Protein AF-0000000074519060 (afdb_homodimer)

Radius of gyration: 31.49 Å; Cα contacts (8 Å, |Δi|>4): 1302; chains: 2; bounding box: 94×118×75 Å

pLDDT: mean 82.84, std 19.75, range [19.69, 97.9]

Nearest PDB structures (foldseek):
  5svl-assembly2_B  TM=9.702E-01  e=4.907E-45  Homo sapiens
  5svk-assembly1_A  TM=9.669E-01  e=4.152E-44  Homo sapiens
  5svl-assembly1_A  TM=9.612E-01  e=6.510E-44  Homo sapiens
  9ik1-assembly1_B  TM=9.567E-01  e=2.003E-43  Homo sapiens
  8jv5-assembly1_C  TM=9.174E-01  e=6.611E-35  Danio rerio

Structure (mmCIF, N/CA/C/O backbone):
data_AF-0000000074519060-model_v1
#
loop_
_entity.id
_entity.type
_entity.pdbx_description
1 polymer 'Purinergic receptor P2X 3'
#
loop_
_atom_site.group_PDB
_atom_site.id
_atom_site.type_symbol
_atom_site.label_atom_id
_atom_site.label_alt_id
_atom_site.label_comp_id
_atom_site.label_asym_id
_atom_site.label_entity_id
_atom_site.label_seq_id
_atom_site.pdbx_PDB_ins_code
_atom_site.Cartn_x
_atom_site.Cartn_y
_atom_site.Cartn_z
_atom_site.occupancy
_atom_site.B_iso_or_equiv
_atom_site.auth_seq_id
_atom_site.auth_comp_id
_atom_site.auth_asym_id
_atom_site.auth_atom_id
_atom_site.pdbx_PDB_model_num
ATOM 1 N N . MET A 1 1 ? 25.918 49.165 24.374 1 21.14 1 MET A N 1
ATOM 2 C CA . MET A 1 1 ? 25.138 48.046 24.893 1 21.14 1 MET A CA 1
ATOM 3 C C . MET A 1 1 ? 24.402 47.327 23.767 1 21.14 1 MET A C 1
ATOM 5 O O . MET A 1 1 ? 23.461 47.872 23.188 1 21.14 1 MET A O 1
ATOM 9 N N . GLY A 1 2 ? 25.042 46.788 22.783 1 26.24 2 GLY A N 1
ATOM 10 C CA . GLY A 1 2 ? 24.632 46.111 21.563 1 26.24 2 GLY A CA 1
ATOM 11 C C . GLY A 1 2 ? 23.669 44.966 21.81 1 26.24 2 GLY A C 1
ATOM 12 O O . GLY A 1 2 ? 24.004 44.006 22.508 1 26.24 2 GLY A O 1
ATOM 13 N N . PHE A 1 3 ? 22.344 45.283 22.008 1 28.4 3 PHE A N 1
ATOM 14 C CA . PHE A 1 3 ? 21.275 44.313 22.218 1 28.4 3 PHE A CA 1
ATOM 15 C C . PHE A 1 3 ? 21.353 43.192 21.189 1 28.4 3 PHE A C 1
ATOM 17 O O . PHE A 1 3 ? 21.356 43.448 19.983 1 28.4 3 PHE A O 1
ATOM 24 N N . GLY A 1 4 ? 22.137 42.144 21.496 1 32.3 4 GLY A N 1
ATOM 25 C CA . GLY A 1 4 ? 22.197 40.931 20.695 1 32.3 4 GLY A CA 1
ATOM 26 C C . GLY A 1 4 ? 20.835 40.464 20.217 1 32.3 4 GLY A C 1
ATOM 27 O O . GLY A 1 4 ? 19.839 40.602 20.931 1 32.3 4 GLY A O 1
ATOM 28 N N . VAL A 1 5 ? 20.567 40.705 19.02 1 35.98 5 VAL A N 1
ATOM 29 C CA . VAL A 1 5 ? 19.341 40.223 18.392 1 35.98 5 VAL A CA 1
ATOM 30 C C . VAL A 1 5 ? 19.112 38.759 18.764 1 35.98 5 VAL A C 1
ATOM 32 O O . VAL A 1 5 ? 20.002 37.923 18.596 1 35.98 5 VAL A O 1
ATOM 35 N N . PRO A 1 6 ? 18.287 38.451 19.788 1 38.47 6 PRO A N 1
ATOM 36 C CA . PRO A 1 6 ? 17.953 37.075 20.164 1 38.47 6 PRO A CA 1
ATOM 37 C C . PRO A 1 6 ? 17.731 36.17 18.954 1 38.47 6 PRO A C 1
ATOM 39 O O . PRO A 1 6 ? 17.068 36.57 17.993 1 38.47 6 PRO A O 1
ATOM 42 N N . ALA A 1 7 ? 18.799 35.483 18.598 1 42.97 7 ALA A N 1
ATOM 43 C CA . ALA A 1 7 ? 18.671 34.574 17.462 1 42.97 7 ALA A CA 1
ATOM 44 C C . ALA A 1 7 ? 17.712 33.43 17.78 1 42.97 7 ALA A C 1
ATOM 46 O O . ALA A 1 7 ? 17.837 32.778 18.819 1 42.97 7 ALA A O 1
ATOM 47 N N . VAL A 1 8 ? 16.549 33.552 17.315 1 45.77 8 VAL A N 1
ATOM 48 C CA . VAL A 1 8 ? 15.575 32.471 17.422 1 45.77 8 VAL A CA 1
ATOM 49 C C . VAL A 1 8 ? 16.056 31.262 16.623 1 45.77 8 VAL A C 1
ATOM 51 O O . VAL A 1 8 ? 16.361 31.376 15.434 1 45.77 8 VAL A O 1
ATOM 54 N N . ARG A 1 9 ? 16.741 30.236 17.296 1 49.39 9 ARG A N 1
ATOM 55 C CA . ARG A 1 9 ? 17.128 28.999 16.626 1 49.39 9 ARG A CA 1
ATOM 56 C C . ARG A 1 9 ? 15.927 28.076 16.445 1 49.39 9 ARG A C 1
ATOM 58 O O . ARG A 1 9 ? 15.141 27.881 17.375 1 49.39 9 ARG A O 1
ATOM 65 N N . ASP A 1 10 ? 15.547 27.941 15.224 1 53.11 10 ASP A N 1
ATOM 66 C CA . ASP A 1 10 ? 14.475 27.011 14.884 1 53.11 10 ASP A CA 1
ATOM 67 C C . ASP A 1 10 ? 15.018 25.6 14.673 1 53.11 10 ASP A C 1
ATOM 69 O O . ASP A 1 10 ? 16.157 25.427 14.235 1 53.11 10 ASP A O 1
ATOM 73 N N . THR A 1 11 ? 14.529 24.561 15.505 1 59.2 11 THR A N 1
ATOM 74 C CA . THR A 1 11 ? 15.085 23.213 15.448 1 59.2 11 THR A CA 1
ATOM 75 C C . THR A 1 11 ? 14.12 22.26 14.747 1 59.2 11 THR A C 1
ATOM 77 O O . THR A 1 11 ? 12.921 22.532 14.665 1 59.2 11 THR A O 1
ATOM 80 N N . THR A 1 12 ? 14.682 21.348 14.272 1 66.1 12 THR A N 1
ATOM 81 C CA . THR A 1 12 ? 14.016 20.191 13.685 1 66.1 12 THR A CA 1
ATOM 82 C C . THR A 1 12 ? 13.292 19.382 14.757 1 66.1 12 THR A C 1
ATOM 84 O O . THR A 1 12 ? 13.783 19.248 15.879 1 66.1 12 THR A O 1
ATOM 87 N N . LEU A 1 13 ? 12.065 19.011 14.611 1 80.56 13 LEU A N 1
ATOM 88 C CA . LEU A 1 13 ? 11.24 18.206 15.505 1 80.56 13 LEU A CA 1
ATOM 89 C C . LEU A 1 13 ? 11.392 16.721 15.195 1 80.56 13 LEU A C 1
ATOM 91 O O . LEU A 1 13 ? 11.37 16.32 14.028 1 80.56 13 LEU A O 1
ATOM 95 N N . GLU A 1 14 ? 11.792 15.991 16.256 1 83.76 14 GLU A N 1
ATOM 96 C CA . GLU A 1 14 ? 11.685 14.537 16.192 1 83.76 14 GLU A CA 1
ATOM 97 C C . GLU A 1 14 ? 10.406 14.047 16.865 1 83.76 14 GLU A C 1
ATOM 99 O O . GLU A 1 14 ? 10.079 14.476 17.974 1 83.76 14 GLU A O 1
ATOM 104 N N . SER A 1 15 ? 9.683 13.229 16.118 1 87.85 15 SER A N 1
ATOM 105 C CA . SER A 1 15 ? 8.39 12.827 16.66 1 87.85 15 SER A CA 1
ATOM 106 C C . SER A 1 15 ? 8.16 11.329 16.488 1 87.85 15 SER A C 1
ATOM 108 O O . SER A 1 15 ? 8.684 10.718 15.554 1 87.85 15 SER A O 1
ATOM 110 N N . SER A 1 16 ? 7.493 10.714 17.478 1 89.26 16 SER A N 1
ATOM 111 C CA . SER A 1 16 ? 6.999 9.343 17.415 1 89.26 16 SER A CA 1
ATOM 112 C C . SER A 1 16 ? 5.498 9.284 17.679 1 89.26 16 SER A C 1
ATOM 114 O O . SER A 1 16 ? 5 9.925 18.607 1 89.26 16 SER A O 1
ATOM 116 N N . VAL A 1 17 ? 4.787 8.539 16.769 1 91.67 17 VAL A N 1
ATOM 117 C CA . VAL A 1 17 ? 3.338 8.412 16.892 1 91.67 17 VAL A CA 1
ATOM 118 C C . VAL A 1 17 ? 2.951 6.936 16.945 1 91.67 17 VAL A C 1
ATOM 120 O O . VAL A 1 17 ? 3.425 6.134 16.137 1 91.67 17 VAL A O 1
ATOM 123 N N . VAL A 1 18 ? 2.159 6.546 17.936 1 91.32 18 VAL A N 1
ATOM 124 C CA . VAL A 1 18 ? 1.543 5.227 18.044 1 91.32 18 VAL A CA 1
ATOM 125 C C . VAL A 1 18 ? 0.028 5.373 18.169 1 91.32 18 VAL A C 1
ATOM 127 O O . VAL A 1 18 ? -0.461 6.154 18.989 1 91.32 18 VAL A O 1
ATOM 130 N N . THR A 1 19 ? -0.684 4.666 17.315 1 94.88 19 THR A N 1
ATOM 131 C CA . THR A 1 19 ? -2.139 4.763 17.345 1 94.88 19 THR A CA 1
ATOM 132 C C . THR A 1 19 ? -2.766 3.407 17.652 1 94.88 19 THR A C 1
ATOM 134 O O . THR A 1 19 ? -2.186 2.364 17.342 1 94.88 19 THR A O 1
ATOM 137 N N . LYS A 1 20 ? -3.877 3.455 18.287 1 92.27 20 LYS A N 1
ATOM 138 C CA . LYS A 1 20 ? -4.67 2.266 18.586 1 92.27 20 LYS A CA 1
ATOM 139 C C . LYS A 1 20 ? -6.16 2.538 18.399 1 92.27 20 LYS A C 1
ATOM 141 O O . LYS A 1 20 ? -6.713 3.447 19.021 1 92.27 20 LYS A O 1
ATOM 146 N N . VAL A 1 21 ? -6.801 1.755 17.551 1 95.34 21 VAL A N 1
ATOM 147 C CA . VAL A 1 21 ? -8.235 1.884 17.311 1 95.34 21 VAL A CA 1
ATOM 148 C C . VAL A 1 21 ? -8.988 0.806 18.087 1 95.34 21 VAL A C 1
ATOM 150 O O . VAL A 1 21 ? -8.537 -0.339 18.168 1 95.34 21 VAL A O 1
ATOM 153 N N . LYS A 1 22 ? -10.147 1.234 18.682 1 93.14 22 LYS A N 1
ATOM 154 C CA . LYS A 1 22 ? -11.008 0.291 19.389 1 93.14 22 LYS A CA 1
ATOM 155 C C . LYS A 1 22 ? -12.458 0.421 18.931 1 93.14 22 LYS A C 1
ATOM 157 O O . LYS A 1 22 ? -12.948 1.53 18.71 1 93.14 22 LYS A O 1
ATOM 162 N N . GLY A 1 23 ? -13.067 -0.754 18.723 1 95.06 23 GLY A N 1
ATOM 163 C CA . GLY A 1 23 ? -14.473 -0.796 18.354 1 95.06 23 GLY A CA 1
ATOM 164 C C . GLY A 1 23 ? -14.89 -2.117 17.736 1 95.06 23 GLY A C 1
ATOM 165 O O . GLY A 1 23 ? -14.041 -2.905 17.313 1 95.06 23 GLY A O 1
ATOM 166 N N . VAL A 1 24 ? -16.189 -2.387 17.856 1 95.29 24 VAL A N 1
ATOM 167 C CA . VAL A 1 24 ? -16.809 -3.543 17.217 1 95.29 24 VAL A CA 1
ATOM 168 C C . VAL A 1 24 ? -17.987 -3.089 16.358 1 95.29 24 VAL A C 1
ATOM 170 O O . VAL A 1 24 ? -18.781 -2.243 16.778 1 95.29 24 VAL A O 1
ATOM 173 N N . GLY A 1 25 ? -17.932 -3.575 15.185 1 94.26 25 GLY A N 1
ATOM 174 C CA . GLY A 1 25 ? -18.991 -3.138 14.288 1 94.26 25 GLY A CA 1
ATOM 175 C C . GLY A 1 25 ? -19.727 -4.29 13.63 1 94.26 25 GLY A C 1
ATOM 176 O O . GLY A 1 25 ? -19.143 -5.347 13.383 1 94.26 25 GLY A O 1
ATOM 177 N N . ARG A 1 26 ? -20.98 -4.016 13.456 1 92.56 26 ARG A N 1
ATOM 178 C CA . ARG A 1 26 ? -21.787 -4.961 12.692 1 92.56 26 ARG A CA 1
ATOM 179 C C . ARG A 1 26 ? -21.699 -4.673 11.197 1 92.56 26 ARG A C 1
ATOM 181 O O . ARG A 1 26 ? -21.81 -3.52 10.774 1 92.56 26 ARG A O 1
ATOM 188 N N . TYR A 1 27 ? -21.467 -5.705 10.491 1 92.47 27 TYR A N 1
ATOM 189 C CA . TYR A 1 27 ? -21.408 -5.618 9.036 1 92.47 27 TYR A CA 1
ATOM 190 C C . TYR A 1 27 ? -22.232 -6.725 8.389 1 92.47 27 TYR A C 1
ATOM 192 O O . TYR A 1 27 ? -21.724 -7.821 8.141 1 92.47 27 TYR A O 1
ATOM 200 N N . GLY A 1 28 ? -23.434 -6.321 8 1 88.51 28 GLY A N 1
ATOM 201 C CA . GLY A 1 28 ? -24.354 -7.367 7.582 1 88.51 28 GLY A CA 1
ATOM 202 C C . GLY A 1 28 ? -24.6 -8.41 8.655 1 88.51 28 GLY A C 1
ATOM 203 O O . GLY A 1 28 ? -25.038 -8.081 9.76 1 88.51 28 GLY A O 1
ATOM 204 N N . ASP A 1 29 ? -24.191 -9.648 8.343 1 89.51 29 ASP A N 1
ATOM 205 C CA . ASP A 1 29 ? -24.409 -10.741 9.286 1 89.51 29 ASP A CA 1
ATOM 206 C C . ASP A 1 29 ? -23.127 -11.074 10.045 1 89.51 29 ASP A C 1
ATOM 208 O O . ASP A 1 29 ? -23.072 -12.065 10.776 1 89.51 29 ASP A O 1
ATOM 212 N N . ARG A 1 30 ? -22.232 -10.129 9.916 1 91.87 30 ARG A N 1
ATOM 213 C CA . ARG A 1 30 ? -20.953 -10.365 10.578 1 91.87 30 ARG A CA 1
ATOM 214 C C . ARG A 1 30 ? -20.671 -9.291 11.623 1 91.87 30 ARG A C 1
ATOM 216 O O . ARG A 1 30 ? -21.264 -8.21 11.586 1 91.87 30 ARG A O 1
ATOM 223 N N . VAL A 1 31 ? -19.89 -9.719 12.552 1 94.2 31 VAL A N 1
ATOM 224 C CA . VAL A 1 31 ? -19.322 -8.799 13.532 1 94.2 31 VAL A CA 1
ATOM 225 C C . VAL A 1 31 ? -17.819 -8.659 13.299 1 94.2 31 VAL A C 1
ATOM 227 O O . VAL A 1 31 ? -17.104 -9.658 13.201 1 94.2 31 VAL A O 1
ATOM 230 N N . LEU A 1 32 ? -17.436 -7.455 13.098 1 94.8 32 LEU A N 1
ATOM 231 C CA . LEU A 1 32 ? -16.032 -7.195 12.798 1 94.8 32 LEU A CA 1
ATOM 232 C C . LEU A 1 32 ? -15.34 -6.518 13.976 1 94.8 32 LEU A C 1
ATOM 234 O O . LEU A 1 32 ? -15.937 -5.676 14.652 1 94.8 32 LEU A O 1
ATOM 238 N N . ASP A 1 33 ? -14.106 -6.898 14.201 1 95.29 33 ASP A N 1
ATOM 239 C CA . ASP A 1 33 ? -13.267 -6.214 15.179 1 95.29 33 ASP A CA 1
ATOM 240 C C . ASP A 1 33 ? -12.054 -5.572 14.509 1 95.29 33 ASP A C 1
ATOM 242 O O . ASP A 1 33 ? -11.969 -5.527 13.28 1 95.29 33 ASP A O 1
ATOM 246 N N . THR A 1 34 ? -11.146 -5.022 15.285 1 93.66 34 THR A N 1
ATOM 247 C CA . THR A 1 34 ? -10.063 -4.185 14.781 1 93.66 34 THR A CA 1
ATOM 248 C C . THR A 1 34 ? -9.172 -4.971 13.824 1 93.66 34 THR A C 1
ATOM 250 O O . THR A 1 34 ? -8.598 -4.402 12.893 1 93.66 34 THR A O 1
ATOM 253 N N . ALA A 1 35 ? -9.093 -6.227 14.028 1 92.23 35 ALA A N 1
ATOM 254 C CA . ALA A 1 35 ? -8.251 -7.056 13.169 1 92.23 35 ALA A CA 1
ATOM 255 C C . ALA A 1 35 ? -8.85 -7.182 11.771 1 92.23 35 ALA A C 1
ATOM 257 O O . ALA A 1 35 ? -8.146 -7.52 10.816 1 92.23 35 ALA A O 1
ATOM 258 N N . ASP A 1 36 ? -10.183 -6.915 11.677 1 93.09 36 ASP A N 1
ATOM 259 C CA . ASP A 1 36 ? -10.885 -7.083 10.409 1 93.09 36 ASP A CA 1
ATOM 260 C C . ASP A 1 36 ? -10.881 -5.786 9.603 1 93.09 36 ASP A C 1
ATOM 262 O O . ASP A 1 36 ? -10.818 -5.814 8.372 1 93.09 36 ASP A O 1
ATOM 266 N N . TYR A 1 37 ? -10.897 -4.64 10.377 1 94.89 37 TYR A N 1
ATOM 267 C CA . TYR A 1 37 ? -11.26 -3.451 9.614 1 94.89 37 TYR A CA 1
ATOM 268 C C . TYR A 1 37 ? -10.15 -2.409 9.668 1 94.89 37 TYR A C 1
ATOM 270 O O . TYR A 1 37 ? -10.208 -1.395 8.968 1 94.89 37 TYR A O 1
ATOM 278 N N . VAL A 1 38 ? -9.116 -2.649 10.448 1 95.07 38 VAL A N 1
ATOM 279 C CA . VAL A 1 38 ? -8.034 -1.672 10.52 1 95.07 38 VAL A CA 1
ATOM 280 C C . VAL A 1 38 ? -6.823 -2.184 9.745 1 95.07 38 VAL A C 1
ATOM 282 O O . VAL A 1 38 ? -6.411 -3.335 9.914 1 95.07 38 VAL A O 1
ATOM 285 N N . THR A 1 39 ? -6.28 -1.283 8.918 1 92.23 39 THR A N 1
ATOM 286 C CA . THR A 1 39 ? -5.058 -1.626 8.2 1 92.23 39 THR A CA 1
ATOM 287 C C . THR A 1 39 ? -4.187 -0.39 7.995 1 92.23 39 THR A C 1
ATOM 289 O O . THR A 1 39 ? -4.699 0.701 7.737 1 92.23 39 THR A O 1
ATOM 292 N N . PRO A 1 40 ? -2.828 -0.575 8.139 1 89.84 40 PRO A N 1
ATOM 293 C CA . PRO A 1 40 ? -2.185 -1.747 8.738 1 89.84 40 PRO A CA 1
ATOM 294 C C . PRO A 1 40 ? -2.506 -1.902 10.223 1 89.84 40 PRO A C 1
ATOM 296 O O . PRO A 1 40 ? -2.926 -0.94 10.871 1 89.84 40 PRO A O 1
ATOM 299 N N . PRO A 1 41 ? -2.246 -3.07 10.792 1 85.71 41 PRO A N 1
ATOM 300 C CA . PRO A 1 41 ? -2.688 -3.335 12.163 1 85.71 41 PRO A CA 1
ATOM 301 C C . PRO A 1 41 ? -1.709 -2.809 13.21 1 85.71 41 PRO A C 1
ATOM 303 O O . PRO A 1 41 ? -2.049 -2.73 14.394 1 85.71 41 PRO A O 1
ATOM 306 N N . GLN A 1 42 ? -0.472 -2.386 12.899 1 79.02 42 GLN A N 1
ATOM 307 C CA . GLN A 1 42 ? 0.594 -2.119 13.859 1 79.02 42 GLN A CA 1
ATOM 308 C C . GLN A 1 42 ? 0.443 -0.733 14.478 1 79.02 42 GLN A C 1
ATOM 310 O O . GLN A 1 42 ? 1.134 -0.399 15.443 1 79.02 42 GLN A O 1
ATOM 315 N N . GLY A 1 43 ? -0.44 0.001 14.11 1 77.69 43 GLY A N 1
ATOM 316 C CA . GLY A 1 43 ? -0.65 1.294 14.743 1 77.69 43 GLY A CA 1
ATOM 317 C C . GLY A 1 43 ? 0.357 2.341 14.309 1 77.69 43 GLY A C 1
ATOM 318 O O . GLY A 1 43 ? 1.048 2.929 15.144 1 77.69 43 GLY A O 1
ATOM 319 N N . THR A 1 44 ? 0.367 2.661 13.077 1 85.98 44 THR A N 1
ATOM 320 C CA . THR A 1 44 ? 1.255 3.67 12.51 1 85.98 44 THR A CA 1
ATOM 321 C C . THR A 1 44 ? 0.53 5.004 12.357 1 85.98 44 THR A C 1
ATOM 323 O O . THR A 1 44 ? -0.625 5.14 12.767 1 85.98 44 THR A O 1
ATOM 326 N N . SER A 1 45 ? 1.325 5.996 11.991 1 89.19 45 SER A N 1
ATOM 327 C CA . SER A 1 45 ? 0.781 7.344 11.86 1 89.19 45 SER A CA 1
ATOM 328 C C . SER A 1 45 ? -0.229 7.425 10.72 1 89.19 45 SER A C 1
ATOM 330 O O . SER A 1 45 ? -0.942 8.422 10.586 1 89.19 45 SER A O 1
ATOM 332 N N . VAL A 1 46 ? -0.247 6.411 9.9 1 90.54 46 VAL A N 1
ATOM 333 C CA . VAL A 1 46 ? -1.234 6.316 8.829 1 90.54 46 VAL A CA 1
ATOM 334 C C . VAL A 1 46 ? -1.946 4.968 8.9 1 90.54 46 VAL A C 1
ATOM 336 O O . VAL A 1 46 ? -1.299 3.919 8.95 1 90.54 46 VAL A O 1
ATOM 339 N N . PHE A 1 47 ? -3.271 5.035 8.924 1 92.96 47 PHE A N 1
ATOM 340 C CA . PHE A 1 47 ? -4.047 3.802 8.975 1 92.96 47 PHE A CA 1
ATOM 341 C C . PHE A 1 47 ? -5.427 4.004 8.362 1 92.96 47 PHE A C 1
ATOM 343 O O . PHE A 1 47 ? -5.868 5.14 8.176 1 92.96 47 PHE A O 1
ATOM 350 N N . VAL A 1 48 ? -6.041 2.887 8.018 1 95.18 48 VAL A N 1
ATOM 351 C CA . VAL A 1 48 ? -7.346 2.915 7.366 1 95.18 48 VAL A CA 1
ATOM 352 C C . VAL A 1 48 ? -8.355 2.123 8.195 1 95.18 48 VAL A C 1
ATOM 354 O O . VAL A 1 48 ? -8.041 1.041 8.698 1 95.18 48 VAL A O 1
ATOM 357 N N . VAL A 1 49 ? -9.47 2.726 8.394 1 96.58 49 VAL A N 1
ATOM 358 C CA . VAL A 1 49 ? -10.617 2.006 8.936 1 96.58 49 VAL A CA 1
ATOM 359 C C . VAL A 1 49 ? -11.585 1.651 7.81 1 96.58 49 VAL A C 1
ATOM 361 O O . VAL A 1 49 ? -12.265 2.526 7.269 1 96.58 49 VAL A O 1
ATOM 364 N N . VAL A 1 50 ? -11.672 0.396 7.505 1 96.66 50 VAL A N 1
ATOM 365 C CA . VAL A 1 50 ? -12.531 -0.069 6.422 1 96.66 50 VAL A CA 1
ATOM 366 C C . VAL A 1 50 ? -13.985 -0.087 6.887 1 96.66 50 VAL A C 1
ATOM 368 O O . VAL A 1 50 ? -14.304 -0.669 7.927 1 96.66 50 VAL A O 1
ATOM 371 N N . THR A 1 51 ? -14.889 0.544 6.116 1 97.05 51 THR A N 1
ATOM 372 C CA . THR A 1 51 ? -16.282 0.673 6.529 1 97.05 51 THR A CA 1
ATOM 373 C C . THR A 1 51 ? -17.208 -0.024 5.536 1 97.05 51 THR A C 1
ATOM 375 O O . THR A 1 51 ? -18.378 -0.267 5.836 1 97.05 51 THR A O 1
ATOM 378 N N . ARG A 1 52 ? -16.721 -0.298 4.407 1 95.47 52 ARG A N 1
ATOM 379 C CA . ARG A 1 52 ? -17.496 -0.932 3.346 1 95.47 52 ARG A CA 1
ATOM 380 C C . ARG A 1 52 ? -16.616 -1.84 2.493 1 95.47 52 ARG A C 1
ATOM 382 O O . ARG A 1 52 ? -15.484 -1.482 2.159 1 95.47 52 ARG A O 1
ATOM 389 N N . GLN A 1 53 ? -17.151 -3.001 2.206 1 94.31 53 GLN A N 1
ATOM 390 C CA . GLN A 1 53 ? -16.365 -3.957 1.432 1 94.31 53 GLN A CA 1
ATOM 391 C C . GLN A 1 53 ? -17.235 -4.685 0.411 1 94.31 53 GLN A C 1
ATOM 393 O O . GLN A 1 53 ? -18.361 -5.084 0.718 1 94.31 53 GLN A O 1
ATOM 398 N N . ILE A 1 54 ? -16.748 -4.786 -0.759 1 94.64 54 ILE A N 1
ATOM 399 C CA . ILE A 1 54 ? -17.359 -5.606 -1.799 1 94.64 54 ILE A CA 1
ATOM 400 C C . ILE A 1 54 ? -16.492 -6.834 -2.064 1 94.64 54 ILE A C 1
ATOM 402 O O . ILE A 1 54 ? -15.319 -6.708 -2.424 1 94.64 54 ILE A O 1
ATOM 406 N N . LEU A 1 55 ? -17.08 -7.984 -1.896 1 94.12 55 LEU A N 1
ATOM 407 C CA . LEU A 1 55 ? -16.323 -9.225 -2.009 1 94.12 55 LEU A CA 1
ATOM 408 C C . LEU A 1 55 ? -16.629 -9.931 -3.326 1 94.12 55 LEU A C 1
ATOM 410 O O . LEU A 1 55 ? -17.782 -9.966 -3.763 1 94.12 55 LEU A O 1
ATOM 414 N N . THR A 1 56 ? -15.689 -10.331 -4.049 1 95.99 56 THR A N 1
ATOM 415 C CA . THR A 1 56 ? -15.775 -11.302 -5.134 1 95.99 56 THR A CA 1
ATOM 416 C C . THR A 1 56 ? -15.15 -12.632 -4.72 1 95.99 56 THR A C 1
ATOM 418 O O . THR A 1 56 ? -13.927 -12.782 -4.741 1 95.99 56 THR A O 1
ATOM 421 N N . GLU A 1 57 ? -15.973 -13.586 -4.452 1 94.47 57 GLU A N 1
ATOM 422 C CA . GLU A 1 57 ? -15.516 -14.821 -3.822 1 94.47 57 GLU A CA 1
ATOM 423 C C . GLU A 1 57 ? -15.194 -15.887 -4.865 1 94.47 57 GLU A C 1
ATOM 425 O O . GLU A 1 57 ? -15.72 -15.85 -5.98 1 94.47 57 GLU A O 1
ATOM 430 N N . ASN A 1 58 ? -14.299 -16.736 -4.513 1 94.25 58 ASN A N 1
ATOM 431 C CA . ASN A 1 58 ? -13.989 -17.972 -5.223 1 94.25 58 ASN A CA 1
ATOM 432 C C . ASN A 1 58 ? -13.505 -17.697 -6.644 1 94.25 58 ASN A C 1
ATOM 434 O O . ASN A 1 58 ? -13.936 -18.358 -7.59 1 94.25 58 ASN A O 1
ATOM 438 N N . GLN A 1 59 ? -12.733 -16.681 -6.725 1 96.65 59 GLN A N 1
ATOM 439 C CA . GLN A 1 59 ? -12.133 -16.449 -8.035 1 96.65 59 GLN A CA 1
ATOM 440 C C . GLN A 1 59 ? -11.063 -17.492 -8.342 1 96.65 59 GLN A C 1
ATOM 442 O O . GLN A 1 59 ? -10.308 -17.895 -7.454 1 96.65 59 GLN A O 1
ATOM 447 N N . ALA A 1 60 ? -11.024 -17.945 -9.564 1 96.02 60 ALA A N 1
ATOM 448 C CA . ALA A 1 60 ? -9.988 -18.844 -10.067 1 96.02 60 ALA A CA 1
ATOM 449 C C . ALA A 1 60 ? -9.477 -18.385 -11.429 1 96.02 60 ALA A C 1
ATOM 451 O O . ALA A 1 60 ? -10.211 -17.757 -12.195 1 96.02 60 ALA A O 1
ATOM 452 N N . GLN A 1 61 ? -8.207 -18.729 -11.695 1 96.12 61 GLN A N 1
ATOM 453 C CA . GLN A 1 61 ? -7.662 -18.443 -13.018 1 96.12 61 GLN A CA 1
ATOM 454 C C . GLN A 1 61 ? -8.412 -19.214 -14.101 1 96.12 61 GLN A C 1
ATOM 456 O O . GLN A 1 61 ? -8.664 -20.412 -13.955 1 96.12 61 GLN A O 1
ATOM 461 N N . GLY A 1 62 ? -8.831 -18.501 -15.107 1 95.94 62 GLY A N 1
ATOM 462 C CA . GLY A 1 62 ? -9.57 -19.133 -16.188 1 95.94 62 GLY A CA 1
ATOM 463 C C . GLY A 1 62 ? -10.103 -18.142 -17.205 1 95.94 62 GLY A C 1
ATOM 464 O O . GLY A 1 62 ? -9.513 -17.08 -17.414 1 95.94 62 GLY A O 1
ATOM 465 N N . VAL A 1 63 ? -11.123 -18.574 -17.93 1 97.05 63 VAL A N 1
ATOM 466 C CA . VAL A 1 63 ? -11.754 -17.72 -18.932 1 97.05 63 VAL A CA 1
ATOM 467 C C . VAL A 1 63 ? -13.215 -17.479 -18.56 1 97.05 63 VAL A C 1
ATOM 469 O O . VAL A 1 63 ? -13.896 -18.385 -18.075 1 97.05 63 VAL A O 1
ATOM 472 N N . CYS A 1 64 ? -13.638 -16.281 -18.74 1 97.38 64 CYS A N 1
ATOM 473 C CA . CYS A 1 64 ? -15.017 -15.912 -18.441 1 97.38 64 CYS A CA 1
ATOM 474 C C . CYS A 1 64 ? -15.415 -14.64 -19.18 1 97.38 64 CYS A C 1
ATOM 476 O O . CYS A 1 64 ? -14.563 -13.958 -19.752 1 97.38 64 CYS A O 1
ATOM 478 N N . PRO A 1 65 ? -16.746 -14.407 -19.3 1 96.78 65 PRO A N 1
ATOM 479 C CA . PRO A 1 65 ? -17.17 -13.162 -19.945 1 96.78 65 PRO A CA 1
ATOM 480 C C . PRO A 1 65 ? -16.789 -11.921 -19.141 1 96.78 65 PRO A C 1
ATOM 482 O O . PRO A 1 65 ? -16.868 -11.931 -17.91 1 96.78 65 PRO A O 1
ATOM 485 N N . GLU A 1 66 ? -16.328 -10.923 -19.808 1 95.45 66 GLU A N 1
ATOM 486 C CA . GLU A 1 66 ? -16.051 -9.637 -19.175 1 95.45 66 GLU A CA 1
ATOM 487 C C . GLU A 1 66 ? -17.326 -9.006 -18.623 1 95.45 66 GLU A C 1
ATOM 489 O O . GLU A 1 66 ? -18.387 -9.094 -19.244 1 95.45 66 GLU A O 1
ATOM 494 N N . SER A 1 67 ? -17.233 -8.307 -17.484 1 91.5 67 SER A N 1
ATOM 495 C CA . SER A 1 67 ? -18.421 -7.818 -16.793 1 91.5 67 SER A CA 1
ATOM 496 C C . SER A 1 67 ? -18.753 -6.388 -17.209 1 91.5 67 SER A C 1
ATOM 498 O O . SER A 1 67 ? -19.891 -5.94 -17.055 1 91.5 67 SER A O 1
ATOM 500 N N . GLU A 1 68 ? -17.857 -5.682 -17.799 1 90.02 68 GLU A N 1
ATOM 501 C CA . GLU A 1 68 ? -18.072 -4.276 -18.127 1 90.02 68 GLU A CA 1
ATOM 502 C C . GLU A 1 68 ? -18.89 -4.127 -19.407 1 90.02 68 GLU A C 1
ATOM 504 O O . GLU A 1 68 ? -18.637 -4.817 -20.396 1 90.02 68 GLU A O 1
ATOM 509 N N . ALA A 1 69 ? -19.671 -3.142 -19.395 1 85.97 69 ALA A N 1
ATOM 510 C CA . ALA A 1 69 ? -20.588 -2.9 -20.506 1 85.97 69 ALA A CA 1
ATOM 511 C C . ALA A 1 69 ? -19.831 -2.469 -21.759 1 85.97 69 ALA A C 1
ATOM 513 O O . ALA A 1 69 ? -20.28 -2.719 -22.88 1 85.97 69 ALA A O 1
ATOM 514 N N . THR A 1 70 ? -18.723 -1.899 -21.55 1 88.5 70 THR A N 1
ATOM 515 C CA . THR A 1 70 ? -17.929 -1.401 -22.667 1 88.5 70 THR A CA 1
ATOM 516 C C . THR A 1 70 ? -17.477 -2.549 -23.564 1 88.5 70 THR A C 1
ATOM 518 O O . THR A 1 70 ? -17.147 -2.339 -24.733 1 88.5 70 THR A O 1
ATOM 521 N N . TYR A 1 71 ? -17.668 -3.769 -23.095 1 93.83 71 TYR A N 1
ATOM 522 C CA . TYR A 1 71 ? -17.184 -4.914 -23.859 1 93.83 71 TYR A CA 1
ATOM 523 C C . TYR A 1 71 ? -18.346 -5.744 -24.392 1 93.83 71 TYR A C 1
ATOM 525 O O . TYR A 1 71 ? -18.188 -6.932 -24.68 1 93.83 71 TYR A O 1
ATOM 533 N N . ARG A 1 72 ? -19.468 -5.104 -24.463 1 94.4 72 ARG A N 1
ATOM 534 C CA . ARG A 1 72 ? -20.6 -5.73 -25.139 1 94.4 72 ARG A CA 1
ATOM 535 C C . ARG A 1 72 ? -20.262 -6.051 -26.591 1 94.4 72 ARG A C 1
ATOM 537 O O . ARG A 1 72 ? -19.589 -5.269 -27.265 1 94.4 72 ARG A O 1
ATOM 544 N N . CYS A 1 73 ? -20.814 -7.228 -27.041 1 95.74 73 CYS A N 1
ATOM 545 C CA . CYS A 1 73 ? -20.452 -7.66 -28.386 1 95.74 73 CYS A CA 1
ATOM 546 C C . CYS A 1 73 ? -21.589 -8.443 -29.032 1 95.74 73 CYS A C 1
ATOM 548 O O . CYS A 1 73 ? -22.492 -8.919 -28.341 1 95.74 73 CYS A O 1
ATOM 550 N N . ALA A 1 74 ? -21.511 -8.454 -30.377 1 95.15 74 ALA A N 1
ATOM 551 C CA . ALA A 1 74 ? -22.451 -9.274 -31.136 1 95.15 74 ALA A CA 1
ATOM 552 C C . ALA A 1 74 ? -21.737 -10.435 -31.821 1 95.15 74 ALA A C 1
ATOM 554 O O . ALA A 1 74 ? -22.313 -11.512 -31.994 1 95.15 74 ALA A O 1
ATOM 555 N N . THR A 1 75 ? -20.499 -10.192 -32.19 1 95.03 75 THR A N 1
ATOM 556 C CA . THR A 1 75 ? -19.673 -11.196 -32.851 1 95.03 75 THR A CA 1
ATOM 557 C C . THR A 1 75 ? -18.242 -11.152 -32.324 1 95.03 75 THR A C 1
ATOM 559 O O . THR A 1 75 ? -17.864 -10.216 -31.616 1 95.03 75 THR A O 1
ATOM 562 N N . ASP A 1 76 ? -17.428 -12.128 -32.632 1 95.13 76 ASP A N 1
ATOM 563 C CA . ASP A 1 76 ? -16.029 -12.205 -32.222 1 95.13 76 ASP A CA 1
ATOM 564 C C . ASP A 1 76 ? -15.238 -11.007 -32.743 1 95.13 76 ASP A C 1
ATOM 566 O O . ASP A 1 76 ? -14.293 -10.552 -32.094 1 95.13 76 ASP A O 1
ATOM 570 N N . ARG A 1 77 ? -15.585 -10.445 -33.861 1 93.85 77 ARG A N 1
ATOM 571 C CA . ARG A 1 77 ? -14.872 -9.333 -34.482 1 93.85 77 ARG A CA 1
ATOM 572 C C . ARG A 1 77 ? -14.929 -8.087 -33.604 1 93.85 77 ARG A C 1
ATOM 574 O O . ARG A 1 77 ? -13.989 -7.29 -33.586 1 93.85 77 ARG A O 1
ATOM 581 N N . ASP A 1 78 ? -15.996 -7.973 -32.81 1 93.88 78 ASP A N 1
ATOM 582 C CA . ASP A 1 78 ? -16.179 -6.822 -31.931 1 93.88 78 ASP A CA 1
ATOM 583 C C . ASP A 1 78 ? -15.138 -6.813 -30.814 1 93.88 78 ASP A C 1
ATOM 585 O O . ASP A 1 78 ? -14.927 -5.787 -30.164 1 93.88 78 ASP A O 1
ATOM 589 N N . CYS A 1 79 ? -14.474 -7.971 -30.663 1 93.87 79 CYS A N 1
ATOM 590 C CA . CYS A 1 79 ? -13.548 -8.099 -29.542 1 93.87 79 CYS A CA 1
ATOM 591 C C . CYS A 1 79 ? -12.103 -8.004 -30.015 1 93.87 79 CYS A C 1
ATOM 593 O O . CYS A 1 79 ? -11.179 -7.974 -29.2 1 93.87 79 CYS A O 1
ATOM 595 N N . GLN A 1 80 ? -11.781 -8.014 -31.294 1 87.57 80 GLN A N 1
ATOM 596 C CA . GLN A 1 80 ? -10.426 -8.033 -31.836 1 87.57 80 GLN A CA 1
ATOM 597 C C . GLN A 1 80 ? -9.854 -6.622 -31.935 1 87.57 80 GLN A C 1
ATOM 599 O O . GLN A 1 80 ? -8.641 -6.43 -31.83 1 87.57 80 GLN A O 1
ATOM 604 N N . GLY A 1 81 ? -10.559 -5.567 -31.949 1 75.47 81 GLY A N 1
ATOM 605 C CA . GLY A 1 81 ? -10.082 -4.203 -32.117 1 75.47 81 GLY A CA 1
ATOM 606 C C . GLY A 1 81 ? -9.928 -3.458 -30.805 1 75.47 81 GLY A C 1
ATOM 607 O O . GLY A 1 81 ? -9.474 -2.312 -30.785 1 75.47 81 GLY A O 1
ATOM 608 N N . LYS A 1 82 ? -10.125 -4.105 -29.871 1 77.98 82 LYS A N 1
ATOM 609 C CA . LYS A 1 82 ? -10.062 -3.454 -28.566 1 77.98 82 LYS A CA 1
ATOM 610 C C . LYS A 1 82 ? -8.71 -3.689 -27.899 1 77.98 82 LYS A C 1
ATOM 612 O O . LYS A 1 82 ? -7.917 -4.51 -28.365 1 77.98 82 LYS A O 1
ATOM 617 N N . SER A 1 83 ? -8.472 -2.81 -26.951 1 79.53 83 SER A N 1
ATOM 618 C CA . SER A 1 83 ? -7.269 -3.036 -26.156 1 79.53 83 SER A CA 1
ATOM 619 C C . SER A 1 83 ? -7.225 -4.461 -25.613 1 79.53 83 SER A C 1
ATOM 621 O O . SER A 1 83 ? -8.249 -5.001 -25.19 1 79.53 83 SER A O 1
ATOM 623 N N . LEU A 1 84 ? -6.13 -5.062 -25.668 1 83.55 84 LEU A N 1
ATOM 624 C CA . LEU A 1 84 ? -5.945 -6.458 -25.29 1 83.55 84 LEU A CA 1
ATOM 625 C C . LEU A 1 84 ? -6.236 -6.663 -23.807 1 83.55 84 LEU A C 1
ATOM 627 O O . LEU A 1 84 ? -6.693 -7.735 -23.402 1 83.55 84 LEU A O 1
ATOM 631 N N . THR A 1 85 ? -6.023 -5.625 -23.066 1 88.69 85 THR A N 1
ATOM 632 C CA . THR A 1 85 ? -6.224 -5.773 -21.629 1 88.69 85 THR A CA 1
ATOM 633 C C . THR A 1 85 ? -7.403 -4.926 -21.158 1 88.69 85 THR A C 1
ATOM 635 O O . THR A 1 85 ? -7.626 -3.826 -21.667 1 88.69 85 THR A O 1
ATOM 638 N N . THR A 1 86 ? -8.153 -5.571 -20.355 1 88.59 86 THR A N 1
ATOM 639 C CA . THR A 1 86 ? -9.234 -4.861 -19.679 1 88.59 86 THR A CA 1
ATOM 640 C C . THR A 1 86 ? -8.883 -4.61 -18.215 1 88.59 86 THR A C 1
ATOM 642 O O . THR A 1 86 ? -7.753 -4.859 -17.79 1 88.59 86 THR A O 1
ATOM 645 N N . GLY A 1 87 ? -9.74 -4.087 -17.476 1 86.34 87 GLY A N 1
ATOM 646 C CA . GLY A 1 87 ? -9.545 -3.932 -16.043 1 86.34 87 GLY A CA 1
ATOM 647 C C . GLY A 1 87 ? -9.516 -5.253 -15.299 1 86.34 87 GLY A C 1
ATOM 648 O O . GLY A 1 87 ? -8.975 -5.338 -14.194 1 86.34 87 GLY A O 1
ATOM 649 N N . SER A 1 88 ? -9.996 -6.331 -15.994 1 90.34 88 SER A N 1
ATOM 650 C CA . SER A 1 88 ? -10.184 -7.58 -15.263 1 90.34 88 SER A CA 1
ATOM 651 C C . SER A 1 88 ? -9.338 -8.701 -15.858 1 90.34 88 SER A C 1
ATOM 653 O O . SER A 1 88 ? -9.207 -9.771 -15.26 1 90.34 88 SER A O 1
ATOM 655 N N . GLY A 1 89 ? -8.855 -8.444 -17.049 1 94.08 89 GLY A N 1
ATOM 656 C CA . GLY A 1 89 ? -8.103 -9.531 -17.653 1 94.08 89 GLY A CA 1
ATOM 657 C C . GLY A 1 89 ? -7.652 -9.23 -19.07 1 94.08 89 GLY A C 1
ATOM 658 O O . GLY A 1 89 ? -7.571 -8.066 -19.467 1 94.08 89 GLY A O 1
ATOM 659 N N . VAL A 1 90 ? -7.313 -10.308 -19.749 1 94.5 90 VAL A N 1
ATOM 660 C CA . VAL A 1 90 ? -6.829 -10.221 -21.123 1 94.5 90 VAL A CA 1
ATOM 661 C C . VAL A 1 90 ? -7.887 -10.769 -22.079 1 94.5 90 VAL A C 1
ATOM 663 O O . VAL A 1 90 ? -8.37 -11.89 -21.903 1 94.5 90 VAL A O 1
ATOM 666 N N . LEU A 1 91 ? -8.142 -10 -23.105 1 95.29 91 LEU A N 1
ATOM 667 C CA . LEU A 1 91 ? -9.159 -10.412 -24.066 1 95.29 91 LEU A CA 1
ATOM 668 C C . LEU A 1 91 ? -8.696 -11.627 -24.863 1 95.29 91 LEU A C 1
ATOM 670 O O . LEU A 1 91 ? -7.533 -11.702 -25.267 1 95.29 91 LEU A O 1
ATOM 674 N N . THR A 1 92 ? -9.582 -12.592 -25.12 1 94.88 92 THR A N 1
ATOM 675 C CA . THR A 1 92 ? -9.256 -13.781 -25.9 1 94.88 92 THR A CA 1
ATOM 676 C C . THR A 1 92 ? -9.654 -13.594 -27.362 1 94.88 92 THR A C 1
ATOM 678 O O . THR A 1 92 ? -9.219 -14.352 -28.231 1 94.88 92 THR A O 1
ATOM 681 N N . GLY A 1 93 ? -10.581 -12.572 -27.622 1 94.93 93 GLY A N 1
ATOM 682 C CA . GLY A 1 93 ? -11.056 -12.334 -28.976 1 94.93 93 GLY A CA 1
ATOM 683 C C . GLY A 1 93 ? -12.395 -12.987 -29.262 1 94.93 93 GLY A C 1
ATOM 684 O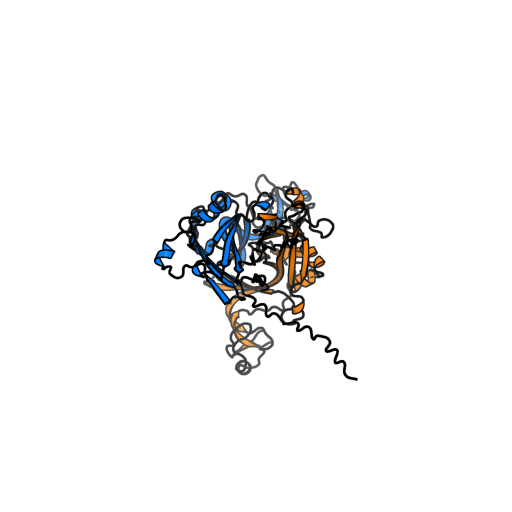 O . GLY A 1 93 ? -12.932 -12.855 -30.364 1 94.93 93 GLY A O 1
ATOM 685 N N . ARG A 1 94 ? -13.006 -13.66 -28.302 1 96.05 94 ARG A N 1
ATOM 686 C CA . ARG A 1 94 ? -14.268 -14.367 -28.493 1 96.05 94 ARG A CA 1
ATOM 687 C C . ARG A 1 94 ? -15.425 -13.606 -27.854 1 96.05 94 ARG A C 1
ATOM 689 O O . ARG A 1 94 ? -15.253 -12.959 -26.819 1 96.05 94 ARG A O 1
ATOM 696 N N . CYS A 1 95 ? -16.536 -13.665 -28.501 1 96.9 95 CYS A N 1
ATOM 697 C CA . CYS A 1 95 ? -17.781 -13.131 -27.959 1 96.9 95 CYS A CA 1
ATOM 698 C C . CYS A 1 95 ? -18.622 -14.236 -27.333 1 96.9 95 CYS A C 1
ATOM 700 O O . CYS A 1 95 ? -19.037 -15.172 -28.02 1 96.9 95 CYS A O 1
ATOM 702 N N . VAL A 1 96 ? -18.863 -14.178 -26.053 1 97.29 96 VAL A N 1
ATOM 703 C CA . VAL A 1 96 ? -19.532 -15.258 -25.335 1 97.29 96 VAL A CA 1
ATOM 704 C C . VAL A 1 96 ? -20.731 -14.704 -24.568 1 97.29 96 VAL A C 1
ATOM 706 O O . VAL A 1 96 ? -20.812 -13.499 -24.317 1 97.29 96 VAL A O 1
ATOM 709 N N . PRO A 1 97 ? -21.695 -15.531 -24.217 1 96.09 97 PRO A N 1
ATOM 710 C CA . PRO A 1 97 ? -22.854 -15.063 -23.454 1 96.09 97 PRO A CA 1
ATOM 711 C C . PRO A 1 97 ? -22.503 -14.702 -22.012 1 96.09 97 PRO A C 1
ATOM 713 O O . PRO A 1 97 ? -21.864 -15.491 -21.312 1 96.09 97 PRO A O 1
ATOM 716 N N . TYR A 1 98 ? -22.754 -13.547 -21.644 1 94.58 98 TYR A N 1
ATOM 717 C CA . TYR A 1 98 ? -22.664 -13.137 -20.247 1 94.58 98 TYR A CA 1
ATOM 718 C C . TYR A 1 98 ? -23.874 -13.624 -19.458 1 94.58 98 TYR A C 1
ATOM 720 O O . TYR A 1 98 ? -23.728 -14.169 -18.361 1 94.58 98 TYR A O 1
ATOM 728 N N . ASN A 1 99 ? -24.973 -13.457 -19.976 1 92.07 99 ASN A N 1
ATOM 729 C CA . ASN A 1 99 ? -26.236 -14.02 -19.512 1 92.07 99 ASN A CA 1
ATOM 730 C C . ASN A 1 99 ? -27.182 -14.308 -20.675 1 92.07 99 ASN A C 1
ATOM 732 O O . ASN A 1 99 ? -26.741 -14.46 -21.816 1 92.07 99 ASN A O 1
ATOM 736 N N . ASP A 1 100 ? -28.468 -14.459 -20.447 1 91.4 100 ASP A N 1
ATOM 737 C CA . ASP A 1 100 ? -29.422 -14.879 -21.468 1 91.4 100 ASP A CA 1
ATOM 738 C C . ASP A 1 100 ? -29.62 -13.788 -22.518 1 91.4 100 ASP A C 1
ATOM 740 O O . ASP A 1 100 ? -29.991 -14.076 -23.658 1 91.4 100 ASP A O 1
ATOM 744 N N . THR A 1 101 ? -29.309 -12.563 -22.167 1 91.72 101 THR A N 1
ATOM 745 C CA . THR A 1 101 ? -29.669 -11.462 -23.052 1 91.72 101 THR A CA 1
ATOM 746 C C . THR A 1 101 ? -28.426 -10.697 -23.497 1 91.72 101 THR A C 1
ATOM 748 O O . THR A 1 101 ? -28.486 -9.891 -24.429 1 91.72 101 THR A O 1
ATOM 751 N N . LEU A 1 102 ? -27.406 -10.878 -22.734 1 93.15 102 LEU A N 1
ATOM 752 C CA . LEU A 1 102 ? -26.24 -10.036 -22.976 1 93.15 102 LEU A CA 1
ATOM 753 C C . LEU A 1 102 ? -25.023 -10.882 -23.335 1 93.15 102 LEU A C 1
ATOM 755 O O . LEU A 1 102 ? -24.787 -11.928 -22.727 1 93.15 102 LEU A O 1
ATOM 759 N N . ARG A 1 103 ? -24.314 -10.451 -24.427 1 96.57 103 ARG A N 1
ATOM 760 C CA . ARG A 1 103 ? -23.039 -11.059 -24.791 1 96.57 103 ARG A CA 1
ATOM 761 C C . ARG A 1 103 ? -21.887 -10.08 -24.588 1 96.57 103 ARG A C 1
ATOM 763 O O . ARG A 1 103 ? -22.038 -8.879 -24.822 1 96.57 103 ARG A O 1
ATOM 770 N N . THR A 1 104 ? -20.771 -10.567 -24.066 1 96.75 104 THR A N 1
ATOM 771 C CA . THR A 1 104 ? -19.593 -9.729 -23.869 1 96.75 104 THR A CA 1
ATOM 772 C C . THR A 1 104 ? -18.329 -10.461 -24.31 1 96.75 104 THR A C 1
ATOM 774 O O . THR A 1 104 ? -18.366 -11.662 -24.588 1 96.75 104 THR A O 1
ATOM 777 N N . CYS A 1 105 ? -17.308 -9.723 -24.406 1 97.22 105 CYS A N 1
ATOM 778 C CA . CYS A 1 105 ? -16.033 -10.308 -24.806 1 97.22 105 CYS A CA 1
ATOM 779 C C . CYS A 1 105 ? -15.461 -11.182 -23.696 1 97.22 105 CYS A C 1
ATOM 781 O O . CYS A 1 105 ? -15.549 -10.833 -22.518 1 97.22 105 CYS A O 1
ATOM 783 N N . GLU A 1 106 ? -14.886 -12.284 -24.131 1 97.08 106 GLU A N 1
ATOM 784 C CA . GLU A 1 106 ? -14.27 -13.23 -23.204 1 97.08 106 GLU A CA 1
ATOM 785 C C . GLU A 1 106 ? -12.908 -12.731 -22.73 1 97.08 106 GLU A C 1
ATOM 787 O O . GLU A 1 106 ? -12.147 -12.153 -23.51 1 97.08 106 GLU A O 1
ATOM 792 N N . ILE A 1 107 ? -12.614 -12.972 -21.46 1 96.49 107 ILE A N 1
ATOM 793 C CA . ILE A 1 107 ? -11.31 -12.601 -20.92 1 96.49 107 ILE A CA 1
ATOM 794 C C . ILE A 1 107 ? -10.67 -13.81 -20.241 1 96.49 107 ILE A C 1
ATOM 796 O O . ILE A 1 107 ? -11.366 -14.749 -19.846 1 96.49 107 ILE A O 1
ATOM 800 N N . ARG A 1 108 ? -9.447 -13.785 -20.21 1 96.76 108 ARG A N 1
ATOM 801 C CA . ARG A 1 108 ? -8.658 -14.687 -19.379 1 96.76 108 ARG A CA 1
ATOM 802 C C . ARG A 1 108 ? -8.136 -13.972 -18.137 1 96.76 108 ARG A C 1
ATOM 804 O O . ARG A 1 108 ? -7.581 -12.876 -18.233 1 96.76 108 ARG A O 1
ATOM 811 N N . GLY A 1 109 ? -8.321 -14.471 -16.973 1 96.48 109 GLY A N 1
ATOM 812 C CA . GLY A 1 109 ? -7.911 -13.894 -15.703 1 96.48 109 GLY A CA 1
ATOM 813 C C . GLY A 1 109 ? -8.604 -14.523 -14.51 1 96.48 109 GLY A C 1
ATOM 814 O O . GLY A 1 109 ? -8.877 -15.726 -14.507 1 96.48 109 GLY A O 1
ATOM 815 N N . TRP A 1 110 ? -8.733 -13.728 -13.46 1 96.59 110 TRP A N 1
ATOM 816 C CA . TRP A 1 110 ? -9.483 -14.198 -12.299 1 96.59 110 TRP A CA 1
ATOM 817 C C . TRP A 1 110 ? -10.981 -14.199 -12.584 1 96.59 110 TRP A C 1
ATOM 819 O O . TRP A 1 110 ? -11.559 -13.158 -12.907 1 96.59 110 TRP A O 1
ATOM 829 N N . CYS A 1 111 ? -11.587 -15.366 -12.48 1 96.67 111 CYS A N 1
ATOM 830 C CA . CYS A 1 111 ? -13.013 -15.52 -12.746 1 96.67 111 CYS A CA 1
ATOM 831 C C . CYS A 1 111 ? -13.751 -15.995 -11.5 1 96.67 111 CYS A C 1
ATOM 833 O O . CYS A 1 111 ? -13.299 -16.917 -10.819 1 96.67 111 CYS A O 1
ATOM 835 N N . PRO A 1 112 ? -14.976 -15.368 -11.28 1 96.4 112 PRO A N 1
ATOM 836 C CA . PRO A 1 112 ? -15.653 -14.303 -12.026 1 96.4 112 PRO A CA 1
ATOM 837 C C . PRO A 1 112 ? -14.995 -12.939 -11.834 1 96.4 112 PRO A C 1
ATOM 839 O O . PRO A 1 112 ? -14.291 -12.722 -10.844 1 96.4 112 PRO A O 1
ATOM 842 N N . PRO A 1 113 ? -15.141 -12.052 -12.857 1 95.14 113 PRO A N 1
ATOM 843 C CA . PRO A 1 113 ? -14.576 -10.712 -12.681 1 95.14 113 PRO A CA 1
ATOM 844 C C . PRO A 1 113 ? -15.299 -9.904 -11.606 1 95.14 113 PRO A C 1
ATOM 846 O O . PRO A 1 113 ? -16.433 -10.228 -11.243 1 95.14 113 PRO A O 1
ATOM 849 N N . GLU A 1 114 ? -14.565 -8.938 -11.12 1 93.04 114 GLU A N 1
ATOM 850 C CA . GLU A 1 114 ? -15.134 -8.056 -10.106 1 93.04 114 GLU A CA 1
ATOM 851 C C . GLU A 1 114 ? -16.349 -7.306 -10.646 1 93.04 114 GLU A C 1
ATOM 853 O O . GLU A 1 114 ? -16.316 -6.782 -11.761 1 93.04 114 GLU A O 1
ATOM 858 N N . VAL A 1 115 ? -17.402 -7.326 -9.922 1 88.18 115 VAL A N 1
ATOM 859 C CA . VAL A 1 115 ? -18.567 -6.48 -10.157 1 88.18 115 VAL A CA 1
ATOM 860 C C . VAL A 1 115 ? -18.782 -5.552 -8.963 1 88.18 115 VAL A C 1
ATOM 862 O O . VAL A 1 115 ? -19.116 -6.007 -7.867 1 88.18 115 VAL A O 1
ATOM 865 N N . ASP A 1 116 ? -18.573 -4.288 -9.187 1 81.42 116 ASP A N 1
ATOM 866 C CA . ASP A 1 116 ? -18.543 -3.422 -8.013 1 81.42 116 ASP A CA 1
ATOM 867 C C . ASP A 1 116 ? -19.803 -2.564 -7.932 1 81.42 116 ASP A C 1
ATOM 869 O O . ASP A 1 116 ? -19.836 -1.565 -7.209 1 81.42 116 ASP A O 1
ATOM 873 N N . THR A 1 117 ? -20.847 -2.864 -8.615 1 81.47 117 THR A N 1
ATOM 874 C CA . THR A 1 117 ? -22.091 -2.105 -8.558 1 81.47 117 THR A CA 1
ATOM 875 C C . THR A 1 117 ? -23.088 -2.77 -7.614 1 81.47 117 THR A C 1
ATOM 877 O O . THR A 1 117 ? -24.271 -2.425 -7.608 1 81.47 117 THR A O 1
ATOM 880 N N . VAL A 1 118 ? -22.624 -3.606 -6.807 1 85 118 VAL A N 1
ATOM 881 C CA . VAL A 1 118 ? -23.495 -4.304 -5.868 1 85 118 VAL A CA 1
ATOM 882 C C . VAL A 1 118 ? -23.676 -3.462 -4.607 1 85 118 VAL A C 1
ATOM 884 O O . VAL A 1 118 ? -22.742 -2.79 -4.162 1 85 118 VAL A O 1
ATOM 887 N N . SER A 1 119 ? -24.847 -3.492 -4.071 1 88.34 119 SER A N 1
ATOM 888 C CA . SER A 1 119 ? -25.136 -2.792 -2.823 1 88.34 119 SER A CA 1
ATOM 889 C C . SER A 1 119 ? -24.726 -3.624 -1.614 1 88.34 119 SER A C 1
ATOM 891 O O . SER A 1 119 ? -25.162 -4.767 -1.463 1 88.34 119 SER A O 1
ATOM 893 N N . VAL A 1 120 ? -23.86 -3.087 -0.873 1 91.13 120 VAL A N 1
ATOM 894 C CA . VAL A 1 120 ? -23.411 -3.749 0.347 1 91.13 120 VAL A CA 1
ATOM 895 C C . VAL A 1 120 ? -23.605 -2.819 1.542 1 91.13 120 VAL A C 1
ATOM 897 O O . VAL A 1 120 ? -23.743 -1.605 1.376 1 91.13 120 VAL A O 1
ATOM 900 N N . PRO A 1 121 ? -23.712 -3.384 2.716 1 94.09 121 PRO A N 1
ATOM 901 C CA . PRO A 1 121 ? -23.904 -2.538 3.896 1 94.09 121 PRO A CA 1
ATOM 902 C C . PRO A 1 121 ? -22.694 -1.655 4.193 1 94.09 121 PRO A C 1
ATOM 904 O O . PRO A 1 121 ? -21.601 -1.908 3.68 1 94.09 121 PRO A O 1
ATOM 907 N N . VAL A 1 122 ? -22.978 -0.636 4.953 1 95.58 122 VAL A N 1
ATOM 908 C CA . VAL A 1 122 ? -21.953 0.265 5.472 1 95.58 122 VAL A CA 1
ATOM 909 C C . VAL A 1 122 ? -21.902 0.168 6.995 1 95.58 122 VAL A C 1
ATOM 911 O O . VAL A 1 122 ? -22.943 0.141 7.656 1 95.58 122 VAL A O 1
ATOM 914 N N . MET A 1 123 ? -20.736 0.066 7.524 1 96.58 123 MET A N 1
ATOM 915 C CA . MET A 1 123 ? -20.585 -0.037 8.972 1 96.58 123 MET A CA 1
ATOM 916 C C . MET A 1 123 ? -20.656 1.339 9.626 1 96.58 123 MET A C 1
ATOM 918 O O . MET A 1 123 ? -19.629 1.905 10.003 1 96.58 123 MET A O 1
ATOM 922 N N . LEU A 1 124 ? -21.782 1.781 9.933 1 95.43 124 LEU A N 1
ATOM 923 C CA . LEU A 1 124 ? -21.983 3.109 10.504 1 95.43 124 LEU A CA 1
ATOM 924 C C . LEU A 1 124 ? -21.592 3.132 11.978 1 95.43 124 LEU A C 1
ATOM 926 O O . LEU A 1 124 ? -21.346 4.2 12.542 1 95.43 124 LEU A O 1
ATOM 930 N N . GLU A 1 125 ? -21.483 1.92 12.574 1 95.69 125 GLU A N 1
ATOM 931 C CA . GLU A 1 125 ? -21.061 1.832 13.969 1 95.69 125 GLU A CA 1
ATOM 932 C C . GLU A 1 125 ? -19.646 2.373 14.152 1 95.69 125 GLU A C 1
ATOM 934 O O . GLU A 1 125 ? -19.253 2.735 15.263 1 95.69 125 GLU A O 1
ATOM 939 N N . ALA A 1 126 ? -18.947 2.402 13.076 1 97.17 126 ALA A N 1
ATOM 940 C CA . ALA A 1 126 ? -17.566 2.875 13.141 1 97.17 126 ALA A CA 1
ATOM 941 C C . ALA A 1 126 ? -17.503 4.313 13.646 1 97.17 126 ALA A C 1
ATOM 943 O O . ALA A 1 126 ? -16.462 4.761 14.133 1 97.17 126 ALA A O 1
ATOM 944 N N . GLU A 1 127 ? -18.568 5.004 13.512 1 97.32 127 GLU A N 1
ATOM 945 C CA . GLU A 1 127 ? -18.646 6.374 14.009 1 97.32 127 GLU A CA 1
ATOM 946 C C . GLU A 1 127 ? -18.316 6.442 15.497 1 97.32 127 GLU A C 1
ATOM 948 O O . GLU A 1 127 ? -17.78 7.444 15.975 1 97.32 127 GLU A O 1
ATOM 953 N N . ASN A 1 128 ? -18.551 5.373 16.184 1 96.69 128 ASN A N 1
ATOM 954 C CA . ASN A 1 128 ? -18.386 5.355 17.633 1 96.69 128 ASN A CA 1
ATOM 955 C C . ASN A 1 128 ? -17.059 4.721 18.039 1 96.69 128 ASN A C 1
ATOM 957 O O . ASN A 1 128 ? -16.747 4.629 19.227 1 96.69 128 ASN A O 1
ATOM 961 N N . PHE A 1 129 ? -16.326 4.26 17.121 1 97.37 129 PHE A N 1
ATOM 962 C CA . PHE A 1 129 ? -15.005 3.738 17.448 1 97.37 129 PHE A CA 1
ATOM 963 C C . PHE A 1 129 ? -14.125 4.828 18.049 1 97.37 129 PHE A C 1
ATOM 965 O O . PHE A 1 129 ? -14.341 6.015 17.799 1 97.37 129 PHE A O 1
ATOM 972 N N . THR A 1 130 ? -13.147 4.394 18.799 1 96.38 130 THR A N 1
ATOM 973 C CA . THR A 1 130 ? -12.254 5.358 19.432 1 96.38 130 THR A CA 1
ATOM 974 C C . THR A 1 130 ? -10.819 5.161 18.953 1 96.38 130 THR A C 1
ATOM 976 O O . THR A 1 130 ? -10.414 4.042 18.629 1 96.38 130 THR A O 1
ATOM 979 N N . LEU A 1 131 ? -10.164 6.184 18.867 1 96.49 131 LEU A N 1
ATOM 980 C CA . LEU A 1 131 ? -8.758 6.235 18.48 1 96.49 131 LEU A CA 1
ATOM 981 C C . LEU A 1 131 ? -7.901 6.783 19.616 1 96.49 131 LEU A C 1
ATOM 983 O O . LEU A 1 131 ? -8.15 7.885 20.111 1 96.49 131 LEU A O 1
ATOM 987 N N . PHE A 1 132 ? -6.987 5.966 20.066 1 94.02 132 PHE A N 1
ATOM 988 C CA . PHE A 1 132 ? -5.983 6.395 21.032 1 94.02 132 PHE A CA 1
ATOM 989 C C . PHE A 1 132 ? -4.688 6.784 20.331 1 94.02 132 PHE A C 1
ATOM 991 O O . PHE A 1 132 ? -4.111 5.983 19.592 1 94.02 132 PHE A O 1
ATOM 998 N N . ILE A 1 133 ? -4.242 8.036 20.545 1 94.83 133 ILE A N 1
ATOM 999 C CA . ILE A 1 133 ? -3.006 8.503 19.927 1 94.83 133 ILE A CA 1
ATOM 1000 C C . ILE A 1 133 ? -1.958 8.768 21.005 1 94.83 133 ILE A C 1
ATOM 1002 O O . ILE A 1 133 ? -2.177 9.581 21.906 1 94.83 133 ILE A O 1
ATOM 1006 N N . LYS A 1 134 ? -0.86 8.101 20.924 1 91.97 134 LYS A N 1
ATOM 1007 C CA . LYS A 1 134 ? 0.331 8.399 21.714 1 91.97 134 LYS A CA 1
ATOM 1008 C C . LYS A 1 134 ? 1.392 9.098 20.868 1 91.97 134 LYS A C 1
ATOM 1010 O O . LYS A 1 134 ? 1.884 8.532 19.89 1 91.97 134 LYS A O 1
ATOM 1015 N N . ASN A 1 135 ? 1.663 10.28 21.211 1 93.54 135 ASN A N 1
ATOM 1016 C CA . ASN A 1 135 ? 2.64 11.069 20.469 1 93.54 135 ASN A CA 1
ATOM 1017 C C . ASN A 1 135 ? 3.712 11.645 21.39 1 93.54 135 ASN A C 1
ATOM 1019 O O . ASN A 1 135 ? 3.398 12.197 22.446 1 93.54 135 ASN A O 1
ATOM 1023 N N . SER A 1 136 ? 4.936 11.423 21.057 1 90.38 136 SER A N 1
ATOM 1024 C CA . SER A 1 136 ? 6.068 12.025 21.753 1 90.38 136 SER A CA 1
ATOM 1025 C C . SER A 1 136 ? 6.918 12.864 20.805 1 90.38 136 SER A C 1
ATOM 1027 O O . SER A 1 136 ? 7.135 12.481 19.654 1 90.38 136 SER A O 1
ATOM 1029 N N . VAL A 1 137 ? 7.398 14.028 21.332 1 89.47 137 VAL A N 1
ATOM 1030 C CA . VAL A 1 137 ? 8.239 14.907 20.525 1 89.47 137 VAL A CA 1
ATOM 1031 C C . VAL A 1 137 ? 9.531 15.219 21.278 1 89.47 137 VAL A C 1
ATOM 1033 O O . VAL A 1 137 ? 9.567 15.168 22.509 1 89.47 137 VAL A O 1
ATOM 1036 N N . ARG A 1 138 ? 10.499 15.427 20.528 1 88.21 138 ARG A N 1
ATOM 1037 C CA . ARG A 1 138 ? 11.797 15.838 21.056 1 88.21 138 ARG A CA 1
ATOM 1038 C C . ARG A 1 138 ? 12.404 16.951 20.209 1 88.21 138 ARG A C 1
ATOM 1040 O O . ARG A 1 138 ? 12.338 16.909 18.978 1 88.21 138 ARG A O 1
ATOM 1047 N N . PHE A 1 139 ? 12.957 17.989 20.872 1 85.15 139 PHE A N 1
ATOM 1048 C CA . PHE A 1 139 ? 13.74 19.053 20.255 1 85.15 139 PHE A CA 1
ATOM 1049 C C . PHE A 1 139 ? 15.206 18.952 20.661 1 85.15 139 PHE A C 1
ATOM 1051 O O . PHE A 1 139 ? 15.618 19.534 21.667 1 85.15 139 PHE A O 1
ATOM 1058 N N . PRO A 1 140 ? 15.909 18.299 19.843 1 83.14 140 PRO A N 1
ATOM 1059 C CA . PRO A 1 140 ? 17.271 17.942 20.245 1 83.14 140 PRO A CA 1
ATOM 1060 C C . PRO A 1 140 ? 18.125 19.161 20.586 1 83.14 140 PRO A C 1
ATOM 1062 O O . PRO A 1 140 ? 18.931 19.113 21.519 1 83.14 140 PRO A O 1
ATOM 1065 N N . LEU A 1 141 ? 18.015 20.139 19.791 1 80.91 141 LEU A N 1
ATOM 1066 C CA . LEU A 1 141 ? 18.837 21.322 20.02 1 80.91 141 LEU A CA 1
ATOM 1067 C C . LEU A 1 141 ? 18.651 21.847 21.44 1 80.91 141 LEU A C 1
ATOM 1069 O O . LEU A 1 141 ? 19.581 22.405 22.026 1 80.91 141 LEU A O 1
ATOM 1073 N N . PHE A 1 142 ? 17.546 21.588 22.034 1 82.97 142 PHE A N 1
ATOM 1074 C CA . PHE A 1 142 ? 17.242 22.143 23.348 1 82.97 142 PHE A CA 1
ATOM 1075 C C . PHE A 1 142 ? 17.195 21.044 24.402 1 82.97 142 PHE A C 1
ATOM 1077 O O . PHE A 1 142 ? 16.977 21.319 25.584 1 82.97 142 PHE A O 1
ATOM 1084 N N . GLY A 1 143 ? 17.309 19.804 23.967 1 82.11 143 GLY A N 1
ATOM 1085 C CA . GLY A 1 143 ? 17.212 18.694 24.902 1 82.11 143 GLY A CA 1
ATOM 1086 C C . GLY A 1 143 ? 15.847 18.58 25.554 1 82.11 143 GLY A C 1
ATOM 1087 O O . GLY A 1 143 ? 15.745 18.288 26.747 1 82.11 143 GLY A O 1
ATOM 1088 N N . PHE A 1 144 ? 14.893 19.017 24.828 1 86.82 144 PHE A N 1
ATOM 1089 C CA . PHE A 1 144 ? 13.532 19.058 25.35 1 86.82 144 PHE A CA 1
ATOM 1090 C C . PHE A 1 144 ? 12.685 17.948 24.739 1 86.82 144 PHE A C 1
ATOM 1092 O O . PHE A 1 144 ? 12.77 17.685 23.538 1 86.82 144 PHE A O 1
ATOM 1099 N N . GLU A 1 145 ? 11.922 17.171 25.619 1 88.37 145 GLU A N 1
ATOM 1100 C CA . GLU A 1 145 ? 11.021 16.113 25.172 1 88.37 145 GLU A CA 1
ATOM 1101 C C . GLU A 1 145 ? 9.688 16.173 25.913 1 88.37 145 GLU A C 1
ATOM 1103 O O . GLU A 1 145 ? 9.645 16.512 27.097 1 88.37 145 GLU A O 1
ATOM 1108 N N . LYS A 1 146 ? 8.658 15.843 25.186 1 90.38 146 LYS A N 1
ATOM 1109 C CA . LYS A 1 146 ? 7.322 15.88 25.774 1 90.38 146 LYS A CA 1
ATOM 1110 C C . LYS A 1 146 ? 6.386 14.898 25.075 1 90.38 146 LYS A C 1
ATOM 1112 O O . LYS A 1 146 ? 6.614 14.53 23.921 1 90.38 146 LYS A O 1
ATOM 1117 N N . ALA A 1 147 ? 5.44 14.418 25.809 1 90.59 147 ALA A N 1
ATOM 1118 C CA . ALA A 1 147 ? 4.397 13.547 25.272 1 90.59 147 ALA A CA 1
ATOM 1119 C C . ALA A 1 147 ? 3.021 14.194 25.401 1 90.59 147 ALA A C 1
ATOM 1121 O O . ALA A 1 147 ? 2.834 15.116 26.199 1 90.59 147 ALA A O 1
ATOM 1122 N N . ASN A 1 148 ? 2.097 13.727 24.571 1 90.43 148 ASN A N 1
ATOM 1123 C CA . ASN A 1 148 ? 0.758 14.308 24.591 1 90.43 148 ASN A CA 1
ATOM 1124 C C . ASN A 1 148 ? -0.084 13.735 25.728 1 90.43 148 ASN A C 1
ATOM 1126 O O . ASN A 1 148 ? -1.245 14.111 25.896 1 90.43 148 ASN A O 1
ATOM 1130 N N . LEU A 1 149 ? 0.495 12.792 26.482 1 83.43 149 LEU A N 1
ATOM 1131 C CA . LEU A 1 149 ? -0.213 12.231 27.628 1 83.43 149 LEU A CA 1
ATOM 1132 C C . LEU A 1 149 ? -0.03 13.109 28.862 1 83.43 149 LEU A C 1
ATOM 1134 O O . LEU A 1 149 ? 1.083 13.551 29.155 1 83.43 149 LEU A O 1
ATOM 1138 N N . PRO A 1 150 ? -1.167 13.437 29.471 1 73.44 150 PRO A N 1
ATOM 1139 C CA . PRO A 1 150 ? -0.988 14.212 30.702 1 73.44 150 PRO A CA 1
ATOM 1140 C C . PRO A 1 150 ? -0.193 13.455 31.764 1 73.44 150 PRO A C 1
ATOM 1142 O O . PRO A 1 150 ? -0.353 12.241 31.912 1 73.44 150 PRO A O 1
ATOM 1145 N N . PRO A 1 151 ? 0.913 14.01 32.236 1 65.37 151 PRO A N 1
ATOM 1146 C CA . PRO A 1 151 ? 1.772 13.336 33.213 1 65.37 151 PRO A CA 1
ATOM 1147 C C . PRO A 1 151 ? 0.979 12.638 34.315 1 65.37 151 PRO A C 1
ATOM 1149 O O . PRO A 1 151 ? 1.401 11.593 34.817 1 65.37 151 PRO A O 1
ATOM 1152 N N . GLN A 1 152 ? -0.118 13.116 34.748 1 66.13 152 GLN A N 1
ATOM 1153 C CA . GLN A 1 152 ? -0.769 12.574 35.936 1 66.13 152 GLN A CA 1
ATOM 1154 C C . GLN A 1 152 ? -2.112 11.938 35.587 1 66.13 152 GLN A C 1
ATOM 1156 O O . GLN A 1 152 ? -2.941 11.703 36.468 1 66.13 152 GLN A O 1
ATOM 1161 N N . ALA A 1 153 ? -2.127 11.632 34.359 1 68.27 153 ALA A N 1
ATOM 1162 C CA . ALA A 1 153 ? -3.454 11.1 34.063 1 68.27 153 ALA A CA 1
ATOM 1163 C C . ALA A 1 153 ? -3.571 9.642 34.495 1 68.27 153 ALA A C 1
ATOM 1165 O O . ALA A 1 153 ? -2.708 8.821 34.171 1 68.27 153 ALA A O 1
ATOM 1166 N N . SER A 1 154 ? -4.521 9.402 35.45 1 76.21 154 SER A N 1
ATOM 1167 C CA . SER A 1 154 ? -4.791 8.033 35.877 1 76.21 154 SER A CA 1
ATOM 1168 C C . SER A 1 154 ? -5.449 7.226 34.763 1 76.21 154 SER A C 1
ATOM 1170 O O . SER A 1 154 ? -6.01 7.796 33.825 1 76.21 154 SER A O 1
ATOM 1172 N N . ALA A 1 155 ? -5.259 5.988 34.859 1 76.22 155 ALA A N 1
ATOM 1173 C CA . ALA A 1 155 ? -5.91 5.075 33.923 1 76.22 155 ALA A CA 1
ATOM 1174 C C . ALA A 1 155 ? -7.418 5.302 33.895 1 76.22 155 ALA A C 1
ATOM 1176 O O . ALA A 1 155 ? -8.045 5.222 32.835 1 76.22 155 ALA A O 1
ATOM 1177 N N . GLU A 1 156 ? -7.925 5.648 35.074 1 78.89 156 GLU A N 1
ATOM 1178 C CA . GLU A 1 156 ? -9.362 5.885 35.176 1 78.89 156 GLU A CA 1
ATOM 1179 C C . GLU A 1 156 ? -9.769 7.143 34.416 1 78.89 156 GLU A C 1
ATOM 1181 O O . GLU A 1 156 ? -10.819 7.173 33.77 1 78.89 156 GLU A O 1
ATOM 1186 N N . GLU A 1 157 ? -8.958 8.093 34.46 1 79.28 157 GLU A N 1
ATOM 1187 C CA . GLU A 1 157 ? -9.251 9.339 33.758 1 79.28 157 G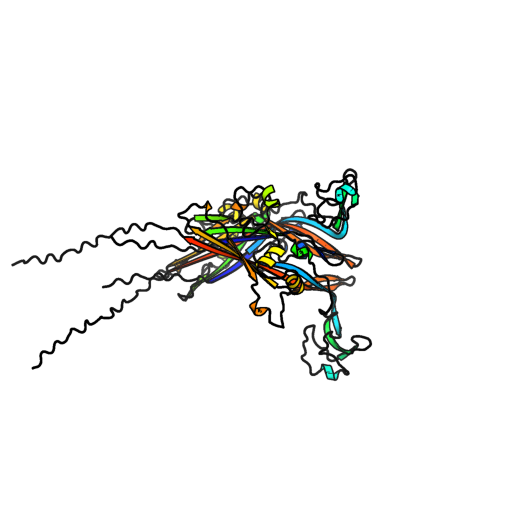LU A CA 1
ATOM 1188 C C . GLU A 1 157 ? -9.187 9.148 32.246 1 79.28 157 GLU A C 1
ATOM 1190 O O . GLU A 1 157 ? -10.021 9.683 31.512 1 79.28 157 GLU A O 1
ATOM 1195 N N . LEU A 1 158 ? -8.27 8.36 31.887 1 80.79 158 LEU A N 1
ATOM 1196 C CA . LEU A 1 158 ? -8.104 8.12 30.458 1 80.79 158 LEU A CA 1
ATOM 1197 C C . LEU A 1 158 ? -9.257 7.286 29.909 1 80.79 158 LEU A C 1
ATOM 1199 O O . LEU A 1 158 ? -9.635 7.432 28.745 1 80.79 158 LEU A O 1
ATOM 1203 N N . ARG A 1 159 ? -9.738 6.442 30.735 1 79.42 159 ARG A N 1
ATOM 1204 C CA . ARG A 1 159 ? -10.837 5.59 30.291 1 79.42 159 ARG A CA 1
ATOM 1205 C C . ARG A 1 159 ? -12.099 6.409 30.043 1 79.42 159 ARG A C 1
ATOM 1207 O O . ARG A 1 159 ? -12.919 6.054 29.193 1 79.42 159 ARG A O 1
ATOM 1214 N N . ARG A 1 160 ? -12.17 7.564 30.737 1 83.71 160 ARG A N 1
ATOM 1215 C CA . ARG A 1 160 ? -13.426 8.305 30.683 1 83.71 160 ARG A CA 1
ATOM 1216 C C . ARG A 1 160 ? -13.3 9.531 29.785 1 83.71 160 ARG A C 1
ATOM 1218 O O . ARG A 1 160 ? -14.305 10.14 29.412 1 83.71 160 ARG A O 1
ATOM 1225 N N . CYS A 1 161 ? -12.124 9.781 29.386 1 88.94 161 CYS A N 1
ATOM 1226 C CA . CYS A 1 161 ? -12.011 11.05 28.676 1 88.94 161 CYS A CA 1
ATOM 1227 C C . CYS A 1 161 ? -12.255 10.863 27.183 1 88.94 161 CYS A C 1
ATOM 1229 O O . CYS A 1 161 ? -12.073 9.766 26.652 1 88.94 161 CYS A O 1
ATOM 1231 N N . ARG A 1 162 ? -12.84 11.87 26.554 1 93.1 162 ARG A N 1
ATOM 1232 C CA . ARG A 1 162 ? -13.016 12.005 25.111 1 93.1 162 ARG A CA 1
ATOM 1233 C C . ARG A 1 162 ? -12.633 13.404 24.641 1 93.1 162 ARG A C 1
ATOM 1235 O O . ARG A 1 162 ? -13.043 14.4 25.24 1 93.1 162 ARG A O 1
ATOM 1242 N N . PHE A 1 163 ? -11.914 13.268 23.692 1 94.57 163 PHE A N 1
ATOM 1243 C CA . PHE A 1 163 ? -11.426 14.55 23.197 1 94.57 163 PHE A CA 1
ATOM 1244 C C . PHE A 1 163 ? -12.587 15.457 22.807 1 94.57 163 PHE A C 1
ATOM 1246 O O . PHE A 1 163 ? -13.532 15.017 22.15 1 94.57 163 PHE A O 1
ATOM 1253 N N . HIS A 1 164 ? -12.384 16.681 23.187 1 93.97 164 HIS A N 1
ATOM 1254 C CA . HIS A 1 164 ? -13.178 17.821 22.745 1 93.97 164 HIS A CA 1
ATOM 1255 C C . HIS A 1 164 ? -12.337 19.093 22.697 1 93.97 164 HIS A C 1
ATOM 1257 O O . HIS A 1 164 ? -11.585 19.38 23.632 1 93.97 164 HIS A O 1
ATOM 1263 N N . PRO A 1 165 ? -12.434 19.763 21.591 1 92.75 165 PRO A N 1
ATOM 1264 C CA . PRO A 1 165 ? -11.55 20.919 21.421 1 92.75 165 PRO A CA 1
ATOM 1265 C C . PRO A 1 165 ? -11.668 21.925 22.564 1 92.75 165 PRO A C 1
ATOM 1267 O O . PRO A 1 165 ? -10.684 22.579 22.92 1 92.75 165 PRO A O 1
ATOM 1270 N N . GLU A 1 166 ? -12.811 22.062 23.189 1 92.34 166 GLU A N 1
ATOM 1271 C CA . GLU A 1 166 ? -13.015 23.05 24.244 1 92.34 166 GLU A CA 1
ATOM 1272 C C . GLU A 1 166 ? -13.059 22.388 25.619 1 92.34 166 GLU A C 1
ATOM 1274 O O . GLU A 1 166 ? -12.386 22.835 26.55 1 92.34 166 GLU A O 1
ATOM 1279 N N . ARG A 1 167 ? -13.776 21.309 25.789 1 91.53 167 ARG A N 1
ATOM 1280 C CA . ARG A 1 167 ? -14.062 20.717 27.092 1 91.53 167 ARG A CA 1
ATOM 1281 C C . ARG A 1 167 ? -12.911 19.83 27.554 1 91.53 167 ARG A C 1
ATOM 1283 O O . ARG A 1 167 ? -12.584 19.797 28.743 1 91.53 167 ARG A O 1
ATOM 1290 N N . GLN A 1 168 ? -12.352 19.127 26.602 1 91.39 168 GLN A N 1
ATOM 1291 C CA . GLN A 1 168 ? -11.262 18.211 26.921 1 91.39 168 GLN A CA 1
ATOM 1292 C C . GLN A 1 168 ? -10.189 18.235 25.836 1 91.39 168 GLN A C 1
ATOM 1294 O O . GLN A 1 168 ? -9.914 17.213 25.205 1 91.39 168 GLN A O 1
ATOM 1299 N N . PRO A 1 169 ? -9.467 19.312 25.723 1 91.13 169 PRO A N 1
ATOM 1300 C CA . PRO A 1 169 ? -8.56 19.488 24.586 1 91.13 169 PRO A CA 1
ATOM 1301 C C . PRO A 1 169 ? -7.277 18.671 24.723 1 91.13 169 PRO A C 1
ATOM 1303 O O . PRO A 1 169 ? -6.538 18.508 23.748 1 91.13 169 PRO A O 1
ATOM 1306 N N . LEU A 1 170 ? -6.981 18.082 25.886 1 89.33 170 LEU A N 1
ATOM 1307 C CA . LEU A 1 170 ? -5.717 17.38 26.08 1 89.33 170 LEU A CA 1
ATOM 1308 C C . LEU A 1 170 ? -5.931 15.87 26.102 1 89.33 170 LEU A C 1
ATOM 1310 O O . LEU A 1 170 ? -4.977 15.106 26.265 1 89.33 170 LEU A O 1
ATOM 1314 N N . CYS A 1 171 ? -7.161 15.476 25.968 1 91.05 171 CYS A N 1
ATOM 1315 C CA . CYS A 1 171 ? -7.436 14.043 25.961 1 91.05 171 CYS A CA 1
ATOM 1316 C C . CYS A 1 171 ? -6.94 13.399 24.673 1 91.05 171 CYS A C 1
ATOM 1318 O O . CYS A 1 171 ? -7.286 13.844 23.577 1 91.05 171 CYS A O 1
ATOM 1320 N N . PRO A 1 172 ? -6.212 12.301 24.733 1 91.97 172 PRO A N 1
ATOM 1321 C CA . PRO A 1 172 ? -5.659 11.666 23.535 1 91.97 172 PRO A CA 1
ATOM 1322 C C . PRO A 1 172 ? -6.602 10.627 22.93 1 91.97 172 PRO A C 1
ATOM 1324 O O . PRO A 1 172 ? -6.233 9.935 21.977 1 91.97 172 PRO A O 1
ATOM 1327 N N . ILE A 1 173 ? -7.787 10.476 23.425 1 94.7 173 ILE A N 1
ATOM 1328 C CA . ILE A 1 173 ? -8.759 9.508 22.928 1 94.7 173 ILE A CA 1
ATOM 1329 C C . ILE A 1 173 ? -9.837 10.226 22.12 1 94.7 173 ILE A C 1
ATOM 1331 O O . ILE A 1 173 ? -10.581 11.049 22.66 1 94.7 173 ILE A O 1
ATOM 1335 N N . LEU A 1 174 ? -9.941 9.857 20.89 1 96.95 174 LEU A N 1
ATOM 1336 C CA . LEU A 1 174 ? -10.858 10.528 19.974 1 96.95 174 LEU A CA 1
ATOM 1337 C C . LEU A 1 174 ? -11.919 9.561 19.461 1 96.95 174 LEU A C 1
ATOM 1339 O O . LEU A 1 174 ? -11.625 8.392 19.198 1 96.95 174 LEU A O 1
ATOM 1343 N N . ARG A 1 175 ? -13.067 10.07 19.365 1 97.26 175 ARG A N 1
ATOM 1344 C CA . ARG A 1 175 ? -14.111 9.343 18.65 1 97.26 175 ARG A CA 1
ATOM 1345 C C . ARG A 1 175 ? -14.052 9.63 17.154 1 97.26 175 ARG A C 1
ATOM 1347 O O . ARG A 1 175 ? -13.947 10.787 16.742 1 97.26 175 ARG A O 1
ATOM 1354 N N . LEU A 1 176 ? -14.198 8.596 16.297 1 97.78 176 LEU A N 1
ATOM 1355 C CA . LEU A 1 176 ? -14.017 8.776 14.861 1 97.78 176 LEU A CA 1
ATOM 1356 C C . LEU A 1 176 ? -15.083 9.707 14.292 1 97.78 176 LEU A C 1
ATOM 1358 O O . LEU A 1 176 ? -14.794 10.528 13.418 1 97.78 176 LEU A O 1
ATOM 1362 N N . GLY A 1 177 ? -16.29 9.556 14.806 1 97.9 177 GLY A N 1
ATOM 1363 C CA . GLY A 1 177 ? -17.344 10.461 14.377 1 97.9 177 GLY A CA 1
ATOM 1364 C C . GLY A 1 177 ? -17.033 11.918 14.663 1 97.9 177 GLY A C 1
ATOM 1365 O O . GLY A 1 177 ? -17.345 12.795 13.855 1 97.9 177 GLY A O 1
ATOM 1366 N N . ASP A 1 178 ? -16.428 12.156 15.801 1 97.51 178 ASP A N 1
ATOM 1367 C CA . ASP A 1 178 ? -16.065 13.522 16.163 1 97.51 178 ASP A CA 1
ATOM 1368 C C . ASP A 1 178 ? -14.935 14.044 15.28 1 97.51 178 ASP A C 1
ATOM 1370 O O . ASP A 1 178 ? -14.942 15.208 14.876 1 97.51 178 ASP A O 1
ATOM 1374 N N . VAL A 1 179 ? -14.032 13.182 14.98 1 97.08 179 VAL A N 1
ATOM 1375 C CA . VAL A 1 179 ? -12.943 13.58 14.095 1 97.08 179 VAL A CA 1
ATOM 1376 C C . VAL A 1 179 ? -13.508 14.045 12.755 1 97.08 179 VAL A C 1
ATOM 1378 O O . VAL A 1 179 ? -13.114 15.093 12.238 1 97.08 179 VAL A O 1
ATOM 1381 N N . ALA A 1 180 ? -14.431 13.274 12.23 1 96.86 180 ALA A N 1
ATOM 1382 C CA . ALA A 1 180 ? -15.068 13.64 10.967 1 96.86 180 ALA A CA 1
ATOM 1383 C C . ALA A 1 180 ? -15.835 14.952 11.1 1 96.86 180 ALA A C 1
ATOM 1385 O O . ALA A 1 180 ? -15.728 15.831 10.242 1 96.86 180 ALA A O 1
ATOM 1386 N N . ARG A 1 181 ? -16.522 15.108 12.203 1 96.89 181 ARG A N 1
ATOM 1387 C CA . ARG A 1 181 ? -17.318 16.308 12.437 1 96.89 181 ARG A CA 1
ATOM 1388 C C . ARG A 1 181 ? -16.428 17.541 12.554 1 96.89 181 ARG A C 1
ATOM 1390 O O . ARG A 1 181 ? -16.722 18.584 11.964 1 96.89 181 ARG A O 1
ATOM 1397 N N . PHE A 1 182 ? -15.368 17.416 13.3 1 96.33 182 PHE A N 1
ATOM 1398 C CA . PHE A 1 182 ? -14.47 18.548 13.498 1 96.33 182 PHE A CA 1
ATOM 1399 C C . PHE A 1 182 ? -13.774 18.921 12.194 1 96.33 182 PHE A C 1
ATOM 1401 O O . PHE A 1 182 ? -13.33 20.059 12.025 1 96.33 182 PHE A O 1
ATOM 1408 N N . ALA A 1 183 ? -13.677 17.972 11.289 1 93.69 183 ALA A N 1
ATOM 1409 C CA . ALA A 1 183 ? -13.112 18.248 9.971 1 93.69 183 ALA A CA 1
ATOM 1410 C C . ALA A 1 183 ? -14.18 18.773 9.016 1 93.69 183 ALA A C 1
ATOM 1412 O O . ALA A 1 183 ? -13.92 18.954 7.824 1 93.69 183 ALA A O 1
ATOM 1413 N N . GLY A 1 184 ? -15.414 18.947 9.511 1 94.13 184 GLY A N 1
ATOM 1414 C CA . GLY A 1 184 ? -16.508 19.461 8.702 1 94.13 184 GLY A CA 1
ATOM 1415 C C . GLY A 1 184 ? -17.072 18.434 7.739 1 94.13 184 GLY A C 1
ATOM 1416 O O . GLY A 1 184 ? -17.581 18.788 6.674 1 94.13 184 GLY A O 1
ATOM 1417 N N . GLN A 1 185 ? -16.928 17.196 8.093 1 93.92 185 GLN A N 1
ATOM 1418 C CA . GLN A 1 185 ? -17.359 16.136 7.188 1 93.92 185 GLN A CA 1
ATOM 1419 C C . GLN A 1 185 ? -18.519 15.342 7.783 1 93.92 185 GLN A C 1
ATOM 1421 O O . GLN A 1 185 ? -18.71 15.331 9.001 1 93.92 185 GLN A O 1
ATOM 1426 N N . ASP A 1 186 ? -19.245 14.771 6.858 1 95.07 186 ASP A N 1
ATOM 1427 C CA . ASP A 1 186 ? -20.292 13.831 7.247 1 95.07 186 ASP A CA 1
ATOM 1428 C C . ASP A 1 186 ? -19.752 12.404 7.315 1 95.07 186 ASP A C 1
ATOM 1430 O O . ASP A 1 186 ? -19.304 11.856 6.306 1 95.07 186 ASP A O 1
ATOM 1434 N N . PHE A 1 187 ? -19.882 11.828 8.441 1 96.15 187 PHE A N 1
ATOM 1435 C CA . PHE A 1 187 ? -19.265 10.522 8.645 1 96.15 187 PHE A CA 1
ATOM 1436 C C . PHE A 1 187 ? -19.906 9.474 7.743 1 96.15 187 PHE A C 1
ATOM 1438 O O . PHE A 1 187 ? -19.215 8.613 7.194 1 96.15 187 PHE A O 1
ATOM 1445 N N . ALA A 1 188 ? -21.158 9.513 7.628 1 95.46 188 ALA A N 1
ATOM 1446 C CA . ALA A 1 188 ? -21.858 8.514 6.825 1 95.46 188 ALA A CA 1
ATOM 1447 C C . ALA A 1 188 ? -21.414 8.572 5.367 1 95.46 188 ALA A C 1
ATOM 1449 O O . ALA A 1 188 ? -21.227 7.535 4.726 1 95.46 188 ALA A O 1
ATOM 1450 N N . ALA A 1 189 ? -21.291 9.734 4.898 1 93 189 ALA A N 1
ATOM 1451 C CA . ALA A 1 189 ? -20.823 9.912 3.526 1 93 189 ALA A CA 1
ATOM 1452 C C . ALA A 1 189 ? -19.403 9.379 3.358 1 93 189 ALA A C 1
ATOM 1454 O O . ALA A 1 189 ? -19.108 8.673 2.391 1 93 189 ALA A O 1
ATOM 1455 N N . LEU A 1 190 ? -18.559 9.67 4.305 1 94.17 190 LEU A N 1
ATOM 1456 C CA . LEU A 1 190 ? -17.182 9.187 4.278 1 94.17 190 LEU A CA 1
ATOM 1457 C C . LEU A 1 190 ? -17.139 7.664 4.35 1 94.17 190 LEU A C 1
ATOM 1459 O O . LEU A 1 190 ? -16.348 7.028 3.65 1 94.17 190 LEU A O 1
ATOM 1463 N N . ALA A 1 191 ? -17.972 7.136 5.201 1 95.43 191 ALA A N 1
ATOM 1464 C CA . ALA A 1 191 ? -17.995 5.689 5.397 1 95.43 191 ALA A CA 1
ATOM 1465 C C . ALA A 1 191 ? -18.425 4.97 4.121 1 95.43 191 ALA A C 1
ATOM 1467 O O . ALA A 1 191 ? -18.056 3.815 3.897 1 95.43 191 ALA A O 1
ATOM 1468 N N . THR A 1 192 ? -19.166 5.628 3.297 1 93.11 192 THR A N 1
ATOM 1469 C CA . THR A 1 192 ? -19.699 5.023 2.082 1 93.11 192 THR A CA 1
ATOM 1470 C C . THR A 1 192 ? -18.684 5.107 0.945 1 93.11 192 THR A C 1
ATOM 1472 O O . THR A 1 192 ? -18.479 4.136 0.215 1 93.11 192 THR A O 1
ATOM 1475 N N . THR A 1 193 ? -18.015 6.248 0.832 1 91.03 193 THR A N 1
ATOM 1476 C CA . THR A 1 193 ? -17.174 6.482 -0.336 1 91.03 193 THR A CA 1
ATOM 1477 C C . THR A 1 193 ? -15.696 6.382 0.033 1 91.03 193 THR A C 1
ATOM 1479 O O . THR A 1 193 ? -14.837 6.285 -0.846 1 91.03 193 THR A O 1
ATOM 1482 N N . GLY A 1 194 ? -15.491 6.468 1.293 1 92.2 194 GLY A N 1
ATOM 1483 C CA . GLY A 1 194 ? -14.111 6.598 1.732 1 92.2 194 GLY A CA 1
ATOM 1484 C C . GLY A 1 194 ? -13.611 8.03 1.714 1 92.2 194 GLY A C 1
ATOM 1485 O O . GLY A 1 194 ? -14.282 8.921 1.188 1 92.2 194 GLY A O 1
ATOM 1486 N N . GLY A 1 195 ? -12.459 8.228 2.325 1 90.61 195 GLY A N 1
ATOM 1487 C CA . GLY A 1 195 ? -11.837 9.541 2.393 1 90.61 195 GLY A CA 1
ATOM 1488 C C . GLY A 1 195 ? -10.556 9.553 3.205 1 90.61 195 GLY A C 1
ATOM 1489 O O . GLY A 1 195 ? -10.176 8.536 3.789 1 90.61 195 GLY A O 1
ATOM 1490 N N . VAL A 1 196 ? -9.919 10.696 3.111 1 90.34 196 VAL A N 1
ATOM 1491 C CA . VAL A 1 196 ? -8.673 10.872 3.849 1 90.34 196 VAL A CA 1
ATOM 1492 C C . VAL A 1 196 ? -8.807 12.046 4.817 1 90.34 196 VAL A C 1
ATOM 1494 O O . VAL A 1 196 ? -9.1 13.17 4.402 1 90.34 196 VAL A O 1
ATOM 1497 N N . LEU A 1 197 ? -8.641 11.732 6.079 1 92.3 197 LEU A N 1
ATOM 1498 C CA . LEU A 1 197 ? -8.696 12.762 7.111 1 92.3 197 LEU A CA 1
ATOM 1499 C C . LEU A 1 197 ? -7.331 12.953 7.761 1 92.3 197 LEU A C 1
ATOM 1501 O O . LEU A 1 197 ? -6.611 11.981 8.001 1 92.3 197 LEU A O 1
ATOM 1505 N N . GLY A 1 198 ? -7.068 14.145 7.956 1 92.1 198 GLY A N 1
ATOM 1506 C CA . GLY A 1 198 ? -5.852 14.481 8.681 1 92.1 198 GLY A CA 1
ATOM 1507 C C . GLY A 1 198 ? -6.106 14.865 10.126 1 92.1 198 GLY A C 1
ATOM 1508 O O . GLY A 1 198 ? -7.023 15.635 10.417 1 92.1 198 GLY A O 1
ATOM 1509 N N . ILE A 1 199 ? -5.364 14.247 11.002 1 93.78 199 ILE A N 1
ATOM 1510 C CA . ILE A 1 199 ? -5.29 14.645 12.404 1 93.78 199 ILE A CA 1
ATOM 1511 C C . ILE A 1 199 ? -3.953 15.331 12.676 1 93.78 199 ILE A C 1
ATOM 1513 O O . ILE A 1 199 ? -2.905 14.681 12.681 1 93.78 199 ILE A O 1
ATOM 1517 N N . LYS A 1 200 ? -4.046 16.572 12.989 1 91.22 200 LYS A N 1
ATOM 1518 C CA . LYS A 1 200 ? -2.827 17.36 13.148 1 91.22 200 LYS A CA 1
ATOM 1519 C C . LYS A 1 200 ? -2.541 17.639 14.62 1 91.22 200 LYS A C 1
ATOM 1521 O O . LYS A 1 200 ? -3.429 18.065 15.361 1 91.22 200 LYS A O 1
ATOM 1526 N N . ILE A 1 201 ? -1.356 17.356 14.963 1 91.65 201 ILE A N 1
ATOM 1527 C CA . ILE A 1 201 ? -0.898 17.666 16.313 1 91.65 201 ILE A CA 1
ATOM 1528 C C . ILE A 1 201 ? 0.197 18.728 16.256 1 91.65 201 ILE A C 1
ATOM 1530 O O . ILE A 1 201 ? 1.286 18.479 15.733 1 91.65 201 ILE A O 1
ATOM 1534 N N . GLY A 1 202 ? -0.067 19.868 16.793 1 88.87 202 GLY A N 1
ATOM 1535 C CA . GLY A 1 202 ? 0.885 20.967 16.809 1 88.87 202 GLY A CA 1
ATOM 1536 C C . GLY A 1 202 ? 1.52 21.187 18.169 1 88.87 202 GLY A C 1
ATOM 1537 O O . GLY A 1 202 ? 0.828 21.198 19.189 1 88.87 202 GLY A O 1
ATOM 1538 N N . TRP A 1 203 ? 2.814 21.311 18.146 1 86.89 203 TRP A N 1
ATOM 1539 C CA . TRP A 1 203 ? 3.591 21.622 19.342 1 86.89 203 TRP A CA 1
ATOM 1540 C C . TRP A 1 203 ? 4.274 22.979 19.21 1 86.89 203 TRP A C 1
ATOM 1542 O O . TRP A 1 203 ? 5.228 23.129 18.443 1 86.89 203 TRP A O 1
ATOM 1552 N N . VAL A 1 204 ? 3.715 23.968 19.794 1 83.24 204 VAL A N 1
ATOM 1553 C CA . VAL A 1 204 ? 4.368 25.271 19.855 1 83.24 204 VAL A CA 1
ATOM 1554 C C . VAL A 1 204 ? 4.867 25.533 21.274 1 83.24 204 VAL A C 1
ATOM 1556 O O . VAL A 1 204 ? 4.078 25.843 22.169 1 83.24 204 VAL A O 1
ATOM 1559 N N . CYS A 1 205 ? 6.175 25.433 21.409 1 83.93 205 CYS A N 1
ATOM 1560 C CA . CYS A 1 205 ? 6.734 25.456 22.756 1 83.93 205 CYS A CA 1
ATOM 1561 C C . CYS A 1 205 ? 7.675 26.641 22.937 1 83.93 205 CYS A C 1
ATOM 1563 O O . CYS A 1 205 ? 8.573 26.856 22.12 1 83.93 205 CYS A O 1
ATOM 1565 N N . ASP A 1 206 ? 7.348 27.465 23.832 1 81.52 206 ASP A N 1
ATOM 1566 C CA . ASP A 1 206 ? 8.276 28.478 24.325 1 81.52 206 ASP A CA 1
ATOM 1567 C C . ASP A 1 206 ? 9.077 27.957 25.516 1 81.52 206 ASP A C 1
ATOM 1569 O O . ASP A 1 206 ? 8.569 27.906 26.638 1 81.52 206 ASP A O 1
ATOM 1573 N N . LEU A 1 207 ? 10.255 27.634 25.286 1 81.02 207 LEU A N 1
ATOM 1574 C CA . LEU A 1 207 ? 11.047 26.917 26.28 1 81.02 207 LEU A CA 1
ATOM 1575 C C . LEU A 1 207 ? 11.583 27.873 27.341 1 81.02 207 LEU A C 1
ATOM 1577 O O . LEU A 1 207 ? 12.218 27.443 28.306 1 81.02 207 LEU A O 1
ATOM 1581 N N . ASP A 1 208 ? 11.363 29.157 27.08 1 78.97 208 ASP A N 1
ATOM 1582 C CA . ASP A 1 208 ? 11.685 30.126 28.122 1 78.97 208 ASP A CA 1
ATOM 1583 C C . ASP A 1 208 ? 10.592 30.172 29.187 1 78.97 208 ASP A C 1
ATOM 1585 O O . ASP A 1 208 ? 10.799 30.716 30.274 1 78.97 208 ASP A O 1
ATOM 1589 N N . ARG A 1 209 ? 9.548 29.654 28.831 1 79.68 209 ARG A N 1
ATOM 1590 C CA . ARG A 1 209 ? 8.43 29.567 29.765 1 79.68 209 ARG A CA 1
ATOM 1591 C C . ARG A 1 209 ? 8.316 28.165 30.353 1 79.68 209 ARG A C 1
ATOM 1593 O O . ARG A 1 209 ? 9.151 27.301 30.079 1 79.68 209 ARG A O 1
ATOM 1600 N N . SER A 1 210 ? 7.341 28.036 31.217 1 78.09 210 SER A N 1
ATOM 1601 C CA . SER A 1 210 ? 7.127 26.744 31.86 1 78.09 210 SER A CA 1
ATOM 1602 C C . SER A 1 210 ? 6.833 25.657 30.832 1 78.09 210 SER A C 1
ATOM 1604 O O . SER A 1 210 ? 6.074 25.879 29.886 1 78.09 210 SER A O 1
ATOM 1606 N N . TRP A 1 211 ? 7.465 24.507 31.024 1 79.44 211 TRP A N 1
ATOM 1607 C CA . TRP A 1 211 ? 7.267 23.355 30.15 1 79.44 211 TRP A CA 1
ATOM 1608 C C . TRP A 1 211 ? 5.814 22.895 30.177 1 79.44 211 TRP A C 1
ATOM 1610 O O . TRP A 1 211 ? 5.352 22.221 29.252 1 79.44 211 TRP A O 1
ATOM 1620 N N . GLU A 1 212 ? 5.138 23.343 31.196 1 79.22 212 GLU A N 1
ATOM 1621 C CA . GLU A 1 212 ? 3.741 22.946 31.346 1 79.22 212 GLU A CA 1
ATOM 1622 C C . GLU A 1 212 ? 2.86 23.618 30.296 1 79.22 212 GLU A C 1
ATOM 1624 O O . GLU A 1 212 ? 1.754 23.152 30.016 1 79.22 212 GLU A O 1
ATOM 1629 N N . LEU A 1 213 ? 3.451 24.639 29.734 1 83.77 213 LEU A N 1
ATOM 1630 C CA . LEU A 1 213 ? 2.655 25.396 28.774 1 83.77 213 LEU A CA 1
ATOM 1631 C C . LEU A 1 213 ? 2.829 24.84 27.365 1 83.77 213 LEU A C 1
ATOM 1633 O O . LEU A 1 213 ? 2.109 25.232 26.445 1 83.77 213 LEU A O 1
ATOM 1637 N N . CYS A 1 214 ? 3.793 23.905 27.262 1 87.7 214 CYS A N 1
ATOM 1638 C CA . CYS A 1 214 ? 3.936 23.242 25.971 1 87.7 214 CYS A CA 1
ATOM 1639 C C . CYS A 1 214 ? 2.93 22.107 25.826 1 87.7 214 CYS A C 1
ATOM 1641 O O . CYS A 1 214 ? 3.173 20.992 26.293 1 87.7 214 CYS A O 1
ATOM 1643 N N . LEU A 1 215 ? 1.818 22.439 25.243 1 89.49 215 LEU A N 1
ATOM 1644 C CA . LEU A 1 215 ? 0.712 21.494 25.123 1 89.49 215 LEU A CA 1
ATOM 1645 C C . LEU A 1 215 ? 0.377 21.234 23.658 1 89.49 215 LEU A C 1
ATOM 1647 O O . LEU A 1 215 ? 0.496 22.131 22.821 1 89.49 215 LEU A O 1
ATOM 1651 N N . PRO A 1 216 ? -0.054 19.995 23.393 1 91.29 216 PRO A N 1
ATOM 1652 C CA . PRO A 1 216 ? -0.441 19.691 22.014 1 91.29 216 PRO A CA 1
ATOM 1653 C C . PRO A 1 216 ? -1.771 20.331 21.62 1 91.29 216 PRO A C 1
ATOM 1655 O O . PRO A 1 216 ? -2.688 20.412 22.44 1 91.29 216 PRO A O 1
ATOM 1658 N N . ARG A 1 217 ? -1.837 20.788 20.437 1 91.52 217 ARG A N 1
ATOM 1659 C CA . ARG A 1 217 ? -3.075 21.295 19.856 1 91.52 217 ARG A CA 1
ATOM 1660 C C . ARG A 1 217 ? -3.528 20.425 18.688 1 91.52 217 ARG A C 1
ATOM 1662 O O . ARG A 1 217 ? -2.758 20.174 17.759 1 91.52 217 ARG A O 1
ATOM 1669 N N . TYR A 1 218 ? -4.793 20.022 18.772 1 93.42 218 TYR A N 1
ATOM 1670 C CA . TYR A 1 218 ? -5.327 19.144 17.737 1 93.42 218 TYR A CA 1
ATOM 1671 C C . TYR A 1 218 ? -6.181 19.926 16.746 1 93.42 218 TYR A C 1
ATOM 1673 O O . TYR A 1 218 ? -6.931 20.823 17.137 1 93.42 218 TYR A O 1
ATOM 1681 N N . SER A 1 219 ? -6.01 19.629 15.517 1 91.65 219 SER A N 1
ATOM 1682 C CA . SER A 1 219 ? -6.885 20.12 14.458 1 91.65 219 SER A CA 1
ATOM 1683 C C . SER A 1 219 ? -7.174 19.031 13.431 1 91.65 219 SER A C 1
ATOM 1685 O O . SER A 1 219 ? -6.445 18.04 13.347 1 91.65 219 SER A O 1
ATOM 1687 N N . PHE A 1 220 ? -8.281 19.213 12.755 1 92.93 220 PHE A N 1
ATOM 1688 C CA . PHE A 1 220 ? -8.778 18.173 11.862 1 92.93 220 PHE A CA 1
ATOM 1689 C C . PHE A 1 220 ? -9.141 18.755 10.501 1 92.93 220 PHE A C 1
ATOM 1691 O O . PHE A 1 220 ? -9.692 19.855 10.417 1 92.93 220 PHE A O 1
ATOM 1698 N N . THR A 1 221 ? -8.789 18.015 9.502 1 88.88 221 THR A N 1
ATOM 1699 C CA . THR A 1 221 ? -9.094 18.485 8.155 1 88.88 221 THR A CA 1
ATOM 1700 C C . THR A 1 221 ? -9.205 17.312 7.185 1 88.88 221 THR A C 1
ATOM 1702 O O . THR A 1 221 ? -8.628 16.249 7.42 1 88.88 221 THR A O 1
ATOM 1705 N N . ARG A 1 222 ? -9.965 17.501 6.186 1 88.16 222 ARG A N 1
ATOM 1706 C CA . ARG A 1 222 ? -9.968 16.545 5.084 1 88.16 222 ARG A CA 1
ATOM 1707 C C . ARG A 1 222 ? -8.793 16.789 4.143 1 88.16 222 ARG A C 1
ATOM 1709 O O . ARG A 1 222 ? -8.559 17.921 3.715 1 88.16 222 ARG A O 1
ATOM 1716 N N . LEU A 1 223 ? -8.032 15.839 3.875 1 82.5 223 LEU A N 1
ATOM 1717 C CA . LEU A 1 223 ? -6.798 16.017 3.118 1 82.5 223 LEU A CA 1
ATOM 1718 C C . LEU A 1 223 ? -7.03 15.767 1.632 1 82.5 223 LEU A C 1
ATOM 1720 O O . LEU A 1 223 ? -6.237 16.201 0.794 1 82.5 223 LEU A O 1
ATOM 1724 N N . ASP A 1 224 ? -8.064 15.035 1.252 1 79.25 224 ASP A N 1
ATOM 1725 C CA . ASP A 1 224 ? -8.306 14.752 -0.16 1 79.25 224 ASP A CA 1
ATOM 1726 C C . ASP A 1 224 ? -9.435 15.622 -0.708 1 79.25 224 ASP A C 1
ATOM 1728 O O . ASP A 1 224 ? -10.104 15.245 -1.673 1 79.25 224 ASP A O 1
ATOM 1732 N N . GLY A 1 225 ? -9.682 16.666 0.019 1 70.67 225 GLY A N 1
ATOM 1733 C CA . GLY A 1 225 ? -10.795 17.529 -0.341 1 70.67 225 GLY A CA 1
ATOM 1734 C C . GLY A 1 225 ? -10.661 18.13 -1.727 1 70.67 225 GLY A C 1
ATOM 1735 O O . GLY A 1 225 ? -11.64 18.215 -2.471 1 70.67 225 GLY A O 1
ATOM 1736 N N . VAL A 1 226 ? -9.5 18.444 -2.017 1 64.05 226 VAL A N 1
ATOM 1737 C CA . VAL A 1 226 ? -9.304 19.111 -3.3 1 64.05 226 VAL A CA 1
ATOM 1738 C C . VAL A 1 226 ? -9.455 18.101 -4.435 1 64.05 226 VAL A C 1
ATOM 1740 O O . VAL A 1 226 ? -9.856 18.461 -5.545 1 64.05 226 VAL A O 1
ATOM 1743 N N . THR A 1 227 ? -9.213 16.879 -4.1 1 61.23 227 THR A N 1
ATOM 1744 C CA . THR A 1 227 ? -9.26 15.861 -5.143 1 61.23 227 THR A CA 1
ATOM 1745 C C . THR A 1 227 ? -10.597 15.126 -5.122 1 61.23 227 THR A C 1
ATOM 1747 O O . THR A 1 227 ? -10.844 14.251 -5.955 1 61.23 227 THR A O 1
ATOM 1750 N N . ARG A 1 228 ? -11.381 15.496 -4.174 1 58.96 228 ARG A N 1
ATOM 1751 C CA . ARG A 1 228 ? -12.635 14.781 -3.956 1 58.96 228 ARG A CA 1
ATOM 1752 C C . ARG A 1 228 ? -13.503 14.804 -5.209 1 58.96 228 ARG A C 1
ATOM 1754 O O . ARG A 1 228 ? -14.22 13.841 -5.491 1 58.96 228 ARG A O 1
ATOM 1761 N N . HIS A 1 229 ? -13.422 15.929 -5.886 1 56.61 229 HIS A N 1
ATOM 1762 C CA . HIS A 1 229 ? -14.349 16.096 -7 1 56.61 229 HIS A CA 1
ATOM 1763 C C . HIS A 1 229 ? -13.82 15.421 -8.262 1 56.61 229 HIS A C 1
ATOM 1765 O O . HIS A 1 229 ? -14.41 15.557 -9.337 1 56.61 229 HIS A O 1
ATOM 1771 N N . SER A 1 230 ? -12.717 14.733 -8.018 1 55.24 230 SER A N 1
ATOM 1772 C CA . SER A 1 230 ? -12.235 14.068 -9.224 1 55.24 230 SER A CA 1
ATOM 1773 C C . SER A 1 230 ? -13.058 12.822 -9.536 1 55.24 230 SER A C 1
ATOM 1775 O O . SER A 1 230 ? -13.321 12.008 -8.649 1 55.24 230 SER A O 1
ATOM 1777 N N . PRO A 1 231 ? -13.777 12.874 -10.611 1 52.54 231 PRO A N 1
ATOM 1778 C CA . PRO A 1 231 ? -14.662 11.77 -10.991 1 52.54 231 PRO A CA 1
ATOM 1779 C C . PRO A 1 231 ? -13.984 10.406 -10.882 1 52.54 231 PRO A C 1
ATOM 1781 O O . PRO A 1 231 ? -14.659 9.39 -10.694 1 52.54 231 PRO A O 1
ATOM 1784 N N . SER A 1 232 ? -12.692 10.319 -11.094 1 51.08 232 SER A N 1
ATOM 1785 C CA . SER A 1 232 ? -12.012 9.034 -11.222 1 51.08 232 SER A CA 1
ATOM 1786 C C . SER A 1 232 ? -11.809 8.38 -9.859 1 51.08 232 SER A C 1
ATOM 1788 O O . SER A 1 232 ? -11.615 7.165 -9.771 1 51.08 232 SER A O 1
ATOM 1790 N N . SER A 1 233 ? -11.979 9.104 -8.903 1 56.59 233 SER A N 1
ATOM 1791 C CA . SER A 1 233 ? -11.77 8.418 -7.632 1 56.59 233 SER A CA 1
ATOM 1792 C C . SER A 1 233 ? -12.537 9.101 -6.503 1 56.59 233 SER A C 1
ATOM 1794 O O . SER A 1 233 ? -11.961 9.872 -5.732 1 56.59 233 SER A O 1
ATOM 1796 N N . PRO A 1 234 ? -13.922 8.761 -6.679 1 63.7 234 PRO A N 1
ATOM 1797 C CA . PRO A 1 234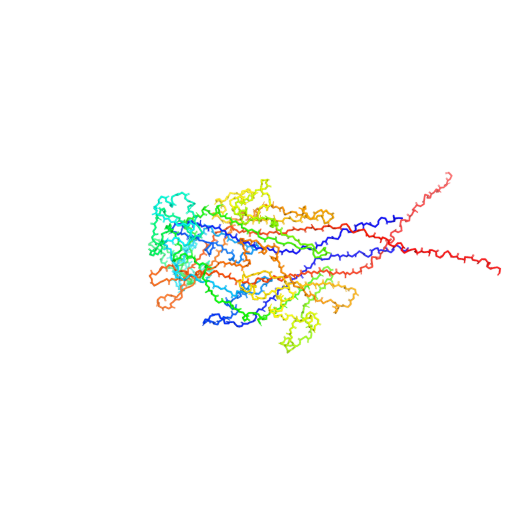 ? -14.651 9.364 -5.561 1 63.7 234 PRO A CA 1
ATOM 1798 C C . PRO A 1 234 ? -14.293 8.736 -4.215 1 63.7 234 PRO A C 1
ATOM 1800 O O . PRO A 1 234 ? -14.446 7.525 -4.035 1 63.7 234 PRO A O 1
ATOM 1803 N N . GLY A 1 235 ? -13.507 9.37 -3.468 1 80.58 235 GLY A N 1
ATOM 1804 C CA . GLY A 1 235 ? -13.204 8.914 -2.121 1 80.58 235 GLY A CA 1
ATOM 1805 C C . GLY A 1 235 ? -11.925 8.102 -2.039 1 80.58 235 GLY A C 1
ATOM 1806 O O . GLY A 1 235 ? -10.971 8.362 -2.775 1 80.58 235 GLY A O 1
ATOM 1807 N N . TYR A 1 236 ? -11.88 7.141 -1.095 1 89.26 236 TYR A N 1
ATOM 1808 C CA . TYR A 1 236 ? -10.688 6.333 -0.859 1 89.26 236 TYR A CA 1
ATOM 1809 C C . TYR A 1 236 ? -11.039 4.852 -0.785 1 89.26 236 TYR A C 1
ATOM 1811 O O . TYR A 1 236 ? -11.832 4.437 0.063 1 89.26 236 TYR A O 1
ATOM 1819 N N . ASN A 1 237 ? -10.434 4.112 -1.744 1 91.07 237 ASN A N 1
ATOM 1820 C CA . ASN A 1 237 ? -10.604 2.663 -1.753 1 91.07 237 ASN A CA 1
ATOM 1821 C C . ASN A 1 237 ? -9.356 1.956 -2.274 1 91.07 237 ASN A C 1
ATOM 1823 O O . ASN A 1 237 ? -8.49 2.585 -2.886 1 91.07 237 ASN A O 1
ATOM 1827 N N . PHE A 1 238 ? -9.262 0.673 -2.007 1 92.2 238 PHE A N 1
ATOM 1828 C CA . PHE A 1 238 ? -8.171 -0.16 -2.497 1 92.2 238 PHE A CA 1
ATOM 1829 C C . PHE A 1 238 ? -8.608 -1.616 -2.605 1 92.2 238 PHE A C 1
ATOM 1831 O O . PHE A 1 238 ? -9.668 -1.991 -2.099 1 92.2 238 PHE A O 1
ATOM 1838 N N . ARG A 1 239 ? -7.859 -2.351 -3.316 1 93.55 239 ARG A N 1
ATOM 1839 C CA . ARG A 1 239 ? -8.149 -3.765 -3.524 1 93.55 239 ARG A CA 1
ATOM 1840 C C . ARG A 1 239 ? -7.095 -4.644 -2.86 1 93.55 239 ARG A C 1
ATOM 1842 O O . ARG A 1 239 ? -5.903 -4.33 -2.898 1 93.55 239 ARG A O 1
ATOM 1849 N N . HIS A 1 240 ? -7.519 -5.688 -2.281 1 94.04 240 HIS A N 1
ATOM 1850 C CA . HIS A 1 240 ? -6.64 -6.732 -1.767 1 94.04 240 HIS A CA 1
ATOM 1851 C C . HIS A 1 240 ? -7.288 -8.107 -1.887 1 94.04 240 HIS A C 1
ATOM 1853 O O . HIS A 1 240 ? -8.493 -8.212 -2.126 1 94.04 240 HIS A O 1
ATOM 1859 N N . ALA A 1 241 ? -6.462 -9.135 -1.778 1 94.96 241 ALA A N 1
ATOM 1860 C CA . ALA A 1 241 ? -6.993 -10.481 -1.98 1 94.96 241 ALA A CA 1
ATOM 1861 C C . ALA A 1 241 ? -6.474 -11.441 -0.915 1 94.96 241 ALA A C 1
ATOM 1863 O O . ALA A 1 241 ? -5.375 -11.257 -0.386 1 94.96 241 ALA A O 1
ATOM 1864 N N . ARG A 1 242 ? -7.331 -12.347 -0.541 1 92.77 242 ARG A N 1
ATOM 1865 C CA . ARG A 1 242 ? -6.95 -13.511 0.251 1 92.77 242 ARG A CA 1
ATOM 1866 C C . ARG A 1 242 ? -6.906 -14.769 -0.609 1 92.77 242 ARG A C 1
ATOM 1868 O O . ARG A 1 242 ? -7.816 -15.018 -1.403 1 92.77 242 ARG A O 1
ATOM 1875 N N . TYR A 1 243 ? -5.905 -15.541 -0.476 1 92.36 243 TYR A N 1
ATOM 1876 C CA . TYR A 1 243 ? -5.712 -16.716 -1.319 1 92.36 243 TYR A CA 1
ATOM 1877 C C . TYR A 1 243 ? -5.886 -17.999 -0.514 1 92.36 243 TYR A C 1
ATOM 1879 O O . TYR A 1 243 ? -5.537 -18.05 0.668 1 92.36 243 TYR A O 1
ATOM 1887 N N . TYR A 1 244 ? -6.416 -18.969 -1.129 1 88.87 244 TYR A N 1
ATOM 1888 C CA . TYR A 1 244 ? -6.577 -20.275 -0.5 1 88.87 244 TYR A CA 1
ATOM 1889 C C . TYR A 1 244 ? -6.599 -21.384 -1.545 1 88.87 244 TYR A C 1
ATOM 1891 O O . TYR A 1 244 ? -6.578 -21.113 -2.748 1 88.87 244 TYR A O 1
ATOM 1899 N N . ARG A 1 245 ? -6.418 -22.549 -1.05 1 86.79 245 ARG A N 1
ATOM 1900 C CA . ARG A 1 245 ? -6.378 -23.694 -1.953 1 86.79 245 ARG A CA 1
ATOM 1901 C C . ARG A 1 245 ? -7.697 -24.459 -1.925 1 86.79 245 ARG A C 1
ATOM 1903 O O . ARG A 1 245 ? -8.237 -24.738 -0.853 1 86.79 245 ARG A O 1
ATOM 1910 N N . GLY A 1 246 ? -8.131 -24.636 -3.123 1 81.14 246 GLY A N 1
ATOM 1911 C CA . GLY A 1 246 ? -9.342 -25.433 -3.236 1 81.14 246 GLY A CA 1
ATOM 1912 C C . GLY A 1 246 ? -9.104 -26.915 -3.018 1 81.14 246 GLY A C 1
ATOM 1913 O O . GLY A 1 246 ? -7.963 -27.345 -2.836 1 81.14 246 GLY A O 1
ATOM 1914 N N . HIS A 1 247 ? -10.171 -27.686 -3.048 1 77.46 247 HIS A N 1
ATOM 1915 C CA . HIS A 1 247 ? -10.141 -29.121 -2.786 1 77.46 247 HIS A CA 1
ATOM 1916 C C . HIS A 1 247 ? -9.281 -29.85 -3.812 1 77.46 247 HIS A C 1
ATOM 1918 O O . HIS A 1 247 ? -8.639 -30.853 -3.49 1 77.46 247 HIS A O 1
ATOM 1924 N N . ASN A 1 248 ? -9.19 -29.327 -4.99 1 78.8 248 ASN A N 1
ATOM 1925 C CA . ASN A 1 248 ? -8.425 -29.985 -6.044 1 78.8 248 ASN A CA 1
ATOM 1926 C C . ASN A 1 248 ? -7.015 -29.411 -6.154 1 78.8 248 ASN A C 1
ATOM 1928 O O . ASN A 1 248 ? -6.322 -29.643 -7.146 1 78.8 248 ASN A O 1
ATOM 1932 N N . GLY A 1 249 ? -6.72 -28.535 -5.201 1 79.19 249 GLY A N 1
ATOM 1933 C CA . GLY A 1 249 ? -5.381 -27.967 -5.221 1 79.19 249 GLY A CA 1
ATOM 1934 C C . GLY A 1 249 ? -5.301 -26.655 -5.978 1 79.19 249 GLY A C 1
ATOM 1935 O O . GLY A 1 249 ? -4.241 -26.028 -6.034 1 79.19 249 GLY A O 1
ATOM 1936 N N . THR A 1 250 ? -6.42 -26.344 -6.542 1 85.94 250 THR A N 1
ATOM 1937 C CA . THR A 1 250 ? -6.454 -25.104 -7.31 1 85.94 250 THR A CA 1
ATOM 1938 C C . THR A 1 250 ? -6.391 -23.893 -6.385 1 85.94 250 THR A C 1
ATOM 1940 O O . THR A 1 250 ? -7.013 -23.884 -5.32 1 85.94 250 THR A O 1
ATOM 1943 N N . GLU A 1 251 ? -5.62 -22.934 -6.871 1 88.89 251 GLU A N 1
ATOM 1944 C CA . GLU A 1 251 ? -5.556 -21.694 -6.105 1 88.89 251 GLU A CA 1
ATOM 1945 C C . GLU A 1 251 ? -6.8 -20.84 -6.331 1 88.89 251 GLU A C 1
ATOM 1947 O O . GLU A 1 251 ? -7.201 -20.608 -7.473 1 88.89 251 GLU A O 1
ATOM 1952 N N . LEU A 1 252 ? -7.413 -20.499 -5.252 1 93.29 252 LEU A N 1
ATOM 1953 C CA . LEU A 1 252 ? -8.569 -19.609 -5.25 1 93.29 252 LEU A CA 1
ATOM 1954 C C . LEU A 1 252 ? -8.262 -18.322 -4.492 1 93.29 252 LEU A C 1
ATOM 1956 O O . LEU A 1 252 ? -7.324 -18.275 -3.693 1 93.29 252 LEU A O 1
ATOM 1960 N N . ARG A 1 253 ? -9.098 -17.306 -4.879 1 94.81 253 ARG A N 1
ATOM 1961 C CA . ARG A 1 253 ? -8.938 -16.11 -4.057 1 94.81 253 ARG A CA 1
ATOM 1962 C C . ARG A 1 253 ? -10.272 -15.395 -3.865 1 94.81 253 ARG A C 1
ATOM 1964 O O . ARG A 1 253 ? -11.221 -15.629 -4.616 1 94.81 253 ARG A O 1
ATOM 1971 N N . THR A 1 254 ? -10.37 -14.693 -2.812 1 95.9 254 THR A N 1
ATOM 1972 C CA . THR A 1 254 ? -11.427 -13.713 -2.584 1 95.9 254 THR A CA 1
ATOM 1973 C C . THR A 1 254 ? -10.888 -12.293 -2.727 1 95.9 254 THR A C 1
ATOM 1975 O O . THR A 1 254 ? -9.983 -11.89 -1.994 1 95.9 254 THR A O 1
ATOM 1978 N N . LEU A 1 255 ? -11.439 -11.65 -3.721 1 97.1 255 LEU A N 1
ATOM 1979 C CA . LEU A 1 255 ? -11.057 -10.26 -3.946 1 97.1 255 LEU A CA 1
ATOM 1980 C C . LEU A 1 255 ? -11.933 -9.316 -3.129 1 97.1 255 LEU A C 1
ATOM 1982 O O . LEU A 1 255 ? -13.155 -9.476 -3.089 1 97.1 255 LEU A O 1
ATOM 1986 N N . THR A 1 256 ? -11.259 -8.386 -2.478 1 95.15 256 THR A N 1
ATOM 1987 C CA . THR A 1 256 ? -11.987 -7.4 -1.687 1 95.15 256 THR A CA 1
ATOM 1988 C C . THR A 1 256 ? -11.708 -5.988 -2.194 1 95.15 256 THR A C 1
ATOM 1990 O O . THR A 1 256 ? -10.55 -5.582 -2.313 1 95.15 256 THR A O 1
ATOM 1993 N N . LYS A 1 257 ? -12.688 -5.32 -2.615 1 94.59 257 LYS A N 1
ATOM 1994 C CA . LYS A 1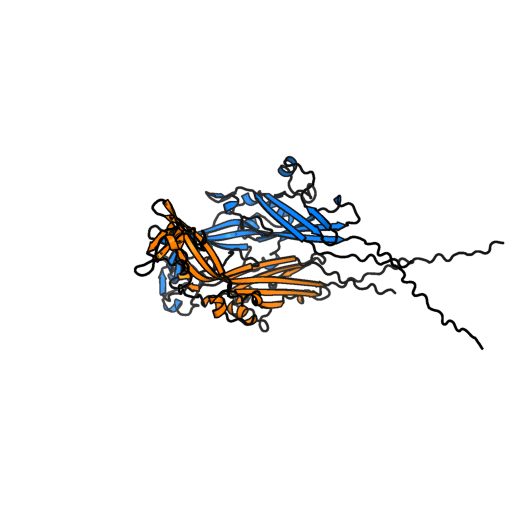 257 ? -12.639 -3.869 -2.776 1 94.59 257 LYS A CA 1
ATOM 1995 C C . LYS A 1 257 ? -13.079 -3.16 -1.498 1 94.59 257 LYS A C 1
ATOM 1997 O O . LYS A 1 257 ? -14.261 -3.178 -1.147 1 94.59 257 LYS A O 1
ATOM 2002 N N . ALA A 1 258 ? -12.159 -2.548 -0.885 1 94.66 258 ALA A N 1
ATOM 2003 C CA . ALA A 1 258 ? -12.414 -1.982 0.437 1 94.66 258 ALA A CA 1
ATOM 2004 C C . ALA A 1 258 ? -12.507 -0.46 0.373 1 94.66 258 ALA A C 1
ATOM 2006 O O . ALA A 1 258 ? -11.625 0.2 -0.181 1 94.66 258 ALA A O 1
ATOM 2007 N N . PHE A 1 259 ? -13.614 0.056 0.886 1 93.43 259 PHE A N 1
ATOM 2008 C CA . PHE A 1 259 ? -13.762 1.486 1.129 1 93.43 259 PHE A CA 1
ATOM 2009 C C . PHE A 1 259 ? -13.508 1.815 2.596 1 93.43 259 PHE A C 1
ATOM 2011 O O . PHE A 1 259 ? -13.953 1.087 3.486 1 93.43 259 PHE A O 1
ATOM 2018 N N . GLY A 1 260 ? -12.742 2.873 2.779 1 94.74 260 GLY A N 1
ATOM 2019 C CA . GLY A 1 260 ? -12.43 3.208 4.159 1 94.74 260 GLY A CA 1
ATOM 2020 C C . GLY A 1 260 ? -12.034 4.661 4.346 1 94.74 260 GLY A C 1
ATOM 2021 O O . GLY A 1 260 ? -11.921 5.409 3.372 1 94.74 260 GLY A O 1
ATOM 2022 N N . ILE A 1 261 ? -11.942 4.988 5.535 1 95.33 261 ILE A N 1
ATOM 2023 C CA . ILE A 1 261 ? -11.441 6.3 5.93 1 95.33 261 ILE A CA 1
ATOM 2024 C C . ILE A 1 261 ? -9.98 6.188 6.359 1 95.33 261 ILE A C 1
ATOM 2026 O O . ILE A 1 261 ? -9.663 5.501 7.333 1 95.33 261 ILE A O 1
ATOM 2030 N N . ARG A 1 262 ? -9.171 6.785 5.576 1 93.95 262 ARG A N 1
ATOM 2031 C CA . ARG A 1 262 ? -7.754 6.826 5.922 1 93.95 262 ARG A CA 1
ATOM 2032 C C . ARG A 1 262 ? -7.455 7.983 6.87 1 93.95 262 ARG A C 1
ATOM 2034 O O . ARG A 1 262 ? -7.878 9.115 6.628 1 93.95 262 ARG A O 1
ATOM 2041 N N . PHE A 1 263 ? -6.741 7.697 7.921 1 93.62 263 PHE A N 1
ATOM 2042 C CA . PHE A 1 263 ? -6.323 8.712 8.881 1 93.62 263 PHE A CA 1
ATOM 2043 C C . PHE A 1 263 ? -4.817 8.933 8.813 1 93.62 263 PHE A C 1
ATOM 2045 O O . PHE A 1 263 ? -4.04 7.978 8.889 1 93.62 263 PHE A O 1
ATOM 2052 N N . ASP A 1 264 ? -4.528 10.117 8.589 1 91.23 264 ASP A N 1
ATOM 2053 C CA . ASP A 1 264 ? -3.132 10.54 8.645 1 91.23 264 ASP A CA 1
ATOM 2054 C C . ASP A 1 264 ? -2.865 11.39 9.884 1 91.23 264 ASP A C 1
ATOM 2056 O O . ASP A 1 264 ? -3.398 12.494 10.013 1 91.23 264 ASP A O 1
ATOM 2060 N N . VAL A 1 265 ? -1.979 10.908 10.751 1 92.49 265 VAL A N 1
ATOM 2061 C CA . VAL A 1 265 ? -1.578 11.71 11.902 1 92.49 265 VAL A CA 1
ATOM 2062 C C . VAL A 1 265 ? -0.314 12.499 11.566 1 92.49 265 VAL A C 1
ATOM 2064 O O . VAL A 1 265 ? 0.75 11.915 11.349 1 92.49 265 VAL A O 1
ATOM 2067 N N . LEU A 1 266 ? -0.481 13.789 11.562 1 88.91 266 LEU A N 1
ATOM 2068 C CA . LEU A 1 266 ? 0.607 14.692 11.204 1 88.91 266 LEU A CA 1
ATOM 2069 C C . LEU A 1 266 ? 1.07 15.493 12.417 1 88.91 266 LEU A C 1
ATOM 2071 O O . LEU A 1 266 ? 0.251 16.087 13.123 1 88.91 266 LEU A O 1
ATOM 2075 N N . VAL A 1 267 ? 2.382 15.499 12.644 1 88.15 267 VAL A N 1
ATOM 2076 C CA . VAL A 1 267 ? 2.921 16.209 13.8 1 88.15 267 VAL A CA 1
ATOM 2077 C C . VAL A 1 267 ? 3.816 17.355 13.332 1 88.15 267 VAL A C 1
ATOM 2079 O O . VAL A 1 267 ? 4.673 17.167 12.465 1 88.15 267 VAL A O 1
ATOM 2082 N N . TYR A 1 268 ? 3.51 18.435 13.852 1 80.3 268 TYR A N 1
ATOM 2083 C CA . TYR A 1 268 ? 4.348 19.597 13.578 1 80.3 268 TYR A CA 1
ATOM 2084 C C . TYR A 1 268 ? 4.679 20.345 14.864 1 80.3 268 TYR A C 1
ATOM 2086 O O . TYR A 1 268 ? 3.949 20.246 15.853 1 80.3 268 TYR A O 1
ATOM 2094 N N . GLY A 1 269 ? 5.875 21.023 14.8 1 80.07 269 GLY A N 1
ATOM 2095 C CA . GLY A 1 269 ? 6.219 21.752 16.01 1 80.07 269 GLY A CA 1
ATOM 2096 C C . GLY A 1 269 ? 7.419 22.663 15.837 1 80.07 269 GLY A C 1
ATOM 2097 O O . GLY A 1 269 ? 8.2 22.499 14.897 1 80.07 269 GLY A O 1
ATOM 2098 N N . ASN A 1 270 ? 7.325 23.617 16.598 1 77.19 270 ASN A N 1
ATOM 2099 C CA . ASN A 1 270 ? 8.434 24.556 16.727 1 77.19 270 ASN A CA 1
ATOM 2100 C C . ASN A 1 270 ? 8.718 24.891 18.188 1 77.19 270 ASN A C 1
ATOM 2102 O O . ASN A 1 270 ? 7.794 25.001 18.995 1 77.19 270 ASN A O 1
ATOM 2106 N N . ALA A 1 271 ? 9.936 24.87 18.472 1 80.28 271 ALA A N 1
ATOM 2107 C CA . ALA A 1 271 ? 10.352 25.284 19.81 1 80.28 271 ALA A CA 1
ATOM 2108 C C . ALA A 1 271 ? 11.33 26.453 19.743 1 80.28 271 ALA A C 1
ATOM 2110 O O . ALA A 1 271 ? 12.185 26.505 18.857 1 80.28 271 ALA A O 1
ATOM 2111 N N . ARG A 1 272 ? 11.105 27.381 20.504 1 76.42 272 ARG A N 1
ATOM 2112 C CA . ARG A 1 272 ? 11.988 28.542 20.547 1 76.42 272 ARG A CA 1
ATOM 2113 C C . ARG A 1 272 ? 12.552 28.749 21.949 1 76.42 272 ARG A C 1
ATOM 2115 O O . ARG A 1 272 ? 11.903 28.411 22.941 1 76.42 272 ARG A O 1
ATOM 2122 N N . LYS A 1 273 ? 13.8 29.04 22.005 1 74.36 273 LYS A N 1
ATOM 2123 C CA . LYS A 1 273 ? 14.465 29.448 23.239 1 74.36 273 LYS A CA 1
ATOM 2124 C C . LYS A 1 273 ? 15.265 30.731 23.034 1 74.36 273 LYS A C 1
ATOM 2126 O O . LYS A 1 273 ? 15.973 30.874 22.035 1 74.36 273 LYS A O 1
ATOM 2131 N N . PHE A 1 274 ? 14.991 31.82 23.788 1 62.32 274 PHE A N 1
ATOM 2132 C CA . PHE A 1 274 ? 15.759 33.057 23.705 1 62.32 274 PHE A CA 1
ATOM 2133 C C . PHE A 1 274 ? 17.138 32.881 24.329 1 62.32 274 PHE A C 1
ATOM 2135 O O . PHE A 1 274 ? 17.256 32.417 25.465 1 62.32 274 PHE A O 1
ATOM 2142 N N . GLU A 1 275 ? 18.139 32.702 23.542 1 58.14 275 GLU A N 1
ATOM 2143 C CA . GLU A 1 275 ? 19.484 32.711 24.108 1 58.14 275 GLU A CA 1
ATOM 2144 C C . GLU A 1 275 ? 20.018 34.134 24.24 1 58.14 275 GLU A C 1
ATOM 2146 O O . GLU A 1 275 ? 19.829 34.96 23.344 1 58.14 275 GLU A O 1
ATOM 2151 N N . GLU A 1 276 ? 20.304 34.669 25.439 1 46.29 276 GLU A N 1
ATOM 2152 C CA . GLU A 1 276 ? 21.07 35.901 25.604 1 46.29 276 GLU A CA 1
ATOM 2153 C C . GLU A 1 276 ? 22.421 35.809 24.9 1 46.29 276 GLU A C 1
ATOM 2155 O O . GLU A 1 276 ? 23.221 34.918 25.193 1 46.29 276 GLU A O 1
ATOM 2160 N N . VAL A 1 277 ? 22.577 36.06 23.687 1 41.04 277 VAL A N 1
ATOM 2161 C CA . VAL A 1 277 ? 23.923 36.183 23.139 1 41.04 277 VAL A CA 1
ATOM 2162 C C . VAL A 1 277 ? 24.7 37.248 23.91 1 41.04 277 VAL A C 1
ATOM 2164 O O . VAL A 1 277 ? 24.276 38.404 23.982 1 41.04 277 VAL A O 1
ATOM 2167 N N . SER A 1 278 ? 25.413 36.962 24.95 1 37.83 278 SER A N 1
ATOM 2168 C CA . SER A 1 278 ? 26.414 37.888 25.469 1 37.83 278 SER A CA 1
ATOM 2169 C C . SER A 1 278 ? 27.307 38.418 24.352 1 37.83 278 SER A C 1
ATOM 2171 O O . SER A 1 278 ? 27.92 37.64 23.617 1 37.83 278 SER A O 1
ATOM 2173 N N . GLY A 1 279 ? 26.943 39.517 23.678 1 36.15 279 GLY A N 1
ATOM 2174 C CA . GLY A 1 279 ? 27.85 40.284 22.839 1 36.15 279 GLY A CA 1
ATOM 2175 C C . GLY A 1 279 ? 29.24 40.418 23.431 1 36.15 279 GLY A C 1
ATOM 2176 O O . GLY A 1 279 ? 29.418 41.044 24.478 1 36.15 279 GLY A O 1
ATOM 2177 N N . GLU A 1 280 ? 30.022 39.509 23.56 1 34.17 280 GLU A N 1
ATOM 2178 C CA . GLU A 1 280 ? 31.408 39.917 23.769 1 34.17 280 GLU A CA 1
ATOM 2179 C C . GLU A 1 280 ? 31.846 40.937 22.722 1 34.17 280 GLU A C 1
ATOM 2181 O O . GLU A 1 280 ? 31.761 40.677 21.52 1 34.17 280 GLU A O 1
ATOM 2186 N N . ALA A 1 281 ? 31.699 42.286 23.061 1 34.03 281 ALA A N 1
ATOM 2187 C CA . ALA A 1 281 ? 32.414 43.44 22.524 1 34.03 281 ALA A CA 1
ATOM 2188 C C . ALA A 1 281 ? 33.873 43.097 22.237 1 34.03 281 ALA A C 1
ATOM 2190 O O . ALA A 1 281 ? 34.651 42.845 23.159 1 34.03 281 ALA A O 1
ATOM 2191 N N . GLY A 1 282 ? 34.164 42.216 21.403 1 31.55 282 GLY A N 1
ATOM 2192 C CA . GLY A 1 282 ? 35.543 42.379 20.97 1 31.55 282 GLY A CA 1
ATOM 2193 C C . GLY A 1 282 ? 35.932 43.828 20.751 1 31.55 282 GLY A C 1
ATOM 2194 O O . GLY A 1 282 ? 35.247 44.559 20.032 1 31.55 282 GLY A O 1
ATOM 2195 N N . THR A 1 283 ? 36.421 44.549 21.857 1 30.13 283 THR A N 1
ATOM 2196 C CA . THR A 1 283 ? 37.226 45.762 21.963 1 30.13 283 THR A CA 1
ATOM 2197 C C . THR A 1 283 ? 38.2 45.869 20.793 1 30.13 283 THR A C 1
ATOM 2199 O O . THR A 1 283 ? 39.101 45.04 20.651 1 30.13 283 THR A O 1
ATOM 2202 N N . PHE A 1 284 ? 37.743 46.08 19.569 1 27.39 284 PHE A N 1
ATOM 2203 C CA . PHE A 1 284 ? 38.697 46.612 18.603 1 27.39 284 PHE A CA 1
ATOM 2204 C C . PHE A 1 284 ? 39.454 47.798 19.188 1 27.39 284 PHE A C 1
ATOM 2206 O O . PHE A 1 284 ? 38.879 48.869 19.392 1 27.39 284 PHE A O 1
ATOM 2213 N N . TRP A 1 285 ? 40.317 47.589 20.283 1 26.94 285 TRP A N 1
ATOM 2214 C CA . TRP A 1 285 ? 41.359 48.533 20.672 1 26.94 285 TRP A CA 1
ATOM 2215 C C . TRP A 1 285 ? 42.053 49.114 19.444 1 26.94 285 TRP A C 1
ATOM 2217 O O . TRP A 1 285 ? 42.494 48.372 18.563 1 26.94 285 TRP A O 1
ATOM 2227 N N . GLY A 1 286 ? 41.437 50.174 18.867 1 26.77 286 GLY A N 1
ATOM 2228 C CA . GLY A 1 286 ? 42.121 51.102 17.981 1 26.77 286 GLY A CA 1
ATOM 2229 C C . GLY A 1 286 ? 43.564 51.353 18.379 1 26.77 286 GLY A C 1
ATOM 2230 O O . GLY A 1 286 ? 43.833 51.865 19.467 1 26.77 286 GLY A O 1
ATOM 2231 N N . LEU A 1 287 ? 44.469 50.289 18.231 1 28.05 287 LEU A N 1
ATOM 2232 C CA . LEU A 1 287 ? 45.893 50.59 18.333 1 28.05 287 LEU A CA 1
ATOM 2233 C C . LEU A 1 287 ? 46.221 51.908 17.641 1 28.05 287 LEU A C 1
ATOM 2235 O O . LEU A 1 287 ? 45.91 52.089 16.461 1 28.05 287 LEU A O 1
ATOM 2239 N N . GLY A 1 288 ? 45.961 53.063 18.347 1 26.23 288 GLY A N 1
ATOM 2240 C CA . GLY A 1 288 ? 46.457 54.403 18.078 1 26.23 288 GLY A CA 1
ATOM 2241 C C . GLY A 1 288 ? 47.903 54.423 17.619 1 26.23 288 GLY A C 1
ATOM 2242 O O . GLY A 1 288 ? 48.679 53.527 17.956 1 26.23 288 GLY A O 1
ATOM 2243 N N . PRO A 1 289 ? 48.161 55.006 16.368 1 29.43 289 PRO A N 1
ATOM 2244 C CA . PRO A 1 289 ? 49.517 55.231 15.863 1 29.43 289 PRO A CA 1
ATOM 2245 C C . PRO A 1 289 ? 50.433 55.881 16.898 1 29.43 289 PRO A C 1
ATOM 2247 O O . PRO A 1 289 ? 50.017 56.805 17.602 1 29.43 289 PRO A O 1
ATOM 2250 N N . CYS A 1 290 ? 50.99 55.121 17.89 1 22.27 290 CYS A N 1
ATOM 2251 C CA . CYS A 1 290 ? 52.062 55.737 18.664 1 22.27 290 CYS A CA 1
ATOM 2252 C C . CYS A 1 290 ? 53.064 56.432 17.75 1 22.27 290 CYS A C 1
ATOM 2254 O O . CYS A 1 290 ? 53.722 55.782 16.936 1 22.27 290 CYS A O 1
ATOM 2256 N N . TRP A 1 291 ? 52.725 57.68 17.277 1 22.94 291 TRP A N 1
ATOM 2257 C CA . TRP A 1 291 ? 53.65 58.656 16.711 1 22.94 291 TRP A CA 1
ATOM 2258 C C . TRP A 1 291 ? 54.81 58.924 17.664 1 22.94 291 TRP A C 1
ATOM 2260 O O . TRP A 1 291 ? 54.638 59.586 18.69 1 22.94 291 TRP A O 1
ATOM 2270 N N . GLY A 1 292 ? 55.437 57.872 18.372 1 22.37 292 GLY A N 1
ATOM 2271 C CA . GLY A 1 292 ? 56.678 58.278 19.013 1 22.37 292 GLY A CA 1
ATOM 2272 C C . GLY A 1 292 ? 57.567 59.117 18.114 1 22.37 292 GLY A C 1
ATOM 2273 O O . GLY A 1 292 ? 57.802 58.761 16.957 1 22.37 292 GLY A O 1
ATOM 2274 N N . GLY A 1 293 ? 57.455 60.448 18.266 1 21.38 293 GLY A N 1
ATOM 2275 C CA . GLY A 1 293 ? 58.301 61.589 17.954 1 21.38 293 GLY A CA 1
ATOM 2276 C C . GLY A 1 293 ? 59.744 61.396 18.379 1 21.38 293 GLY A C 1
ATOM 2277 O O . GLY A 1 293 ? 60.521 62.352 18.409 1 21.38 293 GLY A O 1
ATOM 2278 N N . ARG A 1 294 ? 60.41 60.219 18.757 1 23.82 294 ARG A N 1
ATOM 2279 C CA . ARG A 1 294 ? 61.766 60.639 19.097 1 23.82 294 ARG A CA 1
ATOM 2280 C C . ARG A 1 294 ? 62.371 61.488 17.984 1 23.82 294 ARG A C 1
ATOM 2282 O O . ARG A 1 294 ? 61.967 61.381 16.824 1 23.82 294 ARG A O 1
ATOM 2289 N N . PRO A 1 295 ? 63.775 62.068 18.279 1 24.74 295 PRO A N 1
ATOM 2290 C CA . PRO A 1 295 ? 64.801 62.81 17.541 1 24.74 295 PRO A CA 1
ATOM 2291 C C . PRO A 1 295 ? 65.149 62.161 16.203 1 24.74 295 PRO A C 1
ATOM 2293 O O . PRO A 1 295 ? 64.986 60.95 16.039 1 24.74 295 PRO A O 1
ATOM 2296 N N . MET B 1 1 ? 15.437 54.794 8.58 1 19.69 1 MET B N 1
ATOM 2297 C CA . MET B 1 1 ? 14.464 54.06 7.776 1 19.69 1 MET B CA 1
ATOM 2298 C C . MET B 1 1 ? 14.84 52.585 7.679 1 19.69 1 MET B C 1
ATOM 2300 O O . MET B 1 1 ? 15.756 52.222 6.939 1 19.69 1 MET B O 1
ATOM 2304 N N . GLY B 1 2 ? 15.192 51.93 8.705 1 24.69 2 GLY B N 1
ATOM 2305 C CA . GLY B 1 2 ? 15.726 50.582 8.817 1 24.69 2 GLY B CA 1
ATOM 2306 C C . GLY B 1 2 ? 14.866 49.54 8.128 1 24.69 2 GLY B C 1
ATOM 2307 O O . GLY B 1 2 ? 13.656 49.475 8.357 1 24.69 2 GLY B O 1
ATOM 2308 N N . PHE B 1 3 ? 15.127 49.312 6.807 1 27.14 3 PHE B N 1
ATOM 2309 C CA . PHE B 1 3 ? 14.481 48.346 5.926 1 27.14 3 PHE B CA 1
ATOM 2310 C C . PHE B 1 3 ? 14.312 47.003 6.627 1 27.14 3 PHE B C 1
ATOM 2312 O O . PHE B 1 3 ? 15.278 46.446 7.153 1 27.14 3 PHE B O 1
ATOM 2319 N N . GLY B 1 4 ? 13.238 46.838 7.325 1 30.24 4 GLY B N 1
ATOM 2320 C CA . GLY B 1 4 ? 12.877 45.56 7.918 1 30.24 4 GLY B CA 1
ATOM 2321 C C . GLY B 1 4 ? 13.13 44.382 6.997 1 30.24 4 GLY B C 1
ATOM 2322 O O . GLY B 1 4 ? 12.887 44.466 5.791 1 30.24 4 GLY B O 1
ATOM 2323 N N . VAL B 1 5 ? 14.247 43.766 7.197 1 34.22 5 VAL B N 1
ATOM 2324 C CA . VAL B 1 5 ? 14.578 42.572 6.427 1 34.22 5 VAL B CA 1
ATOM 2325 C C . VAL B 1 5 ? 13.341 41.689 6.284 1 34.22 5 VAL B C 1
ATOM 2327 O O . VAL B 1 5 ? 12.665 41.391 7.272 1 34.22 5 VAL B O 1
ATOM 2330 N N . PRO B 1 6 ? 12.719 41.724 5.092 1 36.87 6 PRO B N 1
ATOM 2331 C CA . PRO B 1 6 ? 11.606 40.812 4.818 1 36.87 6 PRO B CA 1
ATOM 2332 C C . PRO B 1 6 ? 11.86 39.398 5.336 1 36.87 6 PRO B C 1
ATOM 2334 O O . PRO B 1 6 ? 12.947 38.849 5.135 1 36.87 6 PRO B O 1
ATOM 2337 N N . ALA B 1 7 ? 11.524 39.131 6.513 1 38.63 7 ALA B N 1
ATOM 2338 C CA . ALA B 1 7 ? 11.757 37.791 7.046 1 38.63 7 ALA B CA 1
ATOM 2339 C C . ALA B 1 7 ? 10.959 36.746 6.272 1 38.63 7 ALA B C 1
ATOM 2341 O O . ALA B 1 7 ? 9.751 36.901 6.073 1 38.63 7 ALA B O 1
ATOM 2342 N N . VAL B 1 8 ? 11.663 36.123 5.373 1 42.92 8 VAL B N 1
ATOM 2343 C CA . VAL B 1 8 ? 11.095 34.977 4.67 1 42.92 8 VAL B CA 1
ATOM 2344 C C . VAL B 1 8 ? 10.721 33.889 5.674 1 42.92 8 VAL B C 1
ATOM 2346 O O . VAL B 1 8 ? 11.558 33.457 6.47 1 42.92 8 VAL B O 1
ATOM 2349 N N . ARG B 1 9 ? 9.448 33.833 6.066 1 48.34 9 ARG B N 1
ATOM 2350 C CA . ARG B 1 9 ? 9.006 32.737 6.921 1 48.34 9 ARG B CA 1
ATOM 2351 C C . ARG B 1 9 ? 8.839 31.45 6.119 1 48.34 9 ARG B C 1
ATOM 2353 O O . ARG B 1 9 ? 8.23 31.455 5.047 1 48.34 9 ARG B O 1
ATOM 2360 N N . ASP B 1 10 ? 9.847 30.572 6.298 1 51.55 10 ASP B N 1
ATOM 2361 C CA . ASP B 1 10 ? 9.764 29.249 5.686 1 51.55 10 ASP B CA 1
ATOM 2362 C C . ASP B 1 10 ? 8.896 28.311 6.521 1 51.55 10 ASP B C 1
ATOM 2364 O O . ASP B 1 10 ? 8.868 28.411 7.75 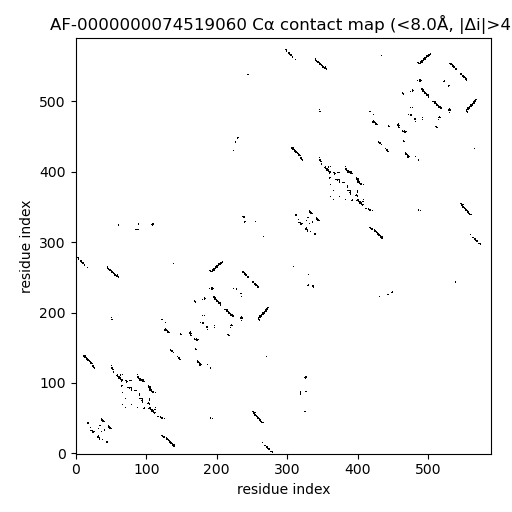1 51.55 10 ASP B O 1
ATOM 2368 N N . THR B 1 11 ? 7.883 27.804 5.841 1 58.72 11 THR B N 1
ATOM 2369 C CA . THR B 1 11 ? 6.962 26.995 6.632 1 58.72 11 THR B CA 1
ATOM 2370 C C . THR B 1 11 ? 7.13 25.513 6.309 1 58.72 11 THR B C 1
ATOM 2372 O O . THR B 1 11 ? 7.645 25.158 5.247 1 58.72 11 THR B O 1
ATOM 2375 N N . THR B 1 12 ? 6.942 24.762 7.208 1 65.91 12 THR B N 1
ATOM 2376 C CA . THR B 1 12 ? 6.886 23.306 7.146 1 65.91 12 THR B CA 1
ATOM 2377 C C . THR B 1 12 ? 5.741 22.847 6.248 1 65.91 12 THR B C 1
ATOM 2379 O O . THR B 1 12 ? 4.668 23.454 6.243 1 65.91 12 THR B O 1
ATOM 2382 N N . LEU B 1 13 ? 6.013 21.959 5.288 1 75.72 13 LEU B N 1
ATOM 2383 C CA . LEU B 1 13 ? 5.054 21.399 4.343 1 75.72 13 LEU B CA 1
ATOM 2384 C C . LEU B 1 13 ? 4.327 20.203 4.949 1 75.72 13 LEU B C 1
ATOM 2386 O O . LEU B 1 13 ? 4.955 19.333 5.555 1 75.72 13 LEU B O 1
ATOM 2390 N N . GLU B 1 14 ? 3.01 20.337 4.899 1 76.5 14 GLU B N 1
ATOM 2391 C CA . GLU B 1 14 ? 2.174 19.164 5.137 1 76.5 14 GLU B CA 1
ATOM 2392 C C . GLU B 1 14 ? 1.73 18.526 3.824 1 76.5 14 GLU B C 1
ATOM 2394 O O . GLU B 1 14 ? 1.312 19.226 2.899 1 76.5 14 GLU B O 1
ATOM 2399 N N . SER B 1 15 ? 1.97 17.242 3.77 1 81.57 15 SER B N 1
ATOM 2400 C CA . SER B 1 15 ? 1.66 16.609 2.492 1 81.57 15 SER B CA 1
ATOM 2401 C C . SER B 1 15 ? 0.918 15.292 2.693 1 81.57 15 SER B C 1
ATOM 2403 O O . SER B 1 15 ? 1.111 14.612 3.703 1 81.57 15 SER B O 1
ATOM 2405 N N . SER B 1 16 ? 0.048 14.969 1.79 1 82.74 16 SER B N 1
ATOM 2406 C CA . SER B 1 16 ? -0.643 13.688 1.694 1 82.74 16 SER B CA 1
ATOM 2407 C C . SER B 1 16 ? -0.504 13.089 0.298 1 82.74 16 SER B C 1
ATOM 2409 O O . SER B 1 16 ? -0.671 13.789 -0.703 1 82.74 16 SER B O 1
ATOM 2411 N N . VAL B 1 17 ? -0.152 11.811 0.292 1 88.49 17 VAL B N 1
ATOM 2412 C CA . VAL B 1 17 ? 0.048 11.126 -0.981 1 88.49 17 VAL B CA 1
ATOM 2413 C C . VAL B 1 17 ? -0.786 9.848 -1.017 1 88.49 17 VAL B C 1
ATOM 2415 O O . VAL B 1 17 ? -0.766 9.059 -0.069 1 88.49 17 VAL B O 1
ATOM 2418 N N . VAL B 1 18 ? -1.543 9.662 -2.069 1 87.37 18 VAL B N 1
ATOM 2419 C CA . VAL B 1 18 ? -2.263 8.428 -2.366 1 87.37 18 VAL B CA 1
ATOM 2420 C C . VAL B 1 18 ? -1.91 7.949 -3.772 1 87.37 18 VAL B C 1
ATOM 2422 O O . VAL B 1 18 ? -1.946 8.728 -4.727 1 87.37 18 VAL B O 1
ATOM 2425 N N . THR B 1 19 ? -1.589 6.71 -3.85 1 92.36 19 THR B N 1
ATOM 2426 C CA . THR B 1 19 ? -1.213 6.163 -5.149 1 92.36 19 THR B CA 1
ATOM 2427 C C . THR B 1 19 ? -2.132 5.008 -5.536 1 92.36 19 THR B C 1
ATOM 2429 O O . THR B 1 19 ? -2.643 4.297 -4.668 1 92.36 19 THR B O 1
ATOM 2432 N N . LYS B 1 20 ? -2.281 4.895 -6.805 1 90.8 20 LYS B N 1
ATOM 2433 C CA . LYS B 1 20 ? -3.057 3.794 -7.369 1 90.8 20 LYS B CA 1
ATOM 2434 C C . LYS B 1 20 ? -2.404 3.256 -8.639 1 90.8 20 LYS B C 1
ATOM 2436 O O . LYS B 1 20 ? -2.171 4.005 -9.59 1 90.8 20 LYS B O 1
ATOM 2441 N N . VAL B 1 21 ? -2.163 1.978 -8.647 1 94.13 21 VAL B N 1
ATOM 2442 C CA . VAL B 1 21 ? -1.578 1.326 -9.813 1 94.13 21 VAL B CA 1
ATOM 2443 C C . VAL B 1 21 ? -2.662 0.581 -10.588 1 94.13 21 VAL B C 1
ATOM 2445 O O . VAL B 1 21 ? -3.55 -0.032 -9.99 1 94.13 21 VAL B O 1
ATOM 2448 N N . LYS B 1 22 ? -2.543 0.72 -11.884 1 91.56 22 LYS B N 1
ATOM 2449 C CA . LYS B 1 22 ? -3.459 -0.011 -12.755 1 91.56 22 LYS B CA 1
ATOM 2450 C C . LYS B 1 22 ? -2.697 -0.792 -13.822 1 91.56 22 LYS B C 1
ATOM 2452 O O . LYS B 1 22 ? -1.723 -0.292 -14.387 1 91.56 22 LYS B O 1
ATOM 2457 N N . GLY B 1 23 ? -3.191 -2.023 -14.02 1 93.13 23 GLY B N 1
ATOM 2458 C CA . GLY B 1 23 ? -2.603 -2.864 -15.05 1 93.13 23 GLY B CA 1
ATOM 2459 C C . GLY B 1 23 ? -2.883 -4.341 -14.846 1 93.13 23 GLY B C 1
ATOM 2460 O O . GLY B 1 23 ? -3.2 -4.771 -13.735 1 93.13 23 GLY B O 1
ATOM 2461 N N . VAL B 1 24 ? -2.783 -5.03 -15.963 1 94.21 24 VAL B N 1
ATOM 2462 C CA . VAL B 1 24 ? -2.902 -6.484 -15.975 1 94.21 24 VAL B CA 1
ATOM 2463 C C . VAL B 1 24 ? -1.688 -7.097 -16.671 1 94.21 24 VAL B C 1
ATOM 2465 O O . VAL B 1 24 ? -1.251 -6.607 -17.715 1 94.21 24 VAL B O 1
ATOM 2468 N N . GLY B 1 25 ? -1.189 -8.05 -15.999 1 93.15 25 GLY B N 1
ATOM 2469 C CA . GLY B 1 25 ? -0.001 -8.653 -16.581 1 93.15 25 GLY B CA 1
ATOM 2470 C C . GLY B 1 25 ? -0.086 -10.165 -16.678 1 93.15 25 GLY B C 1
ATOM 2471 O O . GLY B 1 25 ? -0.718 -10.811 -15.84 1 93.15 25 GLY B O 1
ATOM 2472 N N . ARG B 1 26 ? 0.562 -10.617 -17.682 1 91.87 26 ARG B N 1
ATOM 2473 C CA . ARG B 1 26 ? 0.708 -12.062 -17.827 1 91.87 26 ARG B CA 1
ATOM 2474 C C . ARG B 1 26 ? 1.957 -12.561 -17.108 1 91.87 26 ARG B C 1
ATOM 2476 O O . ARG B 1 26 ? 3.031 -11.97 -17.235 1 91.87 26 ARG B O 1
ATOM 2483 N N . TYR B 1 27 ? 1.705 -13.571 -16.427 1 92.85 27 TYR B N 1
ATOM 2484 C CA . TYR B 1 27 ? 2.803 -14.215 -15.714 1 92.85 27 TYR B CA 1
ATOM 2485 C C . TYR B 1 27 ? 2.747 -15.729 -15.882 1 92.85 27 TYR B C 1
ATOM 2487 O O . TYR B 1 27 ? 2.067 -16.42 -15.12 1 92.85 27 TYR B O 1
ATOM 2495 N N . GLY B 1 28 ? 3.569 -16.148 -16.807 1 88.47 28 GLY B N 1
ATOM 2496 C CA . GLY B 1 28 ? 3.417 -17.548 -17.17 1 88.47 28 GLY B CA 1
ATOM 2497 C C . GLY B 1 28 ? 2.033 -17.882 -17.695 1 88.47 28 GLY B C 1
ATOM 2498 O O . GLY B 1 28 ? 1.575 -17.289 -18.674 1 88.47 28 GLY B O 1
ATOM 2499 N N . ASP B 1 29 ? 1.358 -18.758 -16.966 1 87.75 29 ASP B N 1
ATOM 2500 C CA . ASP B 1 29 ? 0.026 -19.176 -17.395 1 87.75 29 ASP B CA 1
ATOM 2501 C C . ASP B 1 29 ? -1.059 -18.444 -16.609 1 87.75 29 ASP B C 1
ATOM 2503 O O . ASP B 1 29 ? -2.242 -18.773 -16.72 1 87.75 29 ASP B O 1
ATOM 2507 N N . ARG B 1 30 ? -0.571 -17.425 -15.951 1 92.24 30 ARG B N 1
ATOM 2508 C CA . ARG B 1 30 ? -1.515 -16.692 -15.113 1 92.24 30 ARG B CA 1
ATOM 2509 C C . ARG B 1 30 ? -1.643 -15.243 -15.572 1 92.24 30 ARG B C 1
ATOM 2511 O O . ARG B 1 30 ? -0.763 -14.725 -16.262 1 92.24 30 ARG B O 1
ATOM 2518 N N . VAL B 1 31 ? -2.777 -14.744 -15.29 1 94.35 31 VAL B N 1
ATOM 2519 C CA . VAL B 1 31 ? -3.006 -13.31 -15.437 1 94.35 31 VAL B CA 1
ATOM 2520 C C . VAL B 1 31 ? -3.093 -12.657 -14.059 1 94.35 31 VAL B C 1
ATOM 2522 O O . VAL B 1 31 ? -3.901 -13.065 -13.222 1 94.35 31 VAL B O 1
ATOM 2525 N N . LEU B 1 32 ? -2.221 -11.723 -13.838 1 95.15 32 LEU B N 1
ATOM 2526 C CA . LEU B 1 32 ? -2.153 -11.069 -12.536 1 95.15 32 LEU B CA 1
ATOM 2527 C C . LEU B 1 32 ? -2.764 -9.673 -12.596 1 95.15 32 LEU B C 1
ATOM 2529 O O . LEU B 1 32 ? -2.582 -8.953 -13.581 1 95.15 32 LEU B O 1
ATOM 2533 N N . ASP B 1 33 ? -3.473 -9.29 -11.595 1 94.75 33 ASP B N 1
ATOM 2534 C CA . ASP B 1 33 ? -3.977 -7.929 -11.441 1 94.75 33 ASP B CA 1
ATOM 2535 C C . ASP B 1 33 ? -3.33 -7.236 -10.243 1 94.75 33 ASP B C 1
ATOM 2537 O O . ASP B 1 33 ? -2.392 -7.767 -9.645 1 94.75 33 ASP B O 1
ATOM 2541 N N . THR B 1 34 ? -3.8 -6.063 -9.926 1 93.95 34 THR B N 1
ATOM 2542 C CA . THR B 1 34 ? -3.146 -5.203 -8.947 1 93.95 34 THR B CA 1
ATOM 2543 C C . THR B 1 34 ? -3.151 -5.853 -7.566 1 93.95 34 THR B C 1
ATOM 2545 O O . THR B 1 34 ? -2.223 -5.659 -6.779 1 93.95 34 THR B O 1
ATOM 2548 N N . ALA B 1 35 ? -4.134 -6.603 -7.25 1 94.34 35 ALA B N 1
ATOM 2549 C CA . ALA B 1 35 ? -4.21 -7.254 -5.945 1 94.34 35 ALA B CA 1
ATOM 2550 C C . ALA B 1 35 ? -3.129 -8.321 -5.8 1 94.34 35 ALA B C 1
ATOM 2552 O O . ALA B 1 35 ? -2.785 -8.717 -4.684 1 94.34 35 ALA B O 1
ATOM 2553 N N . ASP B 1 36 ? -2.616 -8.755 -6.98 1 95.2 36 ASP B N 1
ATOM 2554 C CA . ASP B 1 36 ? -1.616 -9.818 -6.969 1 95.2 36 ASP B CA 1
ATOM 2555 C C . ASP B 1 36 ? -0.208 -9.246 -6.814 1 95.2 36 ASP B C 1
ATOM 2557 O O . ASP B 1 36 ? 0.635 -9.834 -6.133 1 95.2 36 ASP B O 1
ATOM 2561 N N . TYR B 1 37 ? -0.031 -8.03 -7.471 1 96.21 37 TYR B N 1
ATOM 2562 C CA . TYR B 1 37 ? 1.376 -7.698 -7.667 1 96.21 37 TYR B CA 1
ATOM 2563 C C . TYR B 1 37 ? 1.728 -6.387 -6.974 1 96.21 37 TYR B C 1
ATOM 2565 O O . TYR B 1 37 ? 2.896 -5.991 -6.939 1 96.21 37 TYR B O 1
ATOM 2573 N N . VAL B 1 38 ? 0.752 -5.753 -6.431 1 96.59 38 VAL B N 1
ATOM 2574 C CA . VAL B 1 38 ? 1.063 -4.5 -5.75 1 96.59 38 VAL B CA 1
ATOM 2575 C C . VAL B 1 38 ? 1.004 -4.706 -4.238 1 96.59 38 VAL B C 1
ATOM 2577 O O . VAL B 1 38 ? 0.048 -5.289 -3.721 1 96.59 38 VAL B O 1
ATOM 2580 N N . THR B 1 39 ? 2.012 -4.143 -3.567 1 93.18 39 THR B N 1
ATOM 2581 C CA . THR B 1 39 ? 2.032 -4.192 -2.109 1 93.18 39 THR B CA 1
ATOM 2582 C C . THR B 1 39 ? 2.742 -2.969 -1.536 1 93.18 39 THR B C 1
ATOM 2584 O O . THR B 1 39 ? 3.738 -2.505 -2.094 1 93.18 39 THR B O 1
ATOM 2587 N N . PRO B 1 40 ? 2.235 -2.373 -0.466 1 91.58 40 PRO B N 1
ATOM 2588 C CA . PRO B 1 40 ? 0.917 -2.681 0.094 1 91.58 40 PRO B CA 1
ATOM 2589 C C . PRO B 1 40 ? -0.228 -2.209 -0.799 1 91.58 40 PRO B C 1
ATOM 2591 O O . PRO B 1 40 ? -0.035 -1.333 -1.646 1 91.58 40 PRO B O 1
ATOM 2594 N N . PRO B 1 41 ? -1.395 -2.774 -0.618 1 88.54 41 PRO B N 1
ATOM 2595 C CA . PRO B 1 41 ? -2.505 -2.494 -1.532 1 88.54 41 PRO B CA 1
ATOM 2596 C C . PRO B 1 41 ? -3.124 -1.117 -1.304 1 88.54 41 PRO B C 1
ATOM 2598 O O . PRO B 1 41 ? -3.783 -0.577 -2.196 1 88.54 41 PRO B O 1
ATOM 2601 N N . GLN B 1 42 ? -2.973 -0.456 -0.157 1 82.5 42 GLN B N 1
ATOM 2602 C CA . GLN B 1 42 ? -3.705 0.744 0.233 1 82.5 42 GLN B CA 1
ATOM 2603 C C . GLN B 1 42 ? -3.181 1.972 -0.506 1 82.5 42 GLN B C 1
ATOM 2605 O O . GLN B 1 42 ? -3.772 3.051 -0.424 1 82.5 42 GLN B O 1
ATOM 2610 N N . GLY B 1 43 ? -2.271 1.848 -1.321 1 77.27 43 GLY B N 1
ATOM 2611 C CA . GLY B 1 43 ? -1.81 2.986 -2.1 1 77.27 43 GLY B CA 1
ATOM 2612 C C . GLY B 1 43 ? -1.101 4.035 -1.264 1 77.27 43 GLY B C 1
ATOM 2613 O O . GLY B 1 43 ? -1.486 5.206 -1.271 1 77.27 43 GLY B O 1
ATOM 2614 N N . THR B 1 44 ? -0.012 3.722 -0.698 1 84.89 44 THR B N 1
ATOM 2615 C CA . THR B 1 44 ? 0.79 4.626 0.118 1 84.89 44 THR B CA 1
ATOM 2616 C C . THR B 1 44 ? 1.916 5.244 -0.706 1 84.89 44 THR B C 1
ATOM 2618 O O . THR B 1 44 ? 1.987 5.04 -1.92 1 84.89 44 THR B O 1
ATOM 2621 N N . SER B 1 45 ? 2.599 6.12 -0.043 1 90.17 45 SER B N 1
ATOM 2622 C CA . SER B 1 45 ? 3.691 6.812 -0.719 1 90.17 45 SER B CA 1
ATOM 2623 C C . SER B 1 45 ? 4.829 5.854 -1.056 1 90.17 45 SER B C 1
ATOM 2625 O O . SER B 1 45 ? 5.738 6.203 -1.812 1 90.17 45 SER B O 1
ATOM 2627 N N . VAL B 1 46 ? 4.799 4.709 -0.457 1 92.83 46 VAL B N 1
ATOM 2628 C CA . VAL B 1 46 ? 5.767 3.659 -0.76 1 92.83 46 VAL B CA 1
ATOM 2629 C C . VAL B 1 46 ? 5.034 2.37 -1.123 1 92.83 46 VAL B C 1
ATOM 2631 O O . VAL B 1 46 ? 4.19 1.892 -0.361 1 92.83 46 VAL B O 1
ATOM 2634 N N . PHE B 1 47 ? 5.386 1.789 -2.303 1 95.22 47 PHE B N 1
ATOM 2635 C CA . PHE B 1 47 ? 4.749 0.552 -2.741 1 95.22 47 PHE B CA 1
ATOM 2636 C C . PHE B 1 47 ? 5.658 -0.218 -3.692 1 95.22 47 PHE B C 1
ATOM 2638 O O . PHE B 1 47 ? 6.619 0.339 -4.227 1 95.22 47 PHE B O 1
ATOM 2645 N N . VAL B 1 48 ? 5.35 -1.474 -3.821 1 96.96 48 VAL B N 1
ATOM 2646 C CA . VAL B 1 48 ? 6.152 -2.359 -4.66 1 96.96 48 VAL B CA 1
ATOM 2647 C C . VAL B 1 48 ? 5.272 -2.986 -5.738 1 96.96 48 VAL B C 1
ATOM 2649 O O . VAL B 1 48 ? 4.147 -3.409 -5.462 1 96.96 48 VAL B O 1
ATOM 2652 N N . VAL B 1 49 ? 5.77 -2.949 -6.921 1 97.61 49 VAL B N 1
ATOM 2653 C CA . VAL B 1 49 ? 5.186 -3.728 -8.008 1 97.61 49 VAL B CA 1
ATOM 2654 C C . VAL B 1 49 ? 6.014 -4.989 -8.242 1 97.61 49 VAL B C 1
ATOM 2656 O O . VAL B 1 49 ? 7.131 -4.919 -8.759 1 97.61 49 VAL B O 1
ATOM 2659 N N . VAL B 1 50 ? 5.46 -6.089 -7.884 1 97.6 50 VAL B N 1
ATOM 2660 C CA . VAL B 1 50 ? 6.16 -7.36 -8.028 1 97.6 50 VAL B CA 1
ATOM 2661 C C . VAL B 1 50 ? 6.165 -7.785 -9.495 1 97.6 50 VAL B C 1
ATOM 2663 O O . VAL B 1 50 ? 5.113 -7.829 -10.138 1 97.6 50 VAL B O 1
ATOM 2666 N N . THR B 1 51 ? 7.318 -8.106 -10.061 1 97.56 51 THR B N 1
ATOM 2667 C CA . THR B 1 51 ? 7.442 -8.432 -11.477 1 97.56 51 THR B CA 1
ATOM 2668 C C . THR B 1 51 ? 7.948 -9.86 -11.661 1 97.56 51 THR B C 1
ATOM 2670 O O . THR B 1 51 ? 7.855 -10.421 -12.755 1 97.56 51 THR B O 1
ATOM 2673 N N . ARG B 1 52 ? 8.483 -10.391 -10.642 1 95.92 52 ARG B N 1
ATOM 2674 C CA . ARG B 1 52 ? 9.033 -11.742 -10.673 1 95.92 52 ARG B CA 1
ATOM 2675 C C . ARG B 1 52 ? 8.851 -12.438 -9.328 1 95.92 52 ARG B C 1
ATOM 2677 O O . ARG B 1 52 ? 9.045 -11.826 -8.276 1 95.92 52 ARG B O 1
ATOM 2684 N N . GLN B 1 53 ? 8.467 -13.692 -9.433 1 94.96 53 GLN B N 1
ATOM 2685 C CA . GLN B 1 53 ? 8.219 -14.423 -8.194 1 94.96 53 GLN B CA 1
ATOM 2686 C C . GLN B 1 53 ? 8.71 -15.864 -8.298 1 94.96 53 GLN B C 1
ATOM 2688 O O . GLN B 1 53 ? 8.502 -16.525 -9.319 1 94.96 53 GLN B O 1
ATOM 2693 N N . ILE B 1 54 ? 9.338 -16.308 -7.304 1 94.69 54 ILE B N 1
ATOM 2694 C CA . ILE B 1 54 ? 9.714 -17.71 -7.163 1 94.69 54 ILE B CA 1
ATOM 2695 C C . ILE B 1 54 ? 8.897 -18.354 -6.046 1 94.69 54 ILE B C 1
ATOM 2697 O O . ILE B 1 54 ? 8.945 -17.909 -4.897 1 94.69 54 ILE B O 1
ATOM 2701 N N . LEU B 1 55 ? 8.212 -19.378 -6.405 1 93.19 55 LEU B N 1
ATOM 2702 C CA . LEU B 1 55 ? 7.303 -20.008 -5.454 1 93.19 55 LEU B CA 1
ATOM 2703 C C . LEU B 1 55 ? 7.875 -21.329 -4.949 1 93.19 55 LEU B C 1
ATOM 2705 O O . LEU B 1 55 ? 8.455 -22.095 -5.722 1 93.19 55 LEU B O 1
ATOM 2709 N N . THR B 1 56 ? 7.882 -21.564 -3.712 1 94.67 56 THR B N 1
ATOM 2710 C CA . THR B 1 56 ? 8.056 -22.866 -3.078 1 94.67 56 THR B CA 1
ATOM 2711 C C . THR B 1 56 ? 6.743 -23.353 -2.473 1 94.67 56 THR B C 1
ATOM 2713 O O . THR B 1 56 ? 6.358 -22.924 -1.384 1 94.67 56 THR B O 1
ATOM 2716 N N . GLU B 1 57 ? 6.16 -24.248 -3.154 1 91.17 57 GLU B N 1
ATOM 2717 C CA . GLU B 1 57 ? 4.796 -24.64 -2.812 1 91.17 57 GLU B CA 1
ATOM 2718 C C . GLU B 1 57 ? 4.787 -25.803 -1.824 1 91.17 57 GLU B C 1
ATOM 2720 O O . GLU B 1 57 ? 5.754 -26.562 -1.743 1 91.17 57 GLU B O 1
ATOM 2725 N N . ASN B 1 58 ? 3.759 -25.897 -1.061 1 90.52 58 ASN B N 1
ATOM 2726 C CA . ASN B 1 58 ? 3.417 -27.031 -0.209 1 90.52 58 ASN B CA 1
ATOM 2727 C C . ASN B 1 58 ? 4.502 -27.3 0.829 1 90.52 58 ASN B C 1
ATOM 2729 O O . ASN B 1 58 ? 4.88 -28.45 1.056 1 90.52 58 ASN B O 1
ATOM 2733 N N . GLN B 1 59 ? 4.987 -26.246 1.345 1 94.91 59 GLN B N 1
ATOM 2734 C CA . GLN B 1 59 ? 5.931 -26.45 2.438 1 94.91 59 GLN B CA 1
ATOM 2735 C C . GLN B 1 59 ? 5.213 -26.884 3.712 1 94.91 59 GLN B C 1
ATOM 2737 O O . GLN B 1 59 ? 4.124 -26.392 4.016 1 94.91 59 GLN B O 1
ATOM 2742 N N . ALA B 1 60 ? 5.815 -27.801 4.432 1 95.76 60 ALA B N 1
ATOM 2743 C CA . ALA B 1 60 ? 5.344 -28.244 5.742 1 95.76 60 ALA B CA 1
ATOM 2744 C C . ALA B 1 60 ? 6.504 -28.384 6.723 1 95.76 60 ALA B C 1
ATOM 2746 O O . ALA B 1 60 ? 7.644 -28.623 6.317 1 95.76 60 ALA B O 1
ATOM 2747 N N . GLN B 1 61 ? 6.127 -28.2 8.024 1 96.16 61 GLN B N 1
ATOM 2748 C CA . GLN B 1 61 ? 7.147 -28.436 9.041 1 96.16 61 GLN B CA 1
ATOM 2749 C C . GLN B 1 61 ? 7.574 -29.901 9.062 1 96.16 61 GLN B C 1
ATOM 2751 O O . GLN B 1 61 ? 6.731 -30.8 9.02 1 96.16 61 GLN B O 1
ATOM 2756 N N . GLY B 1 62 ? 8.913 -30.059 8.971 1 96.54 62 GLY B N 1
ATOM 2757 C CA . GLY B 1 62 ? 9.426 -31.419 8.963 1 96.54 62 GLY B CA 1
ATOM 2758 C C . GLY B 1 62 ? 10.931 -31.488 8.786 1 96.54 62 GLY B C 1
ATOM 2759 O O . GLY B 1 62 ? 11.654 -30.591 9.225 1 96.54 62 GLY B O 1
ATOM 2760 N N . VAL B 1 63 ? 11.291 -32.678 8.265 1 97.44 63 VAL B N 1
ATOM 2761 C CA . VAL B 1 63 ? 12.712 -32.898 8.018 1 97.44 63 VAL B CA 1
ATOM 2762 C C . VAL B 1 63 ? 12.94 -33.2 6.538 1 97.44 63 VAL B C 1
ATOM 2764 O O . VAL B 1 63 ? 12.141 -33.9 5.912 1 97.44 63 VAL B O 1
ATOM 2767 N N . CYS B 1 64 ? 13.979 -32.602 6.051 1 97.51 64 CYS B N 1
ATOM 2768 C CA . CYS B 1 64 ? 14.312 -32.808 4.646 1 97.51 64 CYS B CA 1
ATOM 2769 C C . CYS B 1 64 ? 15.775 -32.476 4.378 1 97.51 64 CYS B C 1
ATOM 2771 O O . CYS B 1 64 ? 16.458 -31.92 5.239 1 97.51 64 CYS B O 1
ATOM 2773 N N . PRO B 1 65 ? 16.284 -32.967 3.224 1 96.75 65 PRO B N 1
ATOM 2774 C CA . PRO B 1 65 ? 17.667 -32.616 2.89 1 96.75 65 PRO B CA 1
ATOM 2775 C C . PRO B 1 65 ? 17.846 -31.127 2.606 1 96.75 65 PRO B C 1
ATOM 2777 O O . PRO B 1 65 ? 16.975 -30.502 1.995 1 96.75 65 PRO B O 1
ATOM 2780 N N . GLU B 1 66 ? 18.902 -30.542 3.074 1 95.2 66 GLU B N 1
ATOM 2781 C CA . GLU B 1 66 ? 19.258 -29.162 2.759 1 95.2 66 GLU B CA 1
ATOM 2782 C C . GLU B 1 66 ? 19.558 -28.995 1.272 1 95.2 66 GLU B C 1
ATOM 2784 O O . GLU B 1 66 ? 20.149 -29.879 0.649 1 95.2 66 GLU B O 1
ATOM 2789 N N . SER B 1 67 ? 19.181 -27.832 0.696 1 91.48 67 SER B N 1
ATOM 2790 C CA . SER B 1 67 ? 19.264 -27.656 -0.75 1 91.48 67 SER B CA 1
ATOM 2791 C C . SER B 1 67 ? 20.578 -26.993 -1.151 1 91.48 67 SER B C 1
ATOM 2793 O O . SER B 1 67 ? 21.01 -27.105 -2.3 1 91.48 67 SER B O 1
ATOM 2795 N N . GLU B 1 68 ? 21.302 -26.437 -0.232 1 90.44 68 GLU B N 1
ATOM 2796 C CA . GLU B 1 68 ? 22.517 -25.7 -0.564 1 90.44 68 GLU B CA 1
ATOM 2797 C C . GLU B 1 68 ? 23.705 -26.643 -0.734 1 90.44 68 GLU B C 1
ATOM 2799 O O . GLU B 1 68 ? 23.896 -27.56 0.067 1 90.44 68 GLU B O 1
ATOM 2804 N N . ALA B 1 69 ? 24.495 -26.277 -1.636 1 86.97 69 ALA B N 1
ATOM 2805 C CA . ALA B 1 69 ? 25.642 -27.111 -1.985 1 86.97 69 ALA B CA 1
ATOM 2806 C C . ALA B 1 69 ? 26.667 -27.136 -0.854 1 86.97 69 ALA B C 1
ATOM 2808 O O . ALA B 1 69 ? 27.388 -28.122 -0.683 1 86.97 69 ALA B O 1
ATOM 2809 N N . THR B 1 70 ? 26.701 -26.126 -0.081 1 89.33 70 THR B N 1
ATOM 2810 C CA . THR B 1 70 ? 27.666 -26.02 1.009 1 89.33 70 THR B CA 1
ATOM 2811 C C . THR B 1 70 ? 27.443 -27.125 2.037 1 89.33 70 THR B C 1
ATOM 2813 O O . THR B 1 70 ? 28.347 -27.456 2.806 1 89.33 70 THR B O 1
ATOM 2816 N N . TYR B 1 71 ? 26.318 -27.792 1.916 1 93.63 71 TYR B N 1
ATOM 2817 C CA . TYR B 1 71 ? 26.002 -28.797 2.924 1 93.63 71 TYR B CA 1
ATOM 2818 C C . TYR B 1 71 ? 26.062 -30.2 2.333 1 93.63 71 TYR B C 1
ATOM 2820 O O . TYR B 1 71 ? 25.439 -31.128 2.854 1 93.63 71 TYR B O 1
ATOM 2828 N N . ARG B 1 72 ? 26.731 -30.293 1.274 1 94.25 72 ARG B N 1
ATOM 2829 C CA . ARG B 1 72 ? 27.027 -31.615 0.731 1 94.25 72 ARG B CA 1
ATOM 2830 C C . ARG B 1 72 ? 27.785 -32.466 1.744 1 94.25 72 ARG B C 1
ATOM 2832 O O . ARG B 1 72 ? 28.655 -31.963 2.458 1 94.25 72 ARG B O 1
ATOM 2839 N N . CYS B 1 73 ? 27.416 -33.801 1.706 1 95.59 73 CYS B N 1
ATOM 2840 C CA . CYS B 1 73 ? 28.019 -34.667 2.713 1 95.59 73 CYS B CA 1
ATOM 2841 C C . CYS B 1 73 ? 28.2 -36.082 2.177 1 95.59 73 CYS B C 1
ATOM 2843 O O . CYS B 1 73 ? 27.569 -36.462 1.189 1 95.59 73 CYS B O 1
ATOM 2845 N N . ALA B 1 74 ? 29.156 -36.82 2.844 1 95.19 74 ALA B N 1
ATOM 2846 C CA . ALA B 1 74 ? 29.346 -38.238 2.549 1 95.19 74 ALA B CA 1
ATOM 2847 C C . ALA B 1 74 ? 28.906 -39.106 3.724 1 95.19 74 ALA B C 1
ATOM 2849 O O . ALA B 1 74 ? 28.429 -40.227 3.532 1 95.19 74 ALA B O 1
ATOM 2850 N N . THR B 1 75 ? 29.12 -38.564 4.914 1 94.98 75 THR B N 1
ATOM 2851 C CA . THR B 1 75 ? 28.745 -39.259 6.141 1 94.98 75 THR B CA 1
ATOM 2852 C C . THR B 1 75 ? 28.108 -38.295 7.136 1 94.98 75 THR B C 1
ATOM 2854 O O . THR B 1 75 ? 28.162 -37.077 6.951 1 94.98 75 THR B O 1
ATOM 2857 N N . ASP B 1 76 ? 27.494 -38.767 8.221 1 95.28 76 ASP B N 1
ATOM 2858 C CA . ASP B 1 76 ? 26.863 -37.968 9.267 1 95.28 76 ASP B CA 1
ATOM 2859 C C . ASP B 1 76 ? 27.875 -37.038 9.934 1 95.28 76 ASP B C 1
ATOM 2861 O O . ASP B 1 76 ? 27.524 -35.939 10.368 1 95.28 76 ASP B O 1
ATOM 2865 N N . ARG B 1 77 ? 29.096 -37.4 10.03 1 93.99 77 ARG B N 1
ATOM 2866 C CA . ARG B 1 77 ? 30.137 -36.62 10.689 1 93.99 77 ARG B CA 1
ATOM 2867 C C . ARG B 1 77 ? 30.359 -35.29 9.976 1 93.99 77 ARG B C 1
ATOM 2869 O O . ARG B 1 77 ? 30.69 -34.287 10.612 1 93.99 77 ARG B O 1
ATOM 2876 N N . ASP B 1 78 ? 30.107 -35.291 8.655 1 93.98 78 ASP B N 1
ATOM 2877 C CA . ASP B 1 78 ? 30.295 -34.089 7.848 1 93.98 78 ASP B CA 1
ATOM 2878 C C . ASP B 1 78 ? 29.292 -33.005 8.236 1 93.98 78 ASP B C 1
ATOM 2880 O O . ASP B 1 78 ? 29.478 -31.832 7.903 1 93.98 78 ASP B O 1
ATOM 2884 N N . CYS B 1 79 ? 28.237 -33.401 9.003 1 94.27 79 CYS B N 1
ATOM 2885 C CA . CYS B 1 79 ? 27.158 -32.474 9.324 1 94.27 79 CYS B CA 1
ATOM 2886 C C . CYS B 1 79 ? 27.256 -32.002 10.77 1 94.27 79 CYS B C 1
ATOM 2888 O O . CYS B 1 79 ? 26.514 -31.113 11.19 1 94.27 79 CYS B O 1
ATOM 2890 N N . GLN B 1 80 ? 28.086 -32.54 11.667 1 88.52 80 GLN B N 1
ATOM 2891 C CA . GLN B 1 80 ? 28.185 -32.233 13.09 1 88.52 80 GLN B CA 1
ATOM 2892 C C . GLN B 1 80 ? 29.078 -31.018 13.329 1 88.52 80 GLN B C 1
ATOM 2894 O O . GLN B 1 80 ? 28.883 -30.278 14.295 1 88.52 80 GLN B O 1
ATOM 2899 N N . GLY B 1 81 ? 29.951 -30.617 12.45 1 76.83 81 GLY B N 1
ATOM 2900 C CA . GLY B 1 81 ? 30.889 -29.521 12.638 1 76.83 81 GLY B CA 1
ATOM 2901 C C . GLY B 1 81 ? 30.42 -28.221 12.013 1 76.83 81 GLY B C 1
ATOM 2902 O O . GLY B 1 81 ? 31.09 -27.192 12.131 1 76.83 81 GLY B O 1
ATOM 2903 N N . LYS B 1 82 ? 29.332 -28.268 11.574 1 80.85 82 LYS B N 1
ATOM 2904 C CA . LYS B 1 82 ? 28.824 -27.086 10.884 1 80.85 82 LYS B CA 1
ATOM 2905 C C . LYS B 1 82 ? 27.903 -26.275 11.79 1 80.85 82 LYS B C 1
ATOM 2907 O O . LYS B 1 82 ? 27.509 -26.741 12.862 1 80.85 82 LYS B O 1
ATOM 2912 N N . SER B 1 83 ? 27.756 -24.99 11.4 1 83.01 83 SER B N 1
ATOM 2913 C CA . SER B 1 83 ? 26.779 -24.181 12.121 1 83.01 83 SER B CA 1
ATOM 2914 C C . SER B 1 83 ? 25.432 -24.889 12.21 1 83.01 83 SER B C 1
ATOM 2916 O O . SER B 1 83 ? 24.978 -25.495 11.238 1 83.01 83 SER B O 1
ATOM 2918 N N . LEU B 1 84 ? 24.806 -24.815 13.325 1 85.89 84 LEU B N 1
ATOM 2919 C CA . LEU B 1 84 ? 23.559 -25.516 13.61 1 85.89 84 LEU B CA 1
ATOM 2920 C C . LEU B 1 84 ? 22.428 -24.993 12.732 1 85.89 84 LEU B C 1
ATOM 2922 O O . LEU B 1 84 ? 21.509 -25.739 12.385 1 85.89 84 LEU B O 1
ATOM 2926 N N . THR B 1 85 ? 22.55 -23.726 12.364 1 89.75 85 THR B N 1
ATOM 2927 C CA . THR B 1 85 ? 21.477 -23.14 11.568 1 89.75 85 THR B CA 1
ATOM 2928 C C . THR B 1 85 ? 21.956 -22.841 10.151 1 89.75 85 THR B C 1
ATOM 2930 O O . THR B 1 85 ? 23.093 -22.408 9.952 1 89.75 85 THR B O 1
ATOM 2933 N N . THR B 1 86 ? 21.141 -23.263 9.289 1 90.9 86 THR B N 1
ATOM 2934 C CA . THR B 1 86 ? 21.367 -22.894 7.896 1 90.9 86 THR B CA 1
ATOM 2935 C C . THR B 1 86 ? 20.405 -21.79 7.466 1 90.9 86 THR B C 1
ATOM 2937 O O . THR B 1 86 ? 19.674 -21.239 8.292 1 90.9 86 THR B O 1
ATOM 2940 N N . GLY B 1 87 ? 20.415 -21.351 6.292 1 87.43 87 GLY B N 1
ATOM 2941 C CA . GLY B 1 87 ? 19.444 -20.405 5.765 1 87.43 87 GLY B CA 1
ATOM 2942 C C . GLY B 1 87 ? 18.036 -20.966 5.708 1 87.43 87 GLY B C 1
ATOM 2943 O O . GLY B 1 87 ? 17.062 -20.21 5.664 1 87.43 87 GLY B O 1
ATOM 2944 N N . SER B 1 88 ? 17.941 -22.354 5.847 1 91.96 88 SER B N 1
ATOM 2945 C CA . SER B 1 88 ? 16.643 -22.972 5.592 1 91.96 88 SER B CA 1
ATOM 2946 C C . SER B 1 88 ? 16.136 -23.719 6.821 1 91.96 88 SER B C 1
ATOM 2948 O O . SER B 1 88 ? 14.98 -24.146 6.861 1 91.96 88 SER B O 1
ATOM 2950 N N . GLY B 1 89 ? 17.052 -23.938 7.779 1 95.09 89 GLY B N 1
ATOM 2951 C CA . GLY B 1 89 ? 16.607 -24.691 8.941 1 95.09 89 GLY B CA 1
ATOM 2952 C C . GLY B 1 89 ? 17.731 -25.023 9.903 1 95.09 89 GLY B C 1
ATOM 2953 O O . GLY B 1 89 ? 18.782 -24.38 9.885 1 95.09 89 GLY B O 1
ATOM 2954 N N . VAL B 1 90 ? 17.372 -25.994 10.755 1 96.01 90 VAL B N 1
ATOM 2955 C CA . VAL B 1 90 ? 18.317 -26.435 11.775 1 96.01 90 VAL B CA 1
ATOM 2956 C C . VAL B 1 90 ? 18.855 -27.819 11.418 1 96.01 90 VAL B C 1
ATOM 2958 O O . VAL B 1 90 ? 18.082 -28.745 11.16 1 96.01 90 VAL B O 1
ATOM 2961 N N . LEU B 1 91 ? 20.144 -27.952 11.466 1 95.81 91 LEU B N 1
ATOM 2962 C CA . LEU B 1 91 ? 20.773 -29.222 11.12 1 95.81 91 LEU B CA 1
ATOM 2963 C C . LEU B 1 91 ? 20.436 -30.294 12.152 1 95.81 91 LEU B C 1
ATOM 2965 O O . LEU B 1 91 ? 20.43 -30.023 13.355 1 95.81 91 LEU B O 1
ATOM 2969 N N . THR B 1 92 ? 20.162 -31.55 11.662 1 95.65 92 THR B N 1
ATOM 2970 C CA . THR B 1 92 ? 19.866 -32.657 12.565 1 95.65 92 THR B CA 1
ATOM 2971 C C . THR B 1 92 ? 21.122 -33.477 12.845 1 95.65 92 THR B C 1
ATOM 2973 O O . THR B 1 92 ? 21.145 -34.292 13.769 1 95.65 92 THR B O 1
ATOM 2976 N N . GLY B 1 93 ? 22.151 -33.337 11.95 1 94.89 93 GLY B N 1
ATOM 2977 C CA . GLY B 1 93 ? 23.379 -34.101 12.101 1 94.89 93 GLY B CA 1
ATOM 2978 C C . GLY B 1 93 ? 23.434 -35.325 11.206 1 94.89 93 GLY B C 1
ATOM 2979 O O . GLY B 1 93 ? 24.431 -36.05 11.198 1 94.89 93 GLY B O 1
ATOM 2980 N N . ARG B 1 94 ? 22.431 -35.564 10.402 1 96.01 94 ARG B N 1
ATOM 2981 C CA . ARG B 1 94 ? 22.362 -36.739 9.539 1 96.01 94 ARG B CA 1
ATOM 2982 C C . ARG B 1 94 ? 22.657 -36.371 8.088 1 96.01 94 ARG B C 1
ATOM 2984 O O . ARG B 1 94 ? 22.31 -35.278 7.637 1 96.01 94 ARG B O 1
ATOM 2991 N N . CYS B 1 95 ? 23.311 -37.268 7.418 1 96.81 95 CYS B N 1
ATOM 2992 C CA . CYS B 1 95 ? 23.542 -37.163 5.981 1 96.81 95 CYS B CA 1
ATOM 2993 C C . CYS B 1 95 ? 22.531 -37.998 5.204 1 96.81 95 CYS B C 1
ATOM 2995 O O . CYS B 1 95 ? 22.484 -39.22 5.352 1 96.81 95 CYS B O 1
ATOM 2997 N N . VAL B 1 96 ? 21.72 -37.354 4.414 1 97.2 96 VAL B N 1
ATOM 2998 C CA . VAL B 1 96 ? 20.623 -38.041 3.741 1 97.2 96 VAL B CA 1
ATOM 2999 C C . VAL B 1 96 ? 20.69 -37.774 2.239 1 97.2 96 VAL B C 1
ATOM 3001 O O . VAL B 1 96 ? 21.325 -36.812 1.801 1 97.2 96 VAL B O 1
ATOM 3004 N N . PRO B 1 97 ? 20.09 -38.629 1.415 1 96.17 97 PRO B N 1
ATOM 3005 C CA . PRO B 1 97 ? 20.088 -38.405 -0.032 1 96.17 97 PRO B CA 1
ATOM 3006 C C . PRO B 1 97 ? 19.225 -37.214 -0.443 1 96.17 97 PRO B C 1
ATOM 3008 O O . PRO B 1 97 ? 18.072 -37.105 -0.015 1 96.17 97 PRO B O 1
ATOM 3011 N N . TYR B 1 98 ? 19.735 -36.306 -1.1 1 94.58 98 TYR B N 1
ATOM 3012 C CA . TYR B 1 98 ? 18.991 -35.218 -1.724 1 94.58 98 TYR B CA 1
ATOM 3013 C C . TYR B 1 98 ? 18.347 -35.674 -3.027 1 94.58 98 TYR B C 1
ATOM 3015 O O . TYR B 1 98 ? 17.166 -35.412 -3.269 1 94.58 98 TYR B O 1
ATOM 3023 N N . ASN B 1 99 ? 19.073 -36.313 -3.815 1 91.39 99 ASN B N 1
ATOM 3024 C CA . ASN B 1 99 ? 18.613 -37.025 -5.003 1 91.39 99 ASN B CA 1
ATOM 3025 C C . ASN B 1 99 ? 19.43 -38.29 -5.249 1 91.39 99 ASN B C 1
ATOM 3027 O O . ASN B 1 99 ? 20.057 -38.819 -4.329 1 91.39 99 ASN B O 1
ATOM 3031 N N . ASP B 1 100 ? 19.442 -38.833 -6.462 1 91.28 100 ASP B N 1
ATOM 3032 C CA . ASP B 1 100 ? 20.071 -40.119 -6.751 1 91.28 100 ASP B CA 1
ATOM 3033 C C . ASP B 1 100 ? 21.593 -40.013 -6.683 1 91.28 100 ASP B C 1
ATOM 3035 O O . ASP B 1 100 ? 22.279 -41.008 -6.438 1 91.28 100 ASP B O 1
ATOM 3039 N N . THR B 1 101 ? 22.09 -38.834 -6.831 1 91.53 101 THR B N 1
ATOM 3040 C CA . THR B 1 101 ? 23.537 -38.71 -6.969 1 91.53 101 THR B CA 1
ATOM 3041 C C . THR B 1 101 ? 24.117 -37.861 -5.841 1 91.53 101 THR B C 1
ATOM 3043 O O . THR B 1 101 ? 25.333 -37.825 -5.646 1 91.53 101 THR B O 1
ATOM 3046 N N . LEU B 1 102 ? 23.277 -37.117 -5.251 1 92.88 102 LEU B N 1
ATOM 3047 C CA . LEU B 1 102 ? 23.783 -36.132 -4.3 1 92.88 102 LEU B CA 1
ATOM 3048 C C . LEU B 1 102 ? 23.225 -36.388 -2.904 1 92.88 102 LEU B C 1
ATOM 3050 O O . LEU B 1 102 ? 22.045 -36.711 -2.752 1 92.88 102 LEU B O 1
ATOM 3054 N N . ARG B 1 103 ? 24.159 -36.301 -1.864 1 96.48 103 ARG B N 1
ATOM 3055 C CA . ARG B 1 103 ? 23.75 -36.357 -0.464 1 96.48 103 ARG B CA 1
ATOM 3056 C C . ARG B 1 103 ? 24.021 -35.031 0.238 1 96.48 103 ARG B C 1
ATOM 3058 O O . ARG B 1 103 ? 25.019 -34.365 -0.045 1 96.48 103 ARG B O 1
ATOM 3065 N N . THR B 1 104 ? 23.111 -34.624 1.084 1 96.75 104 THR B N 1
ATOM 3066 C CA . THR B 1 104 ? 23.289 -33.391 1.843 1 96.75 104 THR B CA 1
ATOM 3067 C C . THR B 1 104 ? 22.859 -33.583 3.295 1 96.75 104 THR B C 1
ATOM 3069 O O . THR B 1 104 ? 22.267 -34.607 3.642 1 96.75 104 THR B O 1
ATOM 3072 N N . CYS B 1 105 ? 23.225 -32.603 4.082 1 97.02 105 CYS B N 1
ATOM 3073 C CA . CYS B 1 105 ? 22.862 -32.667 5.493 1 97.02 105 CYS B CA 1
ATOM 3074 C C . CYS B 1 105 ? 21.367 -32.444 5.682 1 97.02 105 CYS B C 1
ATOM 3076 O O . CYS B 1 105 ? 20.77 -31.602 5.008 1 97.02 105 CYS B O 1
ATOM 3078 N N . GLU B 1 106 ? 20.822 -33.201 6.579 1 97.07 106 GLU B N 1
ATOM 3079 C CA . GLU B 1 106 ? 19.401 -33.109 6.901 1 97.07 106 GLU B CA 1
ATOM 3080 C C . GLU B 1 106 ? 19.107 -31.877 7.752 1 97.07 106 GLU B C 1
ATOM 3082 O O . GLU B 1 106 ? 19.898 -31.515 8.625 1 97.07 106 GLU B O 1
ATOM 3087 N N . ILE B 1 107 ? 17.946 -31.251 7.494 1 97.15 107 ILE B N 1
ATOM 3088 C CA . ILE B 1 107 ? 17.524 -30.109 8.298 1 97.15 107 ILE B CA 1
ATOM 3089 C C . ILE B 1 107 ? 16.098 -30.329 8.798 1 97.15 107 ILE B C 1
ATOM 3091 O O . ILE B 1 107 ? 15.349 -31.124 8.227 1 97.15 107 ILE B O 1
ATOM 3095 N N . ARG B 1 108 ? 15.791 -29.626 9.849 1 97.34 108 ARG B N 1
ATOM 3096 C CA . ARG B 1 108 ? 14.424 -29.493 10.341 1 97.34 108 ARG B CA 1
ATOM 3097 C C . ARG B 1 108 ? 13.895 -28.081 10.112 1 97.34 108 ARG B C 1
ATOM 3099 O O . ARG B 1 108 ? 14.556 -27.1 10.46 1 97.34 108 ARG B O 1
ATOM 3106 N N . GLY B 1 109 ? 12.762 -27.92 9.497 1 96.97 109 GLY B N 1
ATOM 3107 C CA . GLY B 1 109 ? 12.147 -26.644 9.164 1 96.97 109 GLY B CA 1
ATOM 3108 C C . GLY B 1 109 ? 11.014 -26.771 8.164 1 96.97 109 GLY B C 1
ATOM 3109 O O . GLY B 1 109 ? 10.278 -27.76 8.173 1 96.97 109 GLY B O 1
ATOM 3110 N N . TRP B 1 110 ? 10.829 -25.651 7.42 1 96.85 110 TRP B N 1
ATOM 3111 C CA . TRP B 1 110 ? 9.858 -25.723 6.333 1 96.85 110 TRP B CA 1
ATOM 3112 C C . TRP B 1 110 ? 10.413 -26.523 5.159 1 96.85 110 TRP B C 1
ATOM 3114 O O . TRP B 1 110 ? 11.462 -26.182 4.608 1 96.85 110 TRP B O 1
ATOM 3124 N N . CYS B 1 111 ? 9.76 -27.643 4.799 1 96.59 111 CYS B N 1
ATOM 3125 C CA . CYS B 1 111 ? 10.187 -28.53 3.723 1 96.59 111 CYS B CA 1
ATOM 3126 C C . CYS B 1 111 ? 9.151 -28.57 2.606 1 96.59 111 CYS B C 1
ATOM 3128 O O . CYS B 1 111 ? 7.951 -28.674 2.869 1 96.59 111 CYS B O 1
ATOM 3130 N N . PRO B 1 112 ? 9.641 -28.558 1.339 1 96.04 112 PRO B N 1
ATOM 3131 C CA . PRO B 1 112 ? 11.035 -28.47 0.897 1 96.04 112 PRO B CA 1
ATOM 3132 C C . PRO B 1 112 ? 11.63 -27.077 1.092 1 96.04 112 PRO B C 1
ATOM 3134 O O . PRO B 1 112 ? 10.89 -26.095 1.19 1 96.04 112 PRO B O 1
ATOM 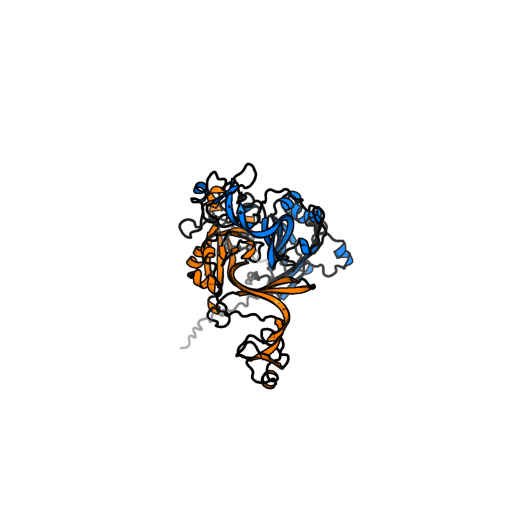3137 N N . PRO B 1 113 ? 12.959 -26.983 1.234 1 95.26 113 PRO B N 1
ATOM 3138 C CA . PRO B 1 113 ? 13.571 -25.66 1.371 1 95.26 113 PRO B CA 1
ATOM 3139 C C . PRO B 1 113 ? 13.497 -24.839 0.085 1 95.26 113 PRO B C 1
ATOM 3141 O O . PRO B 1 113 ? 13.311 -25.398 -0.999 1 95.26 113 PRO B O 1
ATOM 3144 N N . GLU B 1 114 ? 13.582 -23.51 0.291 1 93.23 114 GLU B N 1
ATOM 3145 C CA . GLU B 1 114 ? 13.558 -22.594 -0.846 1 93.23 114 GLU B CA 1
ATOM 3146 C C . GLU B 1 114 ? 14.73 -22.854 -1.789 1 93.23 114 GLU B C 1
ATOM 3148 O O . GLU B 1 114 ? 15.867 -23.018 -1.344 1 93.23 114 GLU B O 1
ATOM 3153 N N . VAL B 1 115 ? 14.445 -23.028 -3.05 1 88.51 115 VAL B N 1
ATOM 3154 C CA . VAL B 1 115 ? 15.443 -23.046 -4.114 1 88.51 115 VAL B CA 1
ATOM 3155 C C . VAL B 1 115 ? 15.234 -21.849 -5.039 1 88.51 115 VAL B C 1
ATOM 3157 O O . VAL B 1 115 ? 14.23 -21.776 -5.752 1 88.51 115 VAL B O 1
ATOM 3160 N N . ASP B 1 116 ? 16.103 -20.899 -5.034 1 81.42 116 ASP B N 1
ATOM 3161 C CA . ASP B 1 116 ? 15.818 -19.651 -5.735 1 81.42 116 ASP B CA 1
ATOM 3162 C C . ASP B 1 116 ? 16.636 -19.543 -7.02 1 81.42 116 ASP B C 1
ATOM 3164 O O . ASP B 1 116 ? 16.792 -18.453 -7.573 1 81.42 116 ASP B O 1
ATOM 3168 N N . THR B 1 117 ? 17.214 -20.648 -7.533 1 81.74 117 THR B N 1
ATOM 3169 C CA . THR B 1 117 ? 17.982 -20.629 -8.772 1 81.74 117 THR B CA 1
ATOM 3170 C C . THR B 1 117 ? 17.127 -21.098 -9.946 1 81.74 117 THR B C 1
ATOM 3172 O O . THR B 1 117 ? 17.64 -21.322 -11.044 1 81.74 117 THR B O 1
ATOM 3175 N N . VAL B 1 118 ? 15.869 -21.144 -9.713 1 85.4 118 VAL B N 1
ATOM 3176 C CA . VAL B 1 118 ? 14.966 -21.584 -10.772 1 85.4 118 VAL B CA 1
ATOM 3177 C C . VAL B 1 118 ? 14.641 -20.412 -11.695 1 85.4 118 VAL B C 1
ATOM 3179 O O . VAL B 1 118 ? 14.517 -19.272 -11.241 1 85.4 118 VAL B O 1
ATOM 3182 N N . SER B 1 119 ? 14.518 -20.711 -12.952 1 88.99 119 SER B N 1
ATOM 3183 C CA . SER B 1 119 ? 14.143 -19.703 -13.939 1 88.99 119 SER B CA 1
ATOM 3184 C C . SER B 1 119 ? 12.63 -19.52 -13.993 1 88.99 119 SER B C 1
ATOM 3186 O O . SER B 1 119 ? 11.89 -20.482 -14.209 1 88.99 119 SER B O 1
ATOM 3188 N N . VAL B 1 120 ? 12.242 -18.358 -13.697 1 92.13 120 VAL B N 1
ATOM 3189 C CA . VAL B 1 120 ? 10.822 -18.026 -13.752 1 92.13 120 VAL B CA 1
ATOM 3190 C C . VAL B 1 120 ? 10.606 -16.832 -14.679 1 92.13 120 VAL B C 1
ATOM 3192 O O . VAL B 1 120 ? 11.543 -16.084 -14.967 1 92.13 120 VAL B O 1
ATOM 3195 N N . PRO B 1 121 ? 9.406 -16.705 -15.21 1 94.55 121 PRO B N 1
ATOM 3196 C CA . PRO B 1 121 ? 9.15 -15.58 -16.112 1 94.55 121 PRO B CA 1
ATOM 3197 C C . PRO B 1 121 ? 9.198 -14.23 -15.4 1 94.55 121 PRO B C 1
ATOM 3199 O O . PRO B 1 121 ? 9.147 -14.176 -14.168 1 94.55 121 PRO B O 1
ATOM 3202 N N . VAL B 1 122 ? 9.409 -13.203 -16.191 1 95.72 122 VAL B N 1
ATOM 3203 C CA . VAL B 1 122 ? 9.35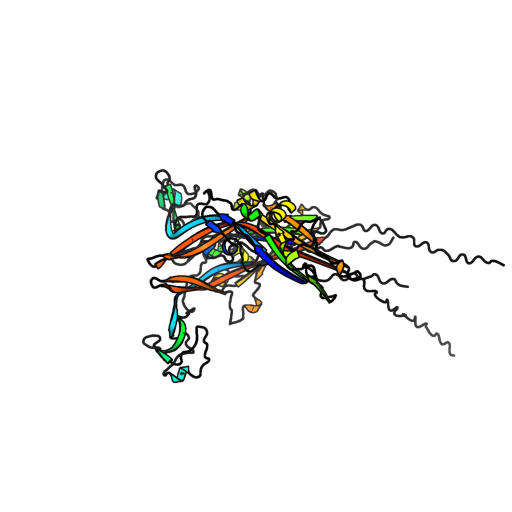3 -11.818 -15.736 1 95.72 122 VAL B CA 1
ATOM 3204 C C . VAL B 1 122 ? 8.167 -11.109 -16.384 1 95.72 122 VAL B C 1
ATOM 3206 O O . VAL B 1 122 ? 7.925 -11.259 -17.584 1 95.72 122 VAL B O 1
ATOM 3209 N N . MET B 1 123 ? 7.435 -10.407 -15.604 1 96.53 123 MET B N 1
ATOM 3210 C CA . MET B 1 123 ? 6.274 -9.694 -16.13 1 96.53 123 MET B CA 1
ATOM 3211 C C . MET B 1 123 ? 6.692 -8.38 -16.781 1 96.53 123 MET B C 1
ATOM 3213 O O . MET B 1 123 ? 6.556 -7.313 -16.178 1 96.53 123 MET B O 1
ATOM 3217 N N . LEU B 1 124 ? 6.99 -8.44 -18.023 1 95.06 124 LEU B N 1
ATOM 3218 C CA . LEU B 1 124 ? 7.474 -7.263 -18.736 1 95.06 124 LEU B CA 1
ATOM 3219 C C . LEU B 1 124 ? 6.321 -6.329 -19.09 1 95.06 124 LEU B C 1
ATOM 3221 O O . LEU B 1 124 ? 6.535 -5.144 -19.352 1 95.06 124 LEU B O 1
ATOM 3225 N N . GLU B 1 125 ? 5.078 -6.867 -19.032 1 94.1 125 GLU B N 1
ATOM 3226 C CA . GLU B 1 125 ? 3.906 -6.04 -19.305 1 94.1 125 GLU B CA 1
ATOM 3227 C C . GLU B 1 125 ? 3.774 -4.915 -18.282 1 94.1 125 GLU B C 1
ATOM 3229 O O . GLU B 1 125 ? 3.089 -3.92 -18.53 1 94.1 125 GLU B O 1
ATOM 3234 N N . ALA B 1 126 ? 4.43 -5.11 -17.169 1 96.44 126 ALA B N 1
ATOM 3235 C CA . ALA B 1 126 ? 4.347 -4.111 -16.106 1 96.44 126 ALA B CA 1
ATOM 3236 C C . ALA B 1 126 ? 4.879 -2.761 -16.58 1 96.44 126 ALA B C 1
ATOM 3238 O O . ALA B 1 126 ? 4.555 -1.722 -16.001 1 96.44 126 ALA B O 1
ATOM 3239 N N . GLU B 1 127 ? 5.684 -2.805 -17.602 1 96.99 127 GLU B N 1
ATOM 3240 C CA . GLU B 1 127 ? 6.205 -1.568 -18.177 1 96.99 127 GLU B CA 1
ATOM 3241 C C . GLU B 1 127 ? 5.072 -0.634 -18.595 1 96.99 127 GLU B C 1
ATOM 3243 O O . GLU B 1 127 ? 5.225 0.589 -18.561 1 96.99 127 GLU B O 1
ATOM 3248 N N . ASN B 1 128 ? 3.943 -1.208 -18.883 1 94.82 128 ASN B N 1
ATOM 3249 C CA . ASN B 1 128 ? 2.825 -0.432 -19.411 1 94.82 128 ASN B CA 1
ATOM 3250 C C . ASN B 1 128 ? 1.8 -0.117 -18.325 1 94.82 128 ASN B C 1
ATOM 3252 O O . ASN B 1 128 ? 0.793 0.542 -18.589 1 94.82 128 ASN B O 1
ATOM 3256 N N . PHE B 1 129 ? 2.022 -0.549 -17.144 1 96.21 129 PHE B N 1
ATOM 3257 C CA . PHE B 1 129 ? 1.123 -0.188 -16.055 1 96.21 129 PHE B CA 1
ATOM 3258 C C . PHE B 1 129 ? 1.165 1.313 -15.793 1 96.21 129 PHE B C 1
ATOM 3260 O O . PHE B 1 129 ? 2.159 1.974 -16.098 1 96.21 129 PHE B O 1
ATOM 3267 N N . THR B 1 130 ? 0.088 1.777 -15.231 1 95.42 130 THR B N 1
ATOM 3268 C CA . THR B 1 130 ? 0.014 3.205 -14.947 1 95.42 130 THR B CA 1
ATOM 3269 C C . THR B 1 130 ? -0.098 3.453 -13.446 1 95.42 130 THR B C 1
ATOM 3271 O O . THR B 1 130 ? -0.67 2.639 -12.718 1 95.42 130 THR B O 1
ATOM 3274 N N . LEU B 1 131 ? 0.49 4.483 -13.084 1 95.76 131 LEU B N 1
ATOM 3275 C CA . LEU B 1 131 ? 0.469 4.956 -11.704 1 95.76 131 LEU B CA 1
ATOM 3276 C C . LEU B 1 131 ? -0.228 6.309 -11.603 1 95.76 131 LEU B C 1
ATOM 3278 O O . LEU B 1 131 ? 0.173 7.269 -12.264 1 95.76 131 LEU B O 1
ATOM 3282 N N . PHE B 1 132 ? -1.284 6.305 -10.892 1 92.16 132 PHE B N 1
ATOM 3283 C CA . PHE B 1 132 ? -1.975 7.546 -10.567 1 92.16 132 PHE B CA 1
ATOM 3284 C C . PHE B 1 132 ? -1.537 8.07 -9.204 1 92.16 132 PHE B C 1
ATOM 3286 O O . PHE B 1 132 ? -1.658 7.37 -8.196 1 92.16 132 PHE B O 1
ATOM 3293 N N . ILE B 1 133 ? -1.036 9.278 -9.136 1 92.09 133 ILE B N 1
ATOM 3294 C CA . ILE B 1 133 ? -0.588 9.869 -7.88 1 92.09 133 ILE B CA 1
ATOM 3295 C C . ILE B 1 133 ? -1.484 11.052 -7.518 1 92.09 133 ILE B C 1
ATOM 3297 O O . ILE B 1 133 ? -1.572 12.025 -8.27 1 92.09 133 ILE B O 1
ATOM 3301 N N . LYS B 1 134 ? -2.101 10.937 -6.422 1 87.64 134 LYS B N 1
ATOM 3302 C CA . LYS B 1 134 ? -2.816 12.057 -5.817 1 87.64 134 LYS B CA 1
ATOM 3303 C C . LYS B 1 134 ? -2.014 12.665 -4.67 1 87.64 134 LYS B C 1
ATOM 3305 O O . LYS B 1 134 ? -1.732 11.991 -3.677 1 87.64 134 LYS B O 1
ATOM 3310 N N . ASN B 1 135 ? -1.625 13.903 -4.881 1 88.82 135 ASN B N 1
ATOM 3311 C CA . ASN B 1 135 ? -0.827 14.585 -3.868 1 88.82 135 ASN B CA 1
ATOM 3312 C C . ASN B 1 135 ? -1.426 15.938 -3.498 1 88.82 135 ASN B C 1
ATOM 3314 O O . ASN B 1 135 ? -1.796 16.719 -4.377 1 88.82 135 ASN B O 1
ATOM 3318 N N . SER B 1 136 ? -1.604 16.143 -2.241 1 84.39 136 SER B N 1
ATOM 3319 C CA . SER B 1 136 ? -2.03 17.437 -1.719 1 84.39 136 SER B CA 1
ATOM 3320 C C . SER B 1 136 ? -1.013 17.996 -0.729 1 84.39 136 SER B C 1
ATOM 3322 O O . SER B 1 136 ? -0.444 17.251 0.072 1 84.39 136 SER B O 1
ATOM 3324 N N . VAL B 1 137 ? -0.83 19.315 -0.821 1 84.67 137 VAL B N 1
ATOM 3325 C CA . VAL B 1 137 ? 0.097 19.974 0.093 1 84.67 137 VAL B CA 1
ATOM 3326 C C . VAL B 1 137 ? -0.602 21.141 0.786 1 84.67 137 VAL B C 1
ATOM 3328 O O . VAL B 1 137 ? -1.539 21.726 0.237 1 84.67 137 VAL B O 1
ATOM 3331 N N . ARG B 1 138 ? -0.15 21.381 1.922 1 81.06 138 ARG B N 1
ATOM 3332 C CA . ARG B 1 138 ? -0.633 22.519 2.697 1 81.06 138 ARG B CA 1
ATOM 3333 C C . ARG B 1 138 ? 0.517 23.227 3.405 1 81.06 138 ARG B C 1
ATOM 3335 O O . ARG B 1 138 ? 1.422 22.578 3.933 1 81.06 138 ARG B O 1
ATOM 3342 N N . PHE B 1 139 ? 0.444 24.523 3.327 1 78.96 139 PHE B N 1
ATOM 3343 C CA . PHE B 1 139 ? 1.348 25.381 4.082 1 78.96 139 PHE B CA 1
ATOM 3344 C C . PHE B 1 139 ? 0.596 26.131 5.176 1 78.96 139 PHE B C 1
ATOM 3346 O O . PHE B 1 139 ? 0.089 27.231 4.946 1 78.96 139 PHE B O 1
ATOM 3353 N N . PRO B 1 140 ? 0.599 25.568 6.343 1 71.41 140 PRO B N 1
ATOM 3354 C CA . PRO B 1 140 ? -0.28 26.064 7.404 1 71.41 140 PRO B CA 1
ATOM 3355 C C . PRO B 1 140 ? -0.031 27.533 7.738 1 71.41 140 PRO B C 1
ATOM 3357 O O . PRO B 1 140 ? -0.979 28.282 7.991 1 71.41 140 PRO B O 1
ATOM 3360 N N . LEU B 1 141 ? 1.172 27.919 7.791 1 70.09 141 LEU B N 1
ATOM 3361 C CA . LEU B 1 141 ? 1.493 29.293 8.163 1 70.09 141 LEU B CA 1
ATOM 3362 C C . LEU B 1 141 ? 0.819 30.283 7.219 1 70.09 141 LEU B C 1
ATOM 3364 O O . LEU B 1 141 ? 0.468 31.394 7.625 1 70.09 141 LEU B O 1
ATOM 3368 N N . PHE B 1 142 ? 0.529 29.842 6.06 1 76.85 142 PHE B N 1
ATOM 3369 C CA . PHE B 1 142 ? -0.027 30.753 5.067 1 76.85 142 PHE B CA 1
ATOM 3370 C C . PHE B 1 142 ? -1.475 30.393 4.752 1 76.85 142 PHE B C 1
ATOM 3372 O O . PHE B 1 142 ? -2.125 31.061 3.945 1 76.85 142 PHE B O 1
ATOM 3379 N N . GLY B 1 143 ? -1.895 29.312 5.304 1 75.22 143 GLY B N 1
ATOM 3380 C CA . GLY B 1 143 ? -3.246 28.866 5.003 1 75.22 143 GLY B CA 1
ATOM 3381 C C . GLY B 1 143 ? -3.439 28.491 3.545 1 75.22 143 GLY B C 1
ATOM 3382 O O . GLY B 1 143 ? -4.481 28.786 2.956 1 75.22 143 GLY B O 1
ATOM 3383 N N . PHE B 1 144 ? -2.395 28.102 2.968 1 81.52 144 PHE B N 1
ATOM 3384 C CA . PHE B 1 144 ? -2.389 27.778 1.547 1 81.52 144 PHE B CA 1
ATOM 3385 C C . PHE B 1 144 ? -2.406 26.269 1.336 1 81.52 144 PHE B C 1
ATOM 3387 O O . PHE B 1 144 ? -1.709 25.531 2.035 1 81.52 144 PHE B O 1
ATOM 3394 N N . GLU B 1 145 ? -3.337 25.789 0.405 1 81.75 145 GLU B N 1
ATOM 3395 C CA . GLU B 1 145 ? -3.432 24.373 0.06 1 81.75 145 GLU B CA 1
ATOM 3396 C C . GLU B 1 145 ? -3.568 24.182 -1.448 1 81.75 145 GLU B C 1
ATOM 3398 O O . GLU B 1 145 ? -4.233 24.971 -2.122 1 81.75 145 GLU B O 1
ATOM 3403 N N . LYS B 1 146 ? -2.945 23.14 -1.897 1 84.77 146 LYS B N 1
ATOM 3404 C CA . LYS B 1 146 ? -2.989 22.858 -3.328 1 84.77 146 LYS B CA 1
ATOM 3405 C C . LYS B 1 146 ? -2.858 21.361 -3.598 1 84.77 146 LYS B C 1
ATOM 3407 O O . LYS B 1 146 ? -2.318 20.621 -2.773 1 84.77 146 LYS B O 1
ATOM 3412 N N . ALA B 1 147 ? -3.442 20.916 -4.691 1 85.86 147 ALA B N 1
ATOM 3413 C CA . ALA B 1 147 ? -3.324 19.535 -5.151 1 85.86 147 ALA B CA 1
ATOM 3414 C C . ALA B 1 147 ? -2.662 19.469 -6.524 1 85.86 147 ALA B C 1
ATOM 3416 O O . ALA B 1 147 ? -2.623 20.465 -7.25 1 85.86 147 ALA B O 1
ATOM 3417 N N . ASN B 1 148 ? -2.142 18.31 -6.806 1 87.04 148 ASN B N 1
ATOM 3418 C CA . ASN B 1 148 ? -1.462 18.149 -8.087 1 87.04 148 ASN B CA 1
ATOM 3419 C C . ASN B 1 148 ? -2.452 17.9 -9.221 1 87.04 148 ASN B C 1
ATOM 3421 O O . ASN B 1 148 ? -2.054 17.761 -10.379 1 87.04 148 ASN B O 1
ATOM 3425 N N . LEU B 1 149 ? -3.732 17.805 -8.865 1 80.66 149 LEU B N 1
ATOM 3426 C CA . LEU B 1 149 ? -4.753 17.62 -9.891 1 80.66 149 LEU B CA 1
ATOM 3427 C C . LEU B 1 149 ? -5.227 18.963 -10.434 1 80.66 149 LEU B C 1
ATOM 3429 O O . LEU B 1 149 ? -5.468 19.898 -9.667 1 80.66 149 LEU B O 1
ATOM 3433 N N . PRO B 1 150 ? -5.199 19.06 -11.755 1 69.11 150 PRO B N 1
ATOM 3434 C CA . PRO B 1 150 ? -5.731 20.316 -12.288 1 69.11 150 PRO B CA 1
ATOM 3435 C C . PRO B 1 150 ? -7.206 20.523 -11.948 1 69.11 150 PRO B C 1
ATOM 3437 O O . PRO B 1 150 ? -7.99 19.572 -11.981 1 69.11 150 PRO B O 1
ATOM 3440 N N . PRO B 1 151 ? -7.518 21.626 -11.302 1 62.94 151 PRO B N 1
ATOM 3441 C CA . PRO B 1 151 ? -8.889 21.897 -10.861 1 62.94 151 PRO B CA 1
ATOM 3442 C C . PRO B 1 151 ? -9.927 21.591 -11.939 1 62.94 151 PRO B C 1
ATOM 3444 O O . PRO B 1 151 ? -11.059 21.219 -11.622 1 62.94 151 PRO B O 1
ATOM 3447 N N . GLN B 1 152 ? -9.616 21.645 -13.198 1 62.54 152 GLN B N 1
ATOM 3448 C CA . GLN B 1 152 ? -10.651 21.554 -14.222 1 62.54 152 GLN B CA 1
ATOM 3449 C C . GLN B 1 152 ? -10.455 20.318 -15.095 1 62.54 152 GLN B C 1
ATOM 3451 O O . GLN B 1 152 ? -11.06 20.203 -16.163 1 62.54 152 GLN B O 1
ATOM 3456 N N . ALA B 1 153 ? -9.746 19.483 -14.449 1 65.93 153 ALA B N 1
ATOM 3457 C CA . ALA B 1 153 ? -9.531 18.366 -15.364 1 65.93 153 ALA B CA 1
ATOM 3458 C C . ALA B 1 153 ? -10.721 17.411 -15.354 1 65.93 153 ALA B C 1
ATOM 3460 O O . ALA B 1 153 ? -11.203 17.021 -14.288 1 65.93 153 ALA B O 1
ATOM 3461 N N . SER B 1 154 ? -11.341 17.226 -16.558 1 70.78 154 SER B N 1
ATOM 3462 C CA . SER B 1 154 ? -12.43 16.266 -16.706 1 70.78 154 SER B CA 1
ATOM 3463 C C . SER B 1 154 ? -11.924 14.832 -16.579 1 70.78 154 SER B C 1
ATOM 3465 O O . SER B 1 154 ? -10.727 14.576 -16.724 1 70.78 154 SER B O 1
ATOM 3467 N N . ALA B 1 155 ? -12.766 13.992 -16.222 1 70.98 155 ALA B N 1
ATOM 3468 C CA . ALA B 1 155 ? -12.455 12.567 -16.16 1 70.98 155 ALA B CA 1
ATOM 3469 C C . ALA B 1 155 ? -11.901 12.067 -17.492 1 70.98 155 ALA B C 1
ATOM 3471 O O . ALA B 1 155 ? -10.99 11.238 -17.52 1 70.98 155 ALA B O 1
ATOM 3472 N N . GLU B 1 156 ? -12.421 12.663 -18.513 1 73.46 156 GLU B N 1
ATOM 3473 C CA . GLU B 1 156 ? -11.993 12.249 -19.846 1 73.46 156 GLU B CA 1
ATOM 3474 C C . GLU B 1 156 ? -10.554 12.677 -20.121 1 73.46 156 GLU B C 1
ATOM 3476 O O . GLU B 1 156 ? -9.784 11.93 -20.728 1 73.46 156 GLU B O 1
ATOM 3481 N N . GLU B 1 157 ? -10.228 13.814 -19.63 1 76.08 157 GLU B N 1
ATOM 3482 C CA . GLU B 1 157 ? -8.866 14.304 -19.82 1 76.08 157 GLU B CA 1
ATOM 3483 C C . GLU B 1 157 ? -7.864 13.468 -19.028 1 76.08 157 GLU B C 1
ATOM 3485 O O . GLU B 1 157 ? -6.776 13.165 -19.52 1 76.08 157 GLU B O 1
ATOM 3490 N N . LEU B 1 158 ? -8.313 13.102 -17.912 1 77.74 158 LEU B N 1
ATOM 3491 C CA . LEU B 1 158 ? -7.427 12.316 -17.06 1 77.74 158 LEU B CA 1
ATOM 3492 C C . LEU B 1 158 ? -7.241 10.91 -17.62 1 77.74 158 LEU B C 1
ATOM 3494 O O . LEU B 1 158 ? -6.176 10.309 -17.457 1 77.74 158 LEU B O 1
ATOM 3498 N N . ARG B 1 159 ? -8.217 10.489 -18.263 1 75.23 159 ARG B N 1
ATOM 3499 C CA . ARG B 1 159 ? -8.131 9.142 -18.819 1 75.23 159 ARG B CA 1
ATOM 3500 C C . ARG B 1 159 ? -7.113 9.082 -19.952 1 75.23 159 ARG B C 1
ATOM 3502 O O . ARG B 1 159 ? -6.479 8.047 -20.171 1 75.23 159 ARG B O 1
ATOM 3509 N N . ARG B 1 160 ? -6.893 10.27 -20.568 1 80.82 160 ARG B N 1
ATOM 3510 C CA . ARG B 1 160 ? -6.069 10.245 -21.773 1 80.82 160 ARG B CA 1
ATOM 3511 C C . ARG B 1 160 ? -4.68 10.813 -21.498 1 80.82 160 ARG B C 1
ATOM 3513 O O . ARG B 1 160 ? -3.769 10.662 -22.315 1 80.82 160 ARG B O 1
ATOM 3520 N N . CYS B 1 161 ? -4.567 11.354 -20.37 1 87.86 161 CYS B N 1
ATOM 3521 C CA . CYS B 1 161 ? -3.285 12.027 -20.194 1 87.86 161 CYS B CA 1
ATOM 3522 C C . CYS B 1 161 ? -2.228 11.061 -19.673 1 87.86 161 CYS B C 1
ATOM 3524 O O . CYS B 1 161 ? -2.556 10.065 -19.027 1 87.86 161 CYS B O 1
ATOM 3526 N N . ARG B 1 162 ? -0.991 11.264 -20.138 1 92.4 162 ARG B N 1
ATOM 3527 C CA . ARG B 1 162 ? 0.204 10.588 -19.644 1 92.4 162 ARG B CA 1
ATOM 3528 C C . ARG B 1 162 ? 1.334 11.582 -19.398 1 92.4 162 ARG B C 1
ATOM 3530 O O . ARG B 1 162 ? 1.624 12.424 -20.25 1 92.4 162 ARG B O 1
ATOM 3537 N N . PHE B 1 163 ? 1.821 11.39 -18.309 1 94.44 163 PHE B N 1
ATOM 3538 C CA . PHE B 1 163 ? 2.871 12.326 -17.925 1 94.44 163 PHE B CA 1
ATOM 3539 C C . PHE B 1 163 ? 4.018 12.294 -18.928 1 94.44 163 PHE B C 1
ATOM 3541 O O . PHE B 1 163 ? 4.465 11.22 -19.334 1 94.44 163 PHE B O 1
ATOM 3548 N N . HIS B 1 164 ? 4.446 13.455 -19.152 1 94.46 164 HIS B N 1
ATOM 3549 C CA . HIS B 1 164 ? 5.689 13.733 -19.863 1 94.46 164 HIS B CA 1
ATOM 3550 C C . HIS B 1 164 ? 6.319 15.036 -19.382 1 94.46 164 HIS B C 1
ATOM 3552 O O . HIS B 1 164 ? 5.631 16.049 -19.241 1 94.46 164 HIS B O 1
ATOM 3558 N N . PRO B 1 165 ? 7.542 14.98 -19.097 1 92.84 165 PRO B N 1
ATOM 3559 C CA . PRO B 1 165 ? 8.174 16.156 -18.494 1 92.84 165 PRO B CA 1
ATOM 3560 C C . PRO B 1 165 ? 7.997 17.418 -19.335 1 92.84 165 PRO B C 1
ATOM 3562 O O . PRO B 1 165 ? 7.905 18.52 -18.79 1 92.84 165 PRO B O 1
ATOM 3565 N N . GLU B 1 166 ? 7.897 17.3 -20.652 1 92.64 166 GLU B N 1
ATOM 3566 C CA . GLU B 1 166 ? 7.792 18.466 -21.523 1 92.64 166 GLU B CA 1
ATOM 3567 C C . GLU B 1 166 ? 6.373 18.626 -22.062 1 92.64 166 GLU B C 1
ATOM 3569 O O . GLU B 1 166 ? 5.8 19.716 -22.003 1 92.64 166 GLU B O 1
ATOM 3574 N N . ARG B 1 167 ? 5.759 17.607 -22.492 1 92.01 167 ARG B N 1
ATOM 3575 C CA . ARG B 1 167 ? 4.5 17.676 -23.226 1 92.01 167 ARG B CA 1
ATOM 3576 C C . ARG B 1 167 ? 3.313 17.736 -22.27 1 92.01 167 ARG B C 1
ATOM 3578 O O . ARG B 1 167 ? 2.333 18.437 -22.532 1 92.01 167 ARG B O 1
ATOM 3585 N N . GLN B 1 168 ? 3.434 16.977 -21.222 1 91.97 168 GLN B N 1
ATOM 3586 C CA . GLN B 1 168 ? 2.349 16.92 -20.248 1 91.97 168 GLN B CA 1
ATOM 3587 C C . GLN B 1 168 ? 2.892 16.887 -18.822 1 91.97 168 GLN B C 1
ATOM 3589 O O . GLN B 1 168 ? 2.664 15.924 -18.087 1 91.97 168 GLN B O 1
ATOM 3594 N N . PRO B 1 169 ? 3.482 17.979 -18.408 1 90.8 169 PRO B N 1
ATOM 3595 C CA . PRO B 1 169 ? 4.194 17.959 -17.128 1 90.8 169 PRO B CA 1
ATOM 3596 C C . PRO B 1 169 ? 3.251 17.984 -15.927 1 90.8 169 PRO B C 1
ATOM 3598 O O . PRO B 1 169 ? 3.674 17.714 -14.8 1 90.8 169 PRO B O 1
ATOM 3601 N N . LEU B 1 170 ? 1.978 18.221 -16.098 1 88.24 170 LEU B N 1
ATOM 3602 C CA . LEU B 1 170 ? 1.071 18.356 -14.963 1 88.24 170 LEU B CA 1
ATOM 3603 C C . LEU B 1 170 ? 0.17 17.132 -14.84 1 88.24 170 LEU B C 1
ATOM 3605 O O . LEU B 1 170 ? -0.671 17.063 -13.941 1 88.24 170 LEU B O 1
ATOM 3609 N N . CYS B 1 171 ? 0.34 16.224 -15.745 1 90.35 171 CYS B N 1
ATOM 3610 C CA . CYS B 1 171 ? -0.482 15.022 -15.676 1 90.35 171 CYS B CA 1
ATOM 3611 C C . CYS B 1 171 ? -0.054 14.134 -14.514 1 90.35 171 CYS B C 1
ATOM 3613 O O . CYS B 1 171 ? 1.121 13.783 -14.396 1 90.35 171 CYS B O 1
ATOM 3615 N N . PRO B 1 172 ? -0.976 13.717 -13.664 1 90.43 172 PRO B N 1
ATOM 3616 C CA . PRO B 1 172 ? -0.628 12.902 -12.498 1 90.43 172 PRO B CA 1
ATOM 3617 C C . PRO B 1 172 ? -0.593 11.408 -12.812 1 90.43 172 PRO B C 1
ATOM 3619 O O . PRO B 1 172 ? -0.414 10.587 -11.908 1 90.43 172 PRO B O 1
ATOM 3622 N N . ILE B 1 173 ? -0.781 10.969 -14.026 1 93.84 173 ILE B N 1
ATOM 3623 C CA . ILE B 1 173 ? -0.779 9.566 -14.426 1 93.84 173 ILE B CA 1
ATOM 3624 C C . ILE B 1 173 ? 0.533 9.233 -15.134 1 93.84 173 ILE B C 1
ATOM 3626 O O . ILE B 1 173 ? 0.84 9.799 -16.185 1 93.84 173 ILE B O 1
ATOM 3630 N N . LEU B 1 174 ? 1.227 8.313 -14.577 1 96.78 174 LEU B N 1
ATOM 3631 C CA . LEU B 1 174 ? 2.548 7.96 -15.086 1 96.78 174 LEU B CA 1
ATOM 3632 C C . LEU B 1 174 ? 2.576 6.513 -15.566 1 96.78 174 LEU B C 1
ATOM 3634 O O . LEU B 1 174 ? 1.969 5.637 -14.946 1 96.78 174 LEU B O 1
ATOM 3638 N N . ARG B 1 175 ? 3.26 6.321 -16.616 1 97.14 175 ARG B N 1
ATOM 3639 C CA . ARG B 1 175 ? 3.575 4.96 -17.036 1 97.14 175 ARG B CA 1
ATOM 3640 C C . ARG B 1 175 ? 4.843 4.457 -16.354 1 97.14 175 ARG B C 1
ATOM 3642 O O . ARG B 1 175 ? 5.856 5.158 -16.319 1 97.14 175 ARG B O 1
ATOM 3649 N N . LEU B 1 176 ? 4.834 3.228 -15.876 1 97.78 176 LEU B N 1
ATOM 3650 C CA . LEU B 1 176 ? 5.957 2.73 -15.089 1 97.78 176 LEU B CA 1
ATOM 3651 C C . LEU B 1 176 ? 7.228 2.673 -15.929 1 97.78 176 LEU B C 1
ATOM 3653 O O . LEU B 1 176 ? 8.315 2.987 -15.44 1 97.78 176 LEU B O 1
ATOM 3657 N N . GLY B 1 177 ? 7.066 2.286 -17.176 1 97.88 177 GLY B N 1
ATOM 3658 C CA . GLY B 1 177 ? 8.219 2.276 -18.063 1 97.88 177 GLY B CA 1
ATOM 3659 C C . GLY B 1 177 ? 8.858 3.642 -18.226 1 97.88 177 GLY B C 1
ATOM 3660 O O . GLY B 1 177 ? 10.084 3.757 -18.288 1 97.88 177 GLY B O 1
ATOM 3661 N N . ASP B 1 178 ? 8.034 4.655 -18.329 1 97.63 178 ASP B N 1
ATOM 3662 C CA . ASP B 1 178 ? 8.541 6.017 -18.465 1 97.63 178 ASP B CA 1
ATOM 3663 C C . ASP B 1 178 ? 9.24 6.473 -17.186 1 97.63 178 ASP B C 1
ATOM 3665 O O . ASP B 1 178 ? 10.27 7.149 -17.243 1 97.63 178 ASP B O 1
ATOM 3669 N N . VAL B 1 179 ? 8.702 6.094 -16.084 1 97.39 179 VAL B N 1
ATOM 3670 C CA . VAL B 1 179 ? 9.335 6.439 -14.815 1 97.39 179 VAL B CA 1
ATOM 3671 C C . VAL B 1 179 ? 10.752 5.871 -14.772 1 97.39 179 VAL B C 1
ATOM 3673 O O . VAL B 1 179 ? 11.697 6.572 -14.404 1 97.39 179 VAL B O 1
ATOM 3676 N N . ALA B 1 180 ? 10.867 4.619 -15.155 1 97.04 180 ALA B N 1
ATOM 3677 C CA . ALA B 1 180 ? 12.181 3.982 -15.189 1 97.04 180 ALA B CA 1
ATOM 3678 C C . ALA B 1 180 ? 13.108 4.688 -16.174 1 97.04 180 ALA B C 1
ATOM 3680 O O . ALA B 1 180 ? 14.266 4.968 -15.856 1 97.04 180 ALA B O 1
ATOM 3681 N N . ARG B 1 181 ? 12.594 5.003 -17.313 1 96.92 181 ARG B N 1
ATOM 3682 C CA . ARG B 1 181 ? 13.383 5.653 -18.353 1 96.92 181 ARG B CA 1
ATOM 3683 C C . ARG B 1 181 ? 13.861 7.028 -17.899 1 96.92 181 ARG B C 1
ATOM 3685 O O . ARG B 1 181 ? 15.025 7.383 -18.095 1 96.92 181 ARG B O 1
ATOM 3692 N N . PHE B 1 182 ? 12.961 7.813 -17.325 1 96.79 182 PHE B N 1
ATOM 3693 C CA . PHE B 1 182 ? 13.316 9.153 -16.873 1 96.79 182 PHE B CA 1
ATOM 3694 C C . PHE B 1 182 ? 14.344 9.09 -15.749 1 96.79 182 PHE B C 1
ATOM 3696 O O . PHE B 1 182 ? 15.085 10.049 -15.525 1 96.79 182 PHE B O 1
ATOM 3703 N N . ALA B 1 183 ? 14.395 7.965 -15.036 1 95.12 183 ALA B N 1
ATOM 3704 C CA . ALA B 1 183 ? 15.398 7.765 -13.994 1 95.12 183 ALA B CA 1
ATOM 3705 C C . ALA B 1 183 ? 16.689 7.197 -14.576 1 95.12 183 ALA B C 1
ATOM 3707 O O . ALA B 1 183 ? 17.61 6.845 -13.835 1 95.12 183 ALA B O 1
ATOM 3708 N N . GLY B 1 184 ? 16.753 7.008 -15.889 1 94.59 184 GLY B N 1
ATOM 3709 C CA . GLY B 1 184 ? 17.937 6.498 -16.561 1 94.59 184 GLY B CA 1
ATOM 3710 C C . GLY B 1 184 ? 18.123 5.002 -16.389 1 94.59 184 GLY B C 1
ATOM 3711 O O . GLY B 1 184 ? 19.253 4.508 -16.388 1 94.59 184 GLY B O 1
ATOM 3712 N N . GLN B 1 185 ? 16.988 4.324 -16.181 1 94.15 185 GLN B N 1
ATOM 3713 C CA . GLN B 1 185 ? 17.087 2.893 -15.911 1 94.15 185 GLN B CA 1
ATOM 3714 C C . GLN B 1 185 ? 16.441 2.077 -17.026 1 94.15 185 GLN B C 1
ATOM 3716 O O . GLN B 1 185 ? 15.587 2.582 -17.758 1 94.15 185 GLN B O 1
ATOM 3721 N N . ASP B 1 186 ? 16.896 0.877 -17.126 1 94.6 186 ASP B N 1
ATOM 3722 C CA . ASP B 1 186 ? 16.276 -0.103 -18.012 1 94.6 186 ASP B CA 1
ATOM 3723 C C . ASP B 1 186 ? 15.185 -0.887 -17.286 1 94.6 186 ASP B C 1
ATOM 3725 O O . ASP B 1 186 ? 15.462 -1.591 -16.313 1 94.6 186 ASP B O 1
ATOM 3729 N N . PHE B 1 187 ? 14.081 -0.824 -17.782 1 96.16 187 PHE B N 1
ATOM 3730 C CA . PHE B 1 187 ? 12.946 -1.41 -17.078 1 96.16 187 PHE B CA 1
ATOM 3731 C C . PHE B 1 187 ? 13.092 -2.924 -16.981 1 96.16 187 PHE B C 1
ATOM 3733 O O . PHE B 1 187 ? 12.779 -3.519 -15.948 1 96.16 187 PHE B O 1
ATOM 3740 N N . ALA B 1 188 ? 13.487 -3.55 -18.019 1 95.43 188 ALA B N 1
ATOM 3741 C CA . ALA B 1 188 ? 13.605 -5.006 -18.03 1 95.43 188 ALA B CA 1
ATOM 3742 C C . ALA B 1 188 ? 14.594 -5.485 -16.971 1 95.43 188 ALA B C 1
ATOM 3744 O O . ALA B 1 188 ? 14.35 -6.485 -16.293 1 95.43 188 ALA B O 1
ATOM 3745 N N . ALA B 1 189 ? 15.67 -4.77 -16.879 1 92.81 189 ALA B N 1
ATOM 3746 C CA . ALA B 1 189 ? 16.663 -5.106 -15.862 1 92.81 189 ALA B CA 1
ATOM 3747 C C . ALA B 1 189 ? 16.086 -4.95 -14.459 1 92.81 189 ALA B C 1
ATOM 3749 O O . ALA B 1 189 ? 16.271 -5.82 -13.604 1 92.81 189 ALA B O 1
ATOM 3750 N N . LEU B 1 190 ? 15.393 -3.886 -14.255 1 94.3 190 LEU B N 1
ATOM 3751 C CA . LEU B 1 190 ? 14.762 -3.643 -12.962 1 94.3 190 LEU B CA 1
ATOM 3752 C C . LEU B 1 190 ? 13.728 -4.72 -12.652 1 94.3 190 LEU B C 1
ATOM 3754 O O . LEU B 1 190 ? 13.63 -5.183 -11.513 1 94.3 190 LEU B O 1
ATOM 3758 N N . ALA B 1 191 ? 12.948 -5.065 -13.663 1 95.65 191 ALA B N 1
ATOM 3759 C CA . ALA B 1 191 ? 11.886 -6.052 -13.483 1 95.65 191 ALA B CA 1
ATOM 3760 C C . ALA B 1 191 ? 12.463 -7.415 -13.109 1 95.65 191 ALA B C 1
ATOM 3762 O O . ALA B 1 191 ? 11.799 -8.217 -12.448 1 95.65 191 ALA B O 1
ATOM 3763 N N . THR B 1 192 ? 13.672 -7.671 -13.479 1 93.25 192 THR B N 1
ATOM 3764 C CA . THR B 1 192 ? 14.301 -8.966 -13.242 1 93.25 192 THR B CA 1
ATOM 3765 C C . THR B 1 192 ? 14.925 -9.018 -11.851 1 93.25 192 THR B C 1
ATOM 3767 O O . THR B 1 192 ? 14.774 -10.009 -11.133 1 93.25 192 THR B O 1
ATOM 3770 N N . THR B 1 193 ? 15.569 -7.921 -11.476 1 91.55 193 THR B N 1
ATOM 3771 C CA . THR B 1 193 ? 16.361 -7.958 -10.251 1 91.55 193 THR B CA 1
ATOM 3772 C C . THR B 1 193 ? 15.663 -7.189 -9.133 1 91.55 193 THR B C 1
ATOM 3774 O O . THR B 1 193 ? 16.021 -7.325 -7.961 1 91.55 193 THR B O 1
ATOM 3777 N N . GLY B 1 194 ? 14.789 -6.384 -9.548 1 93.25 194 GLY B N 1
ATOM 3778 C CA . GLY B 1 194 ? 14.225 -5.442 -8.594 1 93.25 194 GLY B CA 1
ATOM 3779 C C . GLY B 1 194 ? 15.035 -4.166 -8.465 1 93.25 194 GLY B C 1
ATOM 3780 O O . GLY B 1 194 ? 16.139 -4.068 -9.006 1 93.25 194 GLY B O 1
ATOM 3781 N N . GLY B 1 195 ? 14.444 -3.213 -7.832 1 93.86 195 GLY B N 1
ATOM 3782 C CA . GLY B 1 195 ? 15.081 -1.926 -7.602 1 93.86 195 GLY B CA 1
ATOM 3783 C C . GLY B 1 195 ? 14.177 -0.931 -6.897 1 93.86 195 GLY B C 1
ATOM 3784 O O . GLY B 1 195 ? 13.014 -1.229 -6.621 1 93.86 195 GLY B O 1
ATOM 3785 N N . VAL B 1 196 ? 14.819 0.144 -6.523 1 93.96 196 VAL B N 1
ATOM 3786 C CA . VAL B 1 196 ? 14.083 1.195 -5.829 1 93.96 196 VAL B CA 1
ATOM 3787 C C . VAL B 1 196 ? 14.155 2.492 -6.632 1 93.96 196 VAL B C 1
ATOM 3789 O O . VAL B 1 196 ? 15.245 2.987 -6.927 1 93.96 196 VAL B O 1
ATOM 3792 N N . LEU B 1 197 ? 13.013 2.971 -7.042 1 95.77 197 LEU B N 1
ATOM 3793 C CA . LEU B 1 197 ? 12.928 4.227 -7.779 1 95.77 197 LEU B CA 1
ATOM 3794 C C . LEU B 1 197 ? 12.245 5.303 -6.942 1 95.77 197 LEU B C 1
ATOM 3796 O O . LEU B 1 197 ? 11.273 5.023 -6.237 1 95.77 197 LEU B O 1
ATOM 3800 N N . GLY B 1 198 ? 12.789 6.418 -7.039 1 95.77 198 GLY B N 1
ATOM 3801 C CA . GLY B 1 198 ? 12.184 7.571 -6.392 1 95.77 198 GLY B CA 1
ATOM 3802 C C . GLY B 1 198 ? 11.437 8.473 -7.356 1 95.77 198 GLY B C 1
ATOM 3803 O O . GLY B 1 198 ? 11.932 8.773 -8.445 1 95.77 198 GLY B O 1
ATOM 3804 N N . ILE B 1 199 ? 10.207 8.811 -7.011 1 96.79 199 ILE B N 1
ATOM 3805 C CA . ILE B 1 199 ? 9.421 9.842 -7.678 1 96.79 199 ILE B CA 1
ATOM 3806 C C . ILE B 1 199 ? 9.327 11.078 -6.786 1 96.79 199 ILE B C 1
ATOM 3808 O O . ILE B 1 199 ? 8.646 11.058 -5.757 1 96.79 199 ILE B O 1
ATOM 3812 N N . LYS B 1 200 ? 9.929 12.087 -7.164 1 95.2 200 LYS B N 1
ATOM 3813 C CA . LYS B 1 200 ? 9.989 13.298 -6.351 1 95.2 200 LYS B CA 1
ATOM 3814 C C . LYS B 1 200 ? 9.009 14.351 -6.859 1 95.2 200 LYS B C 1
ATOM 3816 O O . LYS B 1 200 ? 8.971 14.644 -8.056 1 95.2 200 LYS B O 1
ATOM 3821 N N . ILE B 1 201 ? 8.22 14.846 -6.004 1 94.54 201 ILE B N 1
ATOM 3822 C CA . ILE B 1 201 ? 7.295 15.932 -6.311 1 94.54 201 ILE B CA 1
ATOM 3823 C C . ILE B 1 201 ? 7.715 17.195 -5.562 1 94.54 201 ILE B C 1
ATOM 3825 O O . ILE B 1 201 ? 7.672 17.237 -4.33 1 94.54 201 ILE B O 1
ATOM 3829 N N . GLY B 1 202 ? 8.074 18.186 -6.286 1 92.3 202 GLY B N 1
ATOM 3830 C CA . GLY B 1 202 ? 8.501 19.445 -5.698 1 92.3 202 GLY B CA 1
ATOM 3831 C C . GLY B 1 202 ? 7.47 20.549 -5.837 1 92.3 202 GLY B C 1
ATOM 3832 O O . GLY B 1 202 ? 6.901 20.742 -6.914 1 92.3 202 GLY B O 1
ATOM 3833 N N . TRP B 1 203 ? 7.208 21.193 -4.709 1 89.71 203 TRP B N 1
ATOM 3834 C CA . TRP B 1 203 ? 6.317 22.348 -4.665 1 89.71 203 TRP B CA 1
ATOM 3835 C C . TRP B 1 203 ? 7.083 23.612 -4.291 1 89.71 203 TRP B C 1
ATOM 3837 O O . TRP B 1 203 ? 7.51 23.77 -3.144 1 89.71 203 TRP B O 1
ATOM 3847 N N . VAL B 1 204 ? 7.36 24.405 -5.261 1 85.76 204 VAL B N 1
ATOM 3848 C CA . VAL B 1 204 ? 7.955 25.708 -4.984 1 85.76 204 VAL B CA 1
ATOM 3849 C C . VAL B 1 204 ? 6.938 26.811 -5.264 1 85.76 204 VAL B C 1
ATOM 3851 O O . VAL B 1 204 ? 6.666 27.134 -6.423 1 85.76 204 VAL B O 1
ATOM 3854 N N . CYS B 1 205 ? 6.417 27.367 -4.17 1 85.86 205 CYS B N 1
ATOM 3855 C CA . CYS B 1 205 ? 5.286 28.276 -4.32 1 85.86 205 CYS B CA 1
ATOM 3856 C C . CYS B 1 205 ? 5.645 29.677 -3.839 1 85.86 205 CYS B C 1
ATOM 3858 O O . CYS B 1 205 ? 6.141 29.847 -2.724 1 85.86 205 CYS B O 1
ATOM 3860 N N . ASP B 1 206 ? 5.574 30.601 -4.691 1 81.85 206 ASP B N 1
ATOM 3861 C CA . ASP B 1 206 ? 5.607 32.015 -4.33 1 81.85 206 ASP B CA 1
ATOM 3862 C C . ASP B 1 206 ? 4.199 32.556 -4.095 1 81.85 206 ASP B C 1
ATOM 3864 O O . ASP B 1 206 ? 3.472 32.844 -5.048 1 81.85 206 ASP B O 1
ATOM 3868 N N . LEU B 1 207 ? 3.896 32.732 -2.868 1 81.39 207 LEU B N 1
ATOM 3869 C CA . LEU B 1 207 ? 2.514 33.03 -2.507 1 81.39 207 LEU B CA 1
ATOM 3870 C C . LEU B 1 207 ? 2.195 34.502 -2.746 1 81.39 207 LEU B C 1
ATOM 3872 O O . LEU B 1 207 ? 1.049 34.927 -2.585 1 81.39 207 LEU B O 1
ATOM 3876 N N . ASP B 1 208 ? 3.22 35.265 -3.079 1 78.27 208 ASP B N 1
ATOM 3877 C CA . ASP B 1 208 ? 2.979 36.643 -3.494 1 78.27 208 ASP B CA 1
ATOM 3878 C C . ASP B 1 208 ? 2.502 36.705 -4.944 1 78.27 208 ASP B C 1
ATOM 3880 O O . ASP B 1 208 ? 1.986 37.733 -5.389 1 78.27 208 ASP B O 1
ATOM 3884 N N . ARG B 1 209 ? 2.725 35.681 -5.563 1 78.13 209 ARG B N 1
ATOM 3885 C CA . ARG B 1 209 ? 2.276 35.57 -6.947 1 78.13 209 ARG B CA 1
ATOM 3886 C C . ARG B 1 209 ? 0.993 34.752 -7.042 1 78.13 209 ARG B C 1
ATOM 3888 O O . ARG B 1 209 ? 0.422 34.362 -6.022 1 78.13 209 ARG B O 1
ATOM 3895 N N . SER B 1 210 ? 0.565 34.635 -8.283 1 77.37 210 SER B N 1
ATOM 3896 C CA . SER B 1 210 ? -0.669 33.89 -8.514 1 77.37 210 SER B CA 1
ATOM 3897 C C . SER B 1 210 ? -0.533 32.442 -8.054 1 77.37 210 SER B C 1
ATOM 3899 O O . SER B 1 210 ? 0.487 31.798 -8.306 1 77.37 210 SER B O 1
ATOM 3901 N N . TRP B 1 211 ? -1.518 31.994 -7.383 1 78.71 211 TRP B N 1
ATOM 3902 C CA . TRP B 1 211 ? -1.57 30.618 -6.901 1 78.71 211 TRP B CA 1
ATOM 3903 C C . TRP B 1 211 ? -1.519 29.632 -8.063 1 78.71 211 TRP B C 1
ATOM 3905 O O . TRP B 1 211 ? -1.144 28.47 -7.884 1 78.71 211 TRP B O 1
ATOM 3915 N N . GLU B 1 212 ? -1.783 30.138 -9.176 1 78.03 212 GLU B N 1
ATOM 3916 C CA . GLU B 1 212 ? -1.794 29.288 -10.363 1 78.03 212 GLU B CA 1
ATOM 3917 C C . GLU B 1 212 ? -0.378 28.891 -10.77 1 78.03 212 GLU B C 1
ATOM 3919 O O . GLU B 1 212 ? -0.186 27.911 -11.494 1 78.03 212 GLU B O 1
ATOM 3924 N N . LEU B 1 213 ? 0.496 29.651 -10.227 1 82.8 213 LEU B N 1
ATOM 3925 C CA . LEU B 1 213 ? 1.877 29.396 -10.621 1 82.8 213 LEU B CA 1
ATOM 3926 C C . LEU B 1 213 ? 2.523 28.363 -9.704 1 82.8 213 LEU B C 1
ATOM 3928 O O . LEU B 1 213 ? 3.632 27.897 -9.972 1 82.8 213 LEU B O 1
ATOM 3932 N N . CYS B 1 214 ? 1.803 28.005 -8.655 1 87.98 214 CYS B N 1
ATOM 3933 C CA . CYS B 1 214 ? 2.304 26.938 -7.797 1 87.98 214 CYS B CA 1
ATOM 3934 C C . CYS B 1 214 ? 1.966 25.569 -8.375 1 87.98 214 CYS B C 1
ATOM 3936 O O . CYS B 1 214 ? 0.871 25.049 -8.153 1 87.98 214 CYS B O 1
ATOM 3938 N N . LEU B 1 215 ? 2.917 25.063 -9.103 1 89.46 215 LEU B N 1
ATOM 3939 C CA . LEU B 1 215 ? 2.702 23.807 -9.813 1 89.46 215 LEU B CA 1
ATOM 3940 C C . LEU B 1 215 ? 3.706 22.751 -9.364 1 89.46 215 LEU B C 1
ATOM 3942 O O . LEU B 1 215 ? 4.854 23.073 -9.049 1 89.46 215 LEU B O 1
ATOM 3946 N N . PRO B 1 216 ? 3.248 21.505 -9.355 1 91.9 216 PRO B N 1
ATOM 3947 C CA . PRO B 1 216 ? 4.176 20.434 -8.982 1 91.9 216 PRO B CA 1
ATOM 3948 C C . PRO B 1 216 ? 5.209 20.144 -10.068 1 91.9 216 PRO B C 1
ATOM 3950 O O . PRO B 1 216 ? 4.893 20.207 -11.259 1 91.9 216 PRO B O 1
ATOM 3953 N N . ARG B 1 217 ? 6.413 19.871 -9.669 1 93.46 217 ARG B N 1
ATOM 3954 C CA . ARG B 1 217 ? 7.473 19.422 -10.566 1 93.46 217 ARG B CA 1
ATOM 3955 C C . ARG B 1 217 ? 7.911 18.001 -10.229 1 93.46 217 ARG B C 1
ATOM 3957 O O . ARG B 1 217 ? 8.216 17.698 -9.073 1 93.46 217 ARG B O 1
ATOM 3964 N N . TYR B 1 218 ? 7.952 17.201 -11.281 1 95.48 218 TYR B N 1
ATOM 3965 C CA . TYR B 1 218 ? 8.296 15.799 -11.071 1 95.48 218 TYR B CA 1
ATOM 3966 C C . TYR B 1 218 ? 9.734 15.522 -11.493 1 95.48 218 TYR B C 1
ATOM 3968 O O . TYR B 1 218 ? 10.205 16.053 -12.502 1 95.48 218 TYR B O 1
ATOM 3976 N N . SER B 1 219 ? 10.394 14.729 -10.711 1 95.46 219 SER B N 1
ATOM 3977 C CA . SER B 1 219 ? 11.703 14.19 -11.066 1 95.46 219 SER B CA 1
ATOM 3978 C C . SER B 1 219 ? 11.838 12.735 -10.628 1 95.46 219 SER B C 1
ATOM 3980 O O . SER B 1 219 ? 11.097 12.272 -9.758 1 95.46 219 SER B O 1
ATOM 3982 N N . PHE B 1 220 ? 12.773 12.035 -11.284 1 96.28 220 PHE B N 1
ATOM 3983 C CA . PHE B 1 220 ? 12.882 10.593 -11.098 1 96.28 220 PHE B CA 1
ATOM 3984 C C . PHE B 1 220 ? 14.336 10.183 -10.895 1 96.28 220 PHE B C 1
ATOM 3986 O O . PHE B 1 220 ? 15.235 10.717 -11.548 1 96.28 220 PHE B O 1
ATOM 3993 N N . THR B 1 221 ? 14.501 9.265 -9.96 1 94.33 221 THR B N 1
ATOM 3994 C CA . THR B 1 221 ? 15.859 8.807 -9.685 1 94.33 221 THR B CA 1
ATOM 3995 C C . THR B 1 221 ? 15.847 7.392 -9.113 1 94.33 221 THR B C 1
ATOM 3997 O O . THR B 1 221 ? 14.859 6.969 -8.509 1 94.33 221 THR B O 1
ATOM 4000 N N . ARG B 1 222 ? 16.853 6.718 -9.365 1 92.46 222 ARG B N 1
ATOM 4001 C CA . ARG B 1 222 ? 17.048 5.451 -8.668 1 92.46 222 ARG B CA 1
ATOM 4002 C C . ARG B 1 222 ? 17.63 5.676 -7.276 1 92.46 222 ARG B C 1
ATOM 4004 O O . ARG B 1 222 ? 18.613 6.403 -7.119 1 92.46 222 ARG B O 1
ATOM 4011 N N . LEU B 1 223 ? 17.131 5.137 -6.263 1 90.07 223 LEU B N 1
ATOM 4012 C CA . LEU B 1 223 ? 17.511 5.436 -4.886 1 90.07 223 LEU B CA 1
ATOM 4013 C C . LEU B 1 223 ? 18.478 4.387 -4.349 1 90.07 223 LEU B C 1
ATOM 4015 O O . LEU B 1 223 ? 19.186 4.633 -3.369 1 90.07 223 LEU B O 1
ATOM 4019 N N . ASP B 1 224 ? 18.522 3.213 -4.894 1 84.53 224 ASP B N 1
ATOM 4020 C CA . ASP B 1 224 ? 19.396 2.171 -4.365 1 84.53 224 ASP B CA 1
ATOM 4021 C C . ASP B 1 224 ? 20.647 2.013 -5.227 1 84.53 224 ASP B C 1
ATOM 4023 O O . ASP B 1 224 ? 21.265 0.947 -5.244 1 84.53 224 ASP B O 1
ATOM 4027 N N . GLY B 1 225 ? 20.904 2.956 -6.003 1 72.67 225 GLY B N 1
ATOM 4028 C CA . GLY B 1 225 ? 22.01 2.882 -6.944 1 72.67 225 GLY B CA 1
ATOM 4029 C C . GLY B 1 225 ? 23.35 2.646 -6.272 1 72.67 225 GLY B C 1
ATOM 4030 O O . GLY B 1 225 ? 24.185 1.899 -6.785 1 72.67 225 GLY B O 1
ATOM 4031 N N . VAL B 1 226 ? 23.456 3.205 -5.195 1 66.06 226 VAL B N 1
ATOM 4032 C CA . VAL B 1 226 ? 24.755 3.11 -4.537 1 66.06 226 VAL B CA 1
ATOM 4033 C C . VAL B 1 226 ? 24.947 1.704 -3.973 1 66.06 226 VAL B C 1
ATOM 4035 O O . VAL B 1 226 ? 26.067 1.187 -3.944 1 66.06 226 VAL B O 1
ATOM 4038 N N . THR B 1 227 ? 23.894 1.131 -3.601 1 59.44 227 THR B N 1
ATOM 4039 C CA . THR B 1 227 ? 23.997 -0.191 -2.994 1 59.44 227 THR B CA 1
ATOM 4040 C C . THR B 1 227 ? 23.825 -1.284 -4.045 1 59.44 227 THR B C 1
ATOM 4042 O O . THR B 1 227 ? 23.921 -2.473 -3.733 1 59.44 227 THR B O 1
ATOM 4045 N N . ARG B 1 228 ? 23.574 -0.803 -5.142 1 60.48 228 ARG B N 1
ATOM 4046 C CA . ARG B 1 228 ? 23.272 -1.747 -6.213 1 60.48 228 ARG B CA 1
ATOM 4047 C C . ARG B 1 228 ? 24.423 -2.726 -6.421 1 60.48 228 ARG B C 1
ATOM 4049 O O . ARG B 1 228 ? 24.203 -3.879 -6.796 1 60.48 228 ARG B O 1
ATOM 4056 N N . HIS B 1 229 ? 25.619 -2.15 -6.311 1 56.57 229 HIS B N 1
ATOM 4057 C CA . HIS B 1 229 ? 26.778 -2.971 -6.645 1 56.57 229 HIS B CA 1
ATOM 4058 C C . HIS B 1 229 ? 27.092 -3.961 -5.529 1 56.57 229 HIS B C 1
ATOM 4060 O O . HIS B 1 229 ? 28.089 -4.684 -5.598 1 56.57 229 HIS B O 1
ATOM 4066 N N . SER B 1 230 ? 26.154 -3.896 -4.571 1 51.63 230 SER B N 1
ATOM 4067 C CA . SER B 1 230 ? 26.476 -4.881 -3.543 1 51.63 230 SER B CA 1
ATOM 4068 C C . SER B 1 230 ? 26.066 -6.284 -3.975 1 51.63 230 SER B C 1
ATOM 4070 O O . SER B 1 230 ? 24.946 -6.492 -4.445 1 51.63 230 SER B O 1
ATOM 4072 N N . PRO B 1 231 ? 27.014 -7.088 -4.166 1 53.59 231 PRO B N 1
ATOM 4073 C CA . PRO B 1 231 ? 26.784 -8.458 -4.63 1 53.59 231 PRO B CA 1
ATOM 4074 C C . PRO B 1 231 ? 25.603 -9.128 -3.932 1 53.59 231 PRO B C 1
ATOM 4076 O O . PRO B 1 231 ? 24.943 -9.991 -4.517 1 53.59 231 PRO B O 1
ATOM 4079 N N . SER B 1 232 ? 25.379 -8.787 -2.692 1 49.15 232 SER B N 1
ATOM 4080 C CA . SER B 1 232 ? 24.453 -9.542 -1.854 1 49.15 232 SER B CA 1
ATOM 4081 C C . SER B 1 232 ? 23.007 -9.144 -2.131 1 49.15 232 SER B C 1
ATOM 4083 O O . SER B 1 232 ? 22.082 -9.91 -1.852 1 49.15 232 SER B O 1
ATOM 4085 N N . SER B 1 233 ? 22.906 -7.939 -2.725 1 57.07 233 SER B N 1
ATOM 4086 C CA . SER B 1 233 ? 21.496 -7.624 -2.926 1 57.07 233 SER B CA 1
ATOM 4087 C C . SER B 1 233 ? 21.281 -6.844 -4.219 1 57.07 233 SER B C 1
ATOM 4089 O O . SER B 1 233 ? 21.066 -5.631 -4.19 1 57.07 233 SER B O 1
ATOM 4091 N N . PRO B 1 234 ? 21.454 -7.468 -5.435 1 62.51 234 PRO B N 1
ATOM 4092 C CA . PRO B 1 234 ? 21.468 -6.78 -6.729 1 62.51 234 PRO B CA 1
ATOM 4093 C C . PRO B 1 234 ? 20.154 -6.064 -7.031 1 62.51 234 PRO B C 1
ATOM 4095 O O . PRO B 1 234 ? 20.104 -5.208 -7.918 1 62.51 234 PRO B O 1
ATOM 4098 N N . GLY B 1 235 ? 19.284 -6.186 -6.062 1 83.82 235 GLY B N 1
ATOM 4099 C CA . GLY B 1 235 ? 17.999 -5.559 -6.325 1 83.82 235 GLY B CA 1
ATOM 4100 C C . GLY B 1 235 ? 17.078 -5.556 -5.119 1 83.82 235 GLY B C 1
ATOM 4101 O O . GLY B 1 235 ? 17.541 -5.489 -3.979 1 83.82 235 GLY B O 1
ATOM 4102 N N . TYR B 1 236 ? 15.921 -5.415 -5.381 1 91.46 236 TYR B N 1
ATOM 4103 C CA . TYR B 1 236 ? 14.95 -5.38 -4.294 1 91.46 236 TYR B CA 1
ATOM 4104 C C . TYR B 1 236 ? 14.047 -6.607 -4.33 1 91.46 236 TYR B C 1
ATOM 4106 O O . TYR B 1 236 ? 13.343 -6.84 -5.315 1 91.46 236 TYR B O 1
ATOM 4114 N N . ASN B 1 237 ? 14.132 -7.331 -3.246 1 92.28 237 ASN B N 1
ATOM 4115 C CA . ASN B 1 237 ? 13.259 -8.489 -3.094 1 92.28 237 ASN B CA 1
ATOM 4116 C C . ASN B 1 237 ? 12.859 -8.703 -1.637 1 92.28 237 ASN B C 1
ATOM 4118 O O . ASN B 1 237 ? 13.471 -8.134 -0.731 1 92.28 237 ASN B O 1
ATOM 4122 N N . PHE B 1 238 ? 11.858 -9.429 -1.447 1 93.02 238 PHE B N 1
ATOM 4123 C CA . PHE B 1 238 ? 11.396 -9.789 -0.112 1 93.02 238 PHE B CA 1
ATOM 4124 C C . PHE B 1 238 ? 10.654 -11.12 -0.137 1 93.02 238 PHE B C 1
ATOM 4126 O O . PHE B 1 238 ? 10.342 -11.643 -1.209 1 93.02 238 PHE B O 1
ATOM 4133 N N . ARG B 1 239 ? 10.465 -11.671 1.053 1 94.16 239 ARG B N 1
ATOM 4134 C CA . ARG B 1 239 ? 9.786 -12.955 1.189 1 94.16 239 ARG B CA 1
ATOM 4135 C C . ARG B 1 239 ? 8.466 -12.799 1.938 1 94.16 239 ARG B C 1
ATOM 4137 O O . ARG B 1 239 ? 8.373 -12.016 2.886 1 94.16 239 ARG B O 1
ATOM 4144 N N . HIS B 1 240 ? 7.483 -13.501 1.463 1 93.1 240 HIS B N 1
ATOM 4145 C CA . HIS B 1 240 ? 6.218 -13.636 2.177 1 93.1 240 HIS B CA 1
ATOM 4146 C C . HIS B 1 240 ? 5.613 -15.02 1.966 1 93.1 240 HIS B C 1
ATOM 4148 O O . HIS B 1 240 ? 6.061 -15.773 1.099 1 93.1 240 HIS B O 1
ATOM 4154 N N . ALA B 1 241 ? 4.676 -15.348 2.822 1 94.24 241 ALA B N 1
ATOM 4155 C CA . ALA B 1 241 ? 4.102 -16.689 2.74 1 94.24 241 ALA B CA 1
ATOM 4156 C C . ALA B 1 241 ? 2.581 -16.642 2.861 1 94.24 241 ALA B C 1
ATOM 4158 O O . ALA B 1 241 ? 2.029 -15.729 3.478 1 94.24 241 ALA B O 1
ATOM 4159 N N . ARG B 1 242 ? 1.969 -17.555 2.143 1 91.68 242 ARG B N 1
ATOM 4160 C CA . ARG B 1 242 ? 0.547 -17.838 2.305 1 91.68 242 ARG B CA 1
ATOM 4161 C C . ARG B 1 242 ? 0.331 -19.162 3.029 1 91.68 242 ARG B C 1
ATOM 4163 O O . ARG B 1 242 ? 0.974 -20.164 2.708 1 91.68 242 ARG B O 1
ATOM 4170 N N . TYR B 1 243 ? -0.594 -19.205 3.986 1 91.42 243 TYR B N 1
ATOM 4171 C CA . TYR B 1 243 ? -0.809 -20.397 4.798 1 91.42 243 TYR B CA 1
ATOM 4172 C C . TYR B 1 243 ? -2.162 -21.029 4.493 1 91.42 243 TYR B C 1
ATOM 4174 O O . TYR B 1 243 ? -3.126 -20.326 4.181 1 91.42 243 TYR B O 1
ATOM 4182 N N . TYR B 1 244 ? -2.156 -22.273 4.529 1 87.77 244 TYR B N 1
ATOM 4183 C CA . TYR B 1 244 ? -3.393 -23.015 4.312 1 87.77 244 TYR B CA 1
ATOM 4184 C C . TYR B 1 244 ? -3.386 -24.325 5.092 1 87.77 244 TYR B C 1
ATOM 4186 O O . TYR B 1 244 ? -2.369 -24.697 5.683 1 87.77 244 TYR B O 1
ATOM 4194 N N . ARG B 1 245 ? -4.578 -24.84 5.193 1 85.92 245 ARG B N 1
ATOM 4195 C CA . ARG B 1 245 ? -4.714 -26.108 5.902 1 85.92 245 ARG B CA 1
ATOM 4196 C C . ARG B 1 245 ? -4.841 -27.271 4.924 1 85.92 245 ARG B C 1
ATOM 4198 O O . ARG B 1 245 ? -5.648 -27.222 3.994 1 85.92 245 ARG B O 1
ATOM 4205 N N . GLY B 1 246 ? -4.009 -28.161 5.134 1 79.79 246 GLY B N 1
ATOM 4206 C CA . GLY B 1 246 ? -4.057 -29.357 4.309 1 79.79 246 GLY B CA 1
ATOM 4207 C C . GLY B 1 246 ? -5.196 -30.289 4.674 1 79.79 246 GLY B C 1
ATOM 4208 O O . GLY B 1 246 ? -5.92 -30.044 5.641 1 79.79 246 GLY B O 1
ATOM 4209 N N . HIS B 1 247 ? -5.384 -31.322 3.906 1 77.08 247 HIS B N 1
ATOM 4210 C CA . HIS B 1 247 ? -6.468 -32.285 4.06 1 77.08 247 HIS B CA 1
ATOM 4211 C C . HIS B 1 247 ? -6.404 -32.975 5.419 1 77.08 247 HIS B C 1
ATOM 4213 O O . HIS B 1 247 ? -7.44 -33.303 6.002 1 77.08 247 HIS B O 1
ATOM 4219 N N . ASN B 1 248 ? -5.225 -33.175 5.908 1 79.69 248 ASN B N 1
ATOM 4220 C CA . ASN B 1 248 ? -5.073 -33.879 7.177 1 79.69 248 ASN B CA 1
ATOM 4221 C C . ASN B 1 248 ? -5.002 -32.908 8.352 1 79.69 248 ASN B C 1
ATOM 4223 O O . ASN B 1 248 ? -4.624 -33.295 9.46 1 79.69 248 ASN B O 1
ATOM 4227 N N . GLY B 1 249 ? -5.205 -31.64 8.025 1 83.81 249 GLY B N 1
ATOM 4228 C CA . GLY B 1 249 ? -5.178 -30.65 9.09 1 83.81 249 GLY B CA 1
ATOM 4229 C C . GLY B 1 249 ? -3.814 -30.013 9.278 1 83.81 249 GLY B C 1
ATOM 4230 O O . GLY B 1 249 ? -3.644 -29.137 10.129 1 83.81 249 GLY B O 1
ATOM 4231 N N . THR B 1 250 ? -2.909 -30.498 8.507 1 88.24 250 THR B N 1
ATOM 4232 C CA . THR B 1 250 ? -1.554 -29.969 8.611 1 88.24 250 THR B CA 1
ATOM 4233 C C . THR B 1 250 ? -1.473 -28.57 8.006 1 88.24 250 THR B C 1
ATOM 4235 O O . THR B 1 250 ? -2.097 -28.294 6.98 1 88.24 250 THR B O 1
ATOM 4238 N N . GLU B 1 251 ? -0.661 -27.76 8.738 1 91.99 251 GLU B N 1
ATOM 4239 C CA . GLU B 1 251 ? -0.431 -26.422 8.201 1 91.99 251 GLU B CA 1
ATOM 4240 C C . GLU B 1 251 ? 0.578 -26.453 7.056 1 91.99 251 GLU B C 1
ATOM 4242 O O . GLU B 1 251 ? 1.664 -27.019 7.194 1 91.99 251 GLU B O 1
ATOM 4247 N N . LEU B 1 252 ? 0.157 -25.918 5.958 1 92.67 252 LEU B N 1
ATOM 4248 C CA . LEU B 1 252 ? 1.011 -25.785 4.782 1 92.67 252 LEU B CA 1
ATOM 4249 C C . LEU B 1 252 ? 1.21 -24.317 4.418 1 92.67 252 LEU B C 1
ATOM 4251 O O . LEU B 1 252 ? 0.408 -23.464 4.803 1 92.67 252 LEU B O 1
ATOM 4255 N N . ARG B 1 253 ? 2.376 -24.163 3.678 1 94.23 253 ARG B N 1
ATOM 4256 C CA . ARG B 1 253 ? 2.518 -22.797 3.185 1 94.23 253 ARG B CA 1
ATOM 4257 C C . ARG B 1 253 ? 3.164 -22.777 1.804 1 94.23 253 ARG B C 1
ATOM 4259 O O . ARG B 1 253 ? 3.791 -23.755 1.392 1 94.23 253 ARG B O 1
ATOM 4266 N N . THR B 1 254 ? 2.847 -21.723 1.152 1 93.49 254 THR B N 1
ATOM 4267 C CA . THR B 1 254 ? 3.586 -21.363 -0.053 1 93.49 254 THR B CA 1
ATOM 4268 C C . THR B 1 254 ? 4.483 -20.155 0.203 1 93.49 254 THR B C 1
ATOM 4270 O O . THR B 1 254 ? 3.999 -19.081 0.567 1 93.49 254 THR B O 1
ATOM 4273 N N . LEU B 1 255 ? 5.745 -20.429 0.07 1 95.95 255 LEU B N 1
ATOM 4274 C CA . LEU B 1 255 ? 6.71 -19.347 0.229 1 95.95 255 LEU B CA 1
ATOM 4275 C C . LEU B 1 255 ? 6.946 -18.63 -1.096 1 95.95 255 LEU B C 1
ATOM 4277 O O . LEU B 1 255 ? 7.127 -19.274 -2.132 1 95.95 255 LEU B O 1
ATOM 4281 N N . THR B 1 256 ? 6.923 -17.309 -1.025 1 94.86 256 THR B N 1
ATOM 4282 C CA . THR B 1 256 ? 7.171 -16.513 -2.221 1 94.86 256 THR B CA 1
ATOM 4283 C C . THR B 1 256 ? 8.381 -15.603 -2.025 1 94.86 256 THR B C 1
ATOM 4285 O O . THR B 1 256 ? 8.444 -14.847 -1.053 1 94.86 256 THR B O 1
ATOM 4288 N N . LYS B 1 257 ? 9.351 -15.795 -2.81 1 94.65 257 LYS B N 1
ATOM 4289 C CA . LYS B 1 257 ? 10.388 -14.782 -2.984 1 94.65 257 LYS B CA 1
ATOM 4290 C C . LYS B 1 257 ? 10.038 -13.826 -4.121 1 94.65 257 LYS B C 1
ATOM 4292 O O . LYS B 1 257 ? 10.086 -14.204 -5.293 1 94.65 257 LYS B O 1
ATOM 4297 N N . ALA B 1 258 ? 9.755 -12.648 -3.779 1 95.5 258 ALA B N 1
ATOM 4298 C CA . ALA B 1 258 ? 9.231 -11.687 -4.746 1 95.5 258 ALA B CA 1
ATOM 4299 C C . ALA B 1 258 ? 10.281 -10.64 -5.103 1 95.5 258 ALA B C 1
ATOM 4301 O O . ALA B 1 258 ? 10.882 -10.026 -4.218 1 95.5 258 ALA B O 1
ATOM 4302 N N . PHE B 1 259 ? 10.527 -10.521 -6.419 1 94.13 259 PHE B N 1
ATOM 4303 C CA . PHE B 1 259 ? 11.314 -9.412 -6.947 1 94.13 259 PHE B CA 1
ATOM 4304 C C . PHE B 1 259 ? 10.407 -8.319 -7.498 1 94.13 259 PHE B C 1
ATOM 4306 O O . PHE B 1 259 ? 9.421 -8.607 -8.179 1 94.13 259 PHE B O 1
ATOM 4313 N N . GLY B 1 260 ? 10.731 -7.123 -7.141 1 96.34 260 GLY B N 1
ATOM 4314 C CA . GLY B 1 260 ? 9.87 -6.047 -7.605 1 96.34 260 GLY B CA 1
ATOM 4315 C C . GLY B 1 260 ? 10.567 -4.7 -7.644 1 96.34 260 GLY B C 1
ATOM 4316 O O . GLY B 1 260 ? 11.71 -4.574 -7.201 1 96.34 260 GLY B O 1
ATOM 4317 N N . ILE B 1 261 ? 9.889 -3.807 -8.231 1 96.88 261 ILE B N 1
ATOM 4318 C CA . ILE B 1 261 ? 10.315 -2.412 -8.255 1 96.88 261 ILE B CA 1
ATOM 4319 C C . ILE B 1 261 ? 9.577 -1.628 -7.172 1 96.88 261 ILE B C 1
ATOM 4321 O O . ILE B 1 261 ? 8.349 -1.518 -7.204 1 96.88 261 ILE B O 1
ATOM 4325 N N . ARG B 1 262 ? 10.337 -1.195 -6.239 1 96.2 262 ARG B N 1
ATOM 4326 C CA . ARG B 1 262 ? 9.777 -0.36 -5.182 1 96.2 262 ARG B CA 1
ATOM 4327 C C . ARG B 1 262 ? 9.744 1.106 -5.602 1 96.2 262 ARG B C 1
ATOM 4329 O O . ARG B 1 262 ? 10.737 1.637 -6.103 1 96.2 262 ARG B O 1
ATOM 4336 N N . PHE B 1 263 ? 8.634 1.745 -5.431 1 96.49 263 PHE B N 1
ATOM 4337 C CA . PHE B 1 263 ? 8.474 3.165 -5.723 1 96.49 263 PHE B CA 1
ATOM 4338 C C . PHE B 1 263 ? 8.299 3.966 -4.438 1 96.49 263 PHE B C 1
ATOM 4340 O O . PHE B 1 263 ? 7.456 3.632 -3.603 1 96.49 263 PHE B O 1
ATOM 4347 N N . ASP B 1 264 ? 9.121 4.899 -4.316 1 94.47 264 ASP B N 1
ATOM 4348 C CA . ASP B 1 264 ? 9.008 5.856 -3.219 1 94.47 264 ASP B CA 1
ATOM 4349 C C . ASP B 1 264 ? 8.59 7.232 -3.731 1 94.47 264 ASP B C 1
ATOM 4351 O O . ASP B 1 264 ? 9.339 7.881 -4.464 1 94.47 264 ASP B O 1
ATOM 4355 N N . VAL B 1 265 ? 7.439 7.702 -3.308 1 95.28 265 VAL B N 1
ATOM 4356 C CA . VAL B 1 265 ? 7.004 9.051 -3.657 1 95.28 265 VAL B CA 1
ATOM 4357 C C . VAL B 1 265 ? 7.429 10.03 -2.565 1 95.28 265 VAL B C 1
ATOM 4359 O O . VAL B 1 265 ? 6.973 9.932 -1.423 1 95.28 265 VAL B O 1
ATOM 4362 N N . LEU B 1 266 ? 8.252 10.947 -2.919 1 93.14 266 LEU B N 1
ATOM 4363 C CA . LEU B 1 266 ? 8.799 11.931 -1.991 1 93.14 266 LEU B CA 1
ATOM 4364 C C . LEU B 1 266 ? 8.294 13.331 -2.325 1 93.14 266 LEU B C 1
ATOM 4366 O O . LEU B 1 266 ? 8.346 13.755 -3.482 1 93.14 266 LEU B O 1
ATOM 4370 N N . VAL B 1 267 ? 7.775 14.013 -1.339 1 91.24 267 VAL B N 1
ATOM 4371 C CA . VAL B 1 267 ? 7.233 15.35 -1.558 1 91.24 267 VAL B CA 1
ATOM 4372 C C . VAL B 1 267 ? 8.073 16.378 -0.805 1 91.24 267 VAL B C 1
ATOM 4374 O O . VAL B 1 267 ? 8.383 16.193 0.374 1 91.24 267 VAL B O 1
ATOM 4377 N N . TYR B 1 268 ? 8.438 17.296 -1.502 1 84.43 268 TYR B N 1
ATOM 4378 C CA . TYR B 1 268 ? 9.168 18.41 -0.906 1 84.43 268 TYR B CA 1
ATOM 4379 C C . TYR B 1 268 ? 8.577 19.745 -1.341 1 84.43 268 TYR B C 1
ATOM 4381 O O . TYR B 1 268 ? 7.946 19.837 -2.397 1 84.43 268 TYR B O 1
ATOM 4389 N N . GLY B 1 269 ? 8.712 20.688 -0.435 1 85.48 269 GLY B N 1
ATOM 4390 C CA . GLY B 1 269 ? 8.172 21.976 -0.839 1 85.48 269 GLY B CA 1
ATOM 4391 C C . GLY B 1 269 ? 8.565 23.106 0.093 1 85.48 269 GLY B C 1
ATOM 4392 O O . GLY B 1 269 ? 8.991 22.865 1.225 1 85.48 269 GLY B O 1
ATOM 4393 N N . ASN B 1 270 ? 8.576 24.179 -0.535 1 79.1 270 ASN B N 1
ATOM 4394 C CA . ASN B 1 270 ? 8.781 25.436 0.177 1 79.1 270 ASN B CA 1
ATOM 4395 C C . ASN B 1 270 ? 7.84 26.526 -0.328 1 79.1 270 ASN B C 1
ATOM 4397 O O . ASN B 1 270 ? 7.541 26.591 -1.522 1 79.1 270 ASN B O 1
ATOM 4401 N N . ALA B 1 271 ? 7.285 27.138 0.626 1 80.95 271 ALA B N 1
ATOM 4402 C CA . ALA B 1 271 ? 6.455 28.287 0.272 1 80.95 271 ALA B CA 1
ATOM 4403 C C . ALA B 1 271 ? 6.99 29.567 0.908 1 80.95 271 ALA B C 1
ATOM 4405 O O . ALA B 1 271 ? 7.47 29.549 2.044 1 80.95 271 ALA B O 1
ATOM 4406 N N . ARG B 1 272 ? 7.002 30.607 0.188 1 75.14 272 ARG B N 1
ATOM 4407 C CA . ARG B 1 272 ? 7.475 31.889 0.703 1 75.14 272 ARG B CA 1
ATOM 4408 C C . ARG B 1 272 ? 6.435 32.983 0.485 1 75.14 272 ARG B C 1
ATOM 4410 O O . ARG B 1 272 ? 5.672 32.938 -0.482 1 75.14 272 ARG B O 1
ATOM 4417 N N . LYS B 1 273 ? 6.217 33.753 1.516 1 74.85 273 LYS B N 1
ATOM 4418 C CA . LYS B 1 273 ? 5.402 34.961 1.42 1 74.85 273 LYS B CA 1
ATOM 4419 C C . LYS B 1 273 ? 6.164 36.18 1.932 1 74.85 273 LYS B C 1
ATOM 4421 O O . LYS B 1 273 ? 6.825 36.115 2.97 1 74.85 273 LYS B O 1
ATOM 4426 N N . PHE B 1 274 ? 6.282 37.266 1.143 1 59.81 274 PHE B N 1
ATOM 4427 C CA . PHE B 1 274 ? 6.935 38.493 1.585 1 59.81 274 PHE B CA 1
ATOM 4428 C C . PHE B 1 274 ? 6.031 39.278 2.529 1 59.81 274 PHE B C 1
ATOM 4430 O O . PHE B 1 274 ? 4.874 39.552 2.204 1 59.81 274 PHE B O 1
ATOM 4437 N N . GLU B 1 275 ? 6.202 39.241 3.848 1 57.15 275 GLU B N 1
ATOM 4438 C CA . GLU B 1 275 ? 5.468 40.115 4.758 1 57.15 275 GLU B CA 1
ATOM 4439 C C . GLU B 1 275 ? 6.145 41.478 4.88 1 57.15 275 GLU B C 1
ATOM 4441 O O . GLU B 1 275 ? 7.373 41.562 4.954 1 57.15 275 GLU B O 1
ATOM 4446 N N . GLU B 1 276 ? 5.459 42.649 4.553 1 44.53 276 GLU B N 1
ATOM 4447 C CA . GLU B 1 276 ? 5.941 43.981 4.904 1 44.53 276 GLU B CA 1
ATOM 4448 C C . GLU B 1 276 ? 6.089 44.135 6.416 1 44.53 276 GLU B C 1
ATOM 4450 O O . GLU B 1 276 ? 5.115 43.991 7.157 1 44.53 276 GLU B O 1
ATOM 4455 N N . VAL B 1 277 ? 7.011 43.783 7.113 1 39.5 277 VAL B N 1
ATOM 4456 C CA . VAL B 1 277 ? 7.222 44.172 8.503 1 39.5 277 VAL B CA 1
ATOM 4457 C C . VAL B 1 277 ? 7.164 45.693 8.628 1 39.5 277 VAL B C 1
ATOM 4459 O O . VAL B 1 277 ? 7.972 46.403 8.026 1 39.5 277 VAL B O 1
ATOM 4462 N N . SER B 1 278 ? 6.012 46.343 8.811 1 34.98 278 SER B N 1
ATOM 4463 C CA . SER B 1 278 ? 6.035 47.727 9.274 1 34.98 278 SER B CA 1
ATOM 4464 C C . SER B 1 278 ? 6.927 47.885 10.5 1 34.98 278 SER B C 1
ATOM 4466 O O . SER B 1 278 ? 6.721 47.217 11.515 1 34.98 278 SER B O 1
ATOM 4468 N N . GLY B 1 279 ? 8.181 48.144 10.429 1 33.89 279 GLY B N 1
ATOM 4469 C CA . GLY B 1 279 ? 9.049 48.652 11.478 1 33.89 279 GLY B CA 1
ATOM 4470 C C . GLY B 1 279 ? 8.386 49.708 12.343 1 33.89 279 GLY B C 1
ATOM 4471 O O . GLY B 1 279 ? 8.103 50.813 11.875 1 33.89 279 GLY B O 1
ATOM 4472 N N . GLU B 1 280 ? 7.343 49.547 13.061 1 31.89 280 GLU B N 1
ATOM 4473 C CA . GLU B 1 280 ? 7.122 50.596 14.051 1 31.89 280 GLU B CA 1
ATOM 4474 C C . GLU B 1 280 ? 8.389 50.871 14.857 1 31.89 280 GLU B C 1
ATOM 4476 O O . GLU B 1 280 ? 8.953 49.959 15.466 1 31.89 280 GLU B O 1
ATOM 4481 N N . ALA B 1 281 ? 9.235 51.867 14.453 1 32.72 281 ALA B N 1
ATOM 4482 C CA . ALA B 1 281 ? 10.247 52.676 15.127 1 32.72 281 ALA B CA 1
ATOM 4483 C C . ALA B 1 281 ? 9.812 53.027 16.547 1 32.72 281 ALA B C 1
ATOM 4485 O O . ALA B 1 281 ? 8.854 53.779 16.741 1 32.72 281 ALA B O 1
ATOM 4486 N N . GLY B 1 282 ? 9.58 52.118 17.423 1 29.65 282 GLY B N 1
ATOM 4487 C CA . GLY B 1 282 ? 9.676 52.705 18.75 1 29.65 282 GLY B CA 1
ATOM 4488 C C . GLY B 1 282 ? 10.771 53.748 18.863 1 29.65 282 GLY B C 1
ATOM 4489 O O . GLY B 1 282 ? 11.914 53.502 18.473 1 29.65 282 GLY B O 1
ATOM 4490 N N . THR B 1 283 ? 10.409 55.036 18.6 1 29.13 283 THR B N 1
ATOM 4491 C CA . THR B 1 283 ? 11.017 56.319 18.932 1 29.13 283 THR B CA 1
ATOM 4492 C C . THR B 1 283 ? 11.673 56.267 20.309 1 29.13 283 THR B C 1
ATOM 4494 O O . THR B 1 283 ? 10.985 56.166 21.327 1 29.13 283 THR B O 1
ATOM 4497 N N . PHE B 1 284 ? 12.651 55.367 20.562 1 25.2 284 PHE B N 1
ATOM 4498 C CA . PHE B 1 284 ? 13.461 55.693 21.73 1 25.2 284 PHE B CA 1
ATOM 4499 C C . PHE B 1 284 ? 13.922 57.145 21.681 1 25.2 284 PHE B C 1
ATOM 4501 O O . PHE B 1 284 ? 14.74 57.514 20.836 1 25.2 284 PHE B O 1
ATOM 4508 N N . TRP B 1 285 ? 12.974 58.151 21.857 1 26.4 285 TRP B N 1
ATOM 4509 C CA . TRP B 1 285 ? 13.294 59.522 22.241 1 26.4 285 TRP B CA 1
ATOM 4510 C C . TRP B 1 285 ? 14.406 59.551 23.283 1 26.4 285 TRP B C 1
ATOM 4512 O O . TRP B 1 285 ? 14.323 58.87 24.308 1 26.4 285 TRP B O 1
ATOM 4522 N N . GLY B 1 286 ? 15.669 59.492 22.815 1 25.21 286 GLY B N 1
ATOM 4523 C CA . GLY B 1 286 ? 16.842 59.9 23.571 1 25.21 286 GLY B CA 1
ATOM 4524 C C . GLY B 1 286 ? 16.586 61.091 24.475 1 25.21 286 GLY B C 1
ATOM 4525 O O . GLY B 1 286 ? 16.254 62.178 23.998 1 25.21 286 GLY B O 1
ATOM 4526 N N . LEU B 1 287 ? 15.755 60.879 25.59 1 26.02 287 LEU B N 1
ATOM 4527 C CA . LEU B 1 287 ? 15.693 61.923 26.607 1 26.02 287 LEU B CA 1
ATOM 4528 C C . LEU B 1 287 ? 17.076 62.512 26.867 1 26.02 287 LEU B C 1
ATOM 4530 O O . LEU B 1 287 ? 18.039 61.773 27.084 1 26.02 287 LEU B O 1
ATOM 4534 N N . GLY B 1 288 ? 17.461 63.552 26.057 1 26.24 288 GLY B N 1
ATOM 4535 C CA . GLY B 1 288 ? 18.556 64.489 26.248 1 26.24 288 GLY B CA 1
ATOM 4536 C C . GLY B 1 288 ? 18.771 64.867 27.702 1 26.24 288 GLY B C 1
ATOM 4537 O O . GLY B 1 288 ? 17.817 64.929 28.48 1 26.24 288 GLY B O 1
ATOM 4538 N N . PRO B 1 289 ? 19.953 64.345 28.333 1 27.66 289 PRO B N 1
ATOM 4539 C CA . PRO B 1 289 ? 20.334 64.816 29.667 1 27.66 289 PRO B CA 1
ATOM 4540 C C . PRO B 1 289 ? 20.154 66.323 29.834 1 27.66 289 PRO B C 1
ATOM 4542 O O . PRO B 1 289 ? 20.46 67.09 28.918 1 27.66 289 PRO B O 1
ATOM 4545 N N . CYS B 1 290 ? 18.926 66.815 30.216 1 21.85 290 CYS B N 1
ATOM 4546 C CA . CYS B 1 290 ? 18.788 68.194 30.67 1 21.85 290 CYS B CA 1
ATOM 4547 C C . CYS B 1 290 ? 19.878 68.55 31.674 1 21.85 290 CYS B C 1
ATOM 4549 O O . CYS B 1 290 ? 19.893 68.029 32.791 1 21.85 290 CYS B O 1
ATOM 4551 N N . TRP B 1 291 ? 21.192 68.577 31.261 1 21.77 291 TRP B N 1
ATOM 4552 C CA . TRP B 1 291 ? 22.232 69.185 32.085 1 21.77 291 TRP B CA 1
ATOM 4553 C C . TRP B 1 291 ? 21.859 70.614 32.465 1 21.77 291 TRP B C 1
ATOM 4555 O O . TRP B 1 291 ? 21.958 71.528 31.643 1 21.77 291 TRP B O 1
ATOM 4565 N N . GLY B 1 292 ? 20.542 70.955 32.807 1 21.63 292 GLY B N 1
ATOM 4566 C CA . GLY B 1 292 ? 20.378 72.29 33.361 1 21.63 292 GLY B CA 1
ATOM 4567 C C . GLY B 1 292 ? 21.361 72.599 34.474 1 21.63 292 GLY B C 1
ATOM 4568 O O . GLY B 1 292 ? 21.737 71.711 35.242 1 21.63 292 GLY B O 1
ATOM 4569 N N . GLY B 1 293 ? 22.328 73.604 34.22 1 22.26 293 GLY B N 1
ATOM 4570 C CA . GLY B 1 293 ? 23.188 74.488 34.991 1 22.26 293 GLY B CA 1
ATOM 4571 C C . GLY B 1 293 ? 22.49 75.107 36.187 1 22.26 293 GLY B C 1
ATOM 4572 O O . GLY B 1 293 ? 21.611 75.956 36.027 1 22.26 293 GLY B O 1
ATOM 4573 N N . ARG B 1 294 ? 21.766 74.499 37.142 1 23.27 294 ARG B N 1
ATOM 4574 C CA . ARG B 1 294 ? 21.561 75.391 38.279 1 23.27 294 ARG B CA 1
ATOM 4575 C C . ARG B 1 294 ? 22.891 75.909 38.815 1 23.27 294 ARG B C 1
ATOM 4577 O O . ARG B 1 294 ? 23.863 75.157 38.913 1 23.27 294 ARG B O 1
ATOM 4584 N N . PRO B 1 295 ? 23.021 77.418 39.02 1 23.13 295 PRO B N 1
ATOM 4585 C CA . PRO B 1 295 ? 23.724 77.989 40.171 1 23.13 295 PRO B CA 1
ATOM 4586 C C . PRO B 1 295 ? 23.331 77.328 41.49 1 23.13 295 PRO B C 1
ATOM 4588 O O . PRO B 1 295 ? 22.234 76.775 41.605 1 23.13 295 PRO B O 1
#

Solvent-accessible surface area (backbone atoms only — not comparable to full-atom values): 32386 Å² total; per-residue (Å²): 134,76,77,50,73,59,56,73,55,80,52,70,67,45,73,49,58,41,35,46,72,48,55,69,29,60,50,81,95,40,79,40,42,50,85,72,32,36,40,64,78,85,23,50,46,54,36,26,44,49,23,24,62,48,76,40,68,71,17,29,79,43,72,41,44,46,78,55,73,90,40,54,36,91,43,36,71,65,37,62,80,48,74,56,60,50,100,60,26,35,54,73,36,41,50,36,70,61,52,97,86,42,34,9,25,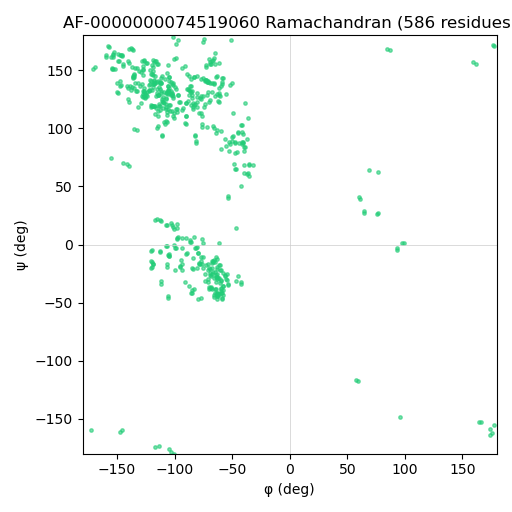25,22,36,14,47,28,69,55,79,72,84,85,65,89,61,67,58,31,68,53,50,40,71,18,34,37,38,56,47,41,38,40,33,33,67,91,72,72,44,73,51,56,54,62,61,91,79,62,45,73,70,53,60,72,69,45,52,43,30,86,80,88,27,50,63,42,47,32,35,39,47,35,53,50,29,45,67,32,74,42,58,51,69,60,31,33,64,37,10,29,41,36,34,42,35,38,37,36,64,29,54,65,79,46,61,73,83,67,49,50,62,43,74,48,47,36,57,59,43,59,84,52,42,78,36,75,84,42,63,42,28,69,35,45,42,60,50,68,44,67,43,97,86,66,45,65,29,29,34,39,34,43,35,18,16,39,32,39,38,56,43,78,47,54,44,48,39,46,81,47,82,56,77,63,73,74,75,74,77,71,75,80,66,82,79,75,76,71,76,135,131,75,76,52,72,60,60,70,55,75,44,69,65,44,74,49,57,40,34,47,71,48,56,58,31,58,50,82,96,40,52,40,42,48,50,72,31,37,38,61,46,76,18,47,44,55,35,29,44,50,23,25,61,48,76,38,69,70,19,29,80,40,75,41,44,46,81,56,73,90,40,53,36,90,43,36,71,67,38,63,80,48,75,56,60,57,98,59,30,34,54,73,35,41,51,35,70,62,53,97,86,42,34,9,25,24,24,40,34,51,27,69,52,81,73,86,86,67,89,62,67,59,31,68,53,51,41,71,20,36,37,38,54,47,40,30,39,32,32,68,89,71,72,43,73,52,55,51,62,64,92,78,62,46,56,68,53,59,71,69,46,53,44,30,86,79,86,27,52,63,43,46,32,33,40,46,36,54,50,30,45,66,33,76,43,59,50,70,60,31,33,64,42,9,30,40,36,34,41,36,39,37,36,62,30,54,65,80,47,61,70,81,68,50,50,62,44,78,48,49,35,57,70,42,60,83,52,34,78,36,83,89,44,64,35,28,67,52,74,51,71,49,69,43,72,43,96,86,66,44,66,30,28,34,39,34,44,36,17,15,39,33,39,38,56,44,77,46,55,46,46,40,45,83,49,84,62,78,66,77,72,77,74,76,72,73,77,69,81,78,77,73,80,74,133

Foldseek 3Di:
DPQPPQPWDWFDKDKDKFKDKFDWWDWPPDIDTCVRAKPPSRGHLKIWGFFDKDKDFWWFWDKDFDDDPVFWDDFLCSQVPDDQDDPAAGFPSGWADPDPPTIGTMGTHTPPGDDDPDDTDTGPRLQFMKMAMWMKMAGVVVRDIDILDDPPQDPVNLVPDEDDQPPHFSRRMYGNNVLQVQQVHDPVVCRVQAFEKEWEWEFEAEPVDDPVPGHIGIHMHTDCVVVCPPPVRNHDWDKDWDWDADPVRGITIMIMITGTYMYRYHYYYIYTYRDRPPPPPPPPPPPPPPPPPDD/DPQPPQPWDKFDKDKAKFKDKFDWWDWPPDIDTCVRAKPPHRGGLKIWGFFDKDKDFWWFWDKDFDDDPVFWDDFLCSQVPDDQDDPFAGFPSGWADPDPPTIGTMGTHTPPGDDDPDDTDTGPRLQFMKMAMWMKMAGVVVRDIDILDDPPDDPVNLVPDEDDQPPHFSRRMYGNNVLQVQQVHDPVVCRVQAFEKEWEWEFEAEPVDDPVPGHIGIHMHTDCVVVCPPPVRVHDWDKDKDWDADPVRGITIMIMITGTYMYRYHYYYIYTYRDSPPPPPPPPVPPPPPPPDDD

Sequence (590 aa):
MGFGVPAVRDTTLESSVVTKVKGVGRYGDRVLDTADYVTPPQGTSVFVVVTRQILTENQAQGVCPESEATYRCATDRDCQGKSLTTGSGVLTGRCVPYNDTLRTCEIRGWCPPEVDTVSVPVMLEAENFTLFIKNSVRFPLFGFEKANLPPQASAEELRRCRFHPERQPLCPILRLGDVARFAGQDFAALATTGGVLGIKIGWVCDLDRSWELCLPRYSFTRLDGVTRHSPSSPGYNFRHARYYRGHNGTELRTLTKAFGIRFDVLVYGNARKFEEVSGEAGTFWGLGPCWGGRPMGFGVPAVRDTTLESSVVTKVKGVGRYGDRVLDTADYVTPPQGTSVFVVVTRQILTENQAQGVCPESEATYRCATDRDCQGKSLTTGSGVLTGRCVPYNDTLRTCEIRGWCPPEVDTVSVPVMLEAENFTLFIKNSVRFPLFGFEKANLPPQASAEELRRCRFHPERQPLCPILRLGDVARFAGQDFAALATTGGVLGIKIGWVCDLDRSWELCLPRYSFTRLDGVTRHSPSSPGYNFRHARYYRGHNGTELRTLTKAFGIRFDVLVYGNARKFEEVSGEAGTFWGLGPCWGGRP

Secondary structure (DSSP, 8-state):
-----------PPEEEEEEEEE--EEETTEEE-HHHHEESTT--SEEEEEEEEEEEEEEEEEEEE--SGGGB-SSGGGGTSS-SB-SSEEEEEEEEESSSS-EEEEEEEEESPP---------GGGGG-EEEEEEEEEEGGGTEEEESS-TT--HHHHHH---BTTTBTT--EEEHHHHHHHTT--HHHHHHH-EEEEEEEEEEEETTS-GGG--EEEEEEESSTTTTT-TT--S-EEEEEEEEE-TTS-EEEEEEEEEEEEEEEEEEEEEE-----------------------/-----------PPEEEEEEEEE--EEETTEEE-HHHHEESTT--SEEEEEEEEEEEEEEEEEEEE--SGGGB-SSGGGGTSS-SB-SSEEEEEEEEESSSS-EEEEEEEEESPP---------GGGGG-EEEEEEEEEEGGGTEEEESS-TT--HHHHHH---BTTTBTT--EEEHHHHHHHTT--HHHHHHH-EEEEEEEEEEEETTS-GGG--EEEEEEESSTTTTT-TT-SS-EEEEEEEEE-TTS-EEEEEEEEEEEEEEEEEEEEEE-----------------------

Organism: Anas platyrhynchos platyrhynchos (NCBI:txid8840)

InterPro domains:
  IPR001429 P2X purinoreceptor [PR01307] (30-38)
  IPR001429 P2X purinoreceptor [PR01307] (103-114)
  IPR001429 P2X purinoreceptor [PR01307] (187-199)
  IPR001429 P2X purinoreceptor [PR01307] (234-244)
  IPR001429 P2X purinoreceptor [PR01307] (254-268)
  IPR001429 P2X purinoreceptor [TIGR00863] (9-275)
  IPR003046 P2X3 purinoceptor [PR01310] (25-35)
  IPR003046 P2X3 purinoceptor [PR01310] (44-54)
  IPR003046 P2X3 purinoceptor [PR01310] (161-170)
  IPR003046 P2X3 purinoceptor [PR01310] (181-190)
  IPR003046 P2X3 purinoceptor [PR01310] (223-234)
  IPR003046 P2X3 purinoceptor [PR01310] (245-254)
  IPR027309 P2X purinoreceptor extracellular domain superfamily [G3DSA:2.60.490.10] (8-273)
  IPR053792 ATP P2X receptor, conserved site [PS01212] (194-220)
  IPR059116 ATP P2X receptor-like [PF00864] (10-277)
  IPR059116 ATP P2X receptor-like [PTHR10125] (9-275)